Protein AF-A0A1M4XAR8-F1 (afdb_monomer_lite)

Organism: NCBI:txid1123404

Sequence (420 aa):
MAKCKRCNKYGLFLRTNKDGICKRCEEELESDISKLVKGMINIGTSYIGTSTGDDVRNDYYVYQWRIKDTGEIFYIGKGRGNRAYEKHENAYEAEKIKEKYETEVSIVKDKISEEEALQLESDEMLRILNETTHRLTNRIIPFTADRDNGYSKGPSTPKYKFEKASVFYASEIEEHYFKVKFREFDSIEVEFLSNPHFIDKSLWGEELSIVYGENYNKYLQEVKAWLDIMNSKILRSKFAKSVTCWIYSTDDYVTNYSMDQEKAMERIGRNIPCYHLIEVWKFLKELYGDVEIPKPKDAELNPIYTRISLNKIKNKDDWDKGFEEGFNIYEKADRLRKDGNLIEALELFDKARAVGYNAPALYNSYAMLFRKLKCYDDEIAILIEGKERSKDYTVGLENIYSSWDTRIERAMELRTKIMR

InterPro domains:
  IPR060772 LEM-3-like, GIY-YIG domain, bacteria [cd10440] (60-138)

Secondary structure (DSSP, 8-state):
-EE-TTT--EETT--B-TTS-BHHHHHHHHHHHHHHHHHHS------SSPP---TT---EEEEEEEETTT--EEEEEEESTTGGGS--GGGHHHHHHHHHS-EEEEEEEEEE-HHHHHHHHHHHHHHHHHH-------SS--TT-SS--S-SBPTTSPPP-TT----BBPBHHIIIII-PPPBPPPPP-GGGGGSEEEE-----SHHHHHHHTT-HHHHHHHHHHHHHHTT----S-TT-TT--EEEESS--BHHHHHHHHHHHHHHHSS---EEEHHHHHHHHHHHH----PPPTTTS----SS-PPPGGG-TTTT-HHHHHHHHHHHHHHHHHHHHTT-HHHHHHHHHHHHHTT---HHHHHHHHHHHHHHT-HHHHHHHHHHHHHHTTTS-SS-HHHHHHHHHHHHHHHHHHHHHH-

Foldseek 3Di:
DQAAPPPRDDDPPFDADPVSHGPVVVVVVVVVVVVVVVVVPPPPQPQFDDDPVCQPFQQKFKKFKAFPVPRFTAEIDIDGDCVQVDDDPVLVLVVVLVVVGPMDMDTPDGRGGPVVNSVVSQVVLQCPQAVHPHAYCDPDHGPPGPDDNQQDFAPQFDDFAALDDGWAGATVSCCVRVVDGTGHADADDPVLLQEEEEDEPPPDDDNCCGHHVVPLVVLVQQLVQLSVVVVHHHDPDPQDLPRRAYEYAHYHHPVVLVVSQVVNCVRNVGGHGYHYSSNSSVVSCVVPNGDDDDDLVNDDFDQPDDADDLVQAACQVPAVQLCVQQVVLLVVLLVCVVVVVLVSSVVSLSVSRRPHHQDLSSLVSQLVSCVVVLRLSSSLVSLVVSVVSCPVVDDDCPVSNVVSVVSNVVSVVSVVVVVD

Radius of gyration: 28.92 Å; chains: 1; bounding box: 76×54×66 Å

pLDDT: mean 87.0, std 14.05, range [30.11, 98.69]

Structure (mmCIF, N/CA/C/O backbone):
data_AF-A0A1M4XAR8-F1
#
_entry.id   AF-A0A1M4XAR8-F1
#
loop_
_atom_site.group_PDB
_atom_site.id
_atom_site.type_symbol
_atom_site.label_atom_id
_atom_site.label_alt_id
_atom_site.label_comp_id
_atom_site.label_asym_id
_atom_site.label_entity_id
_atom_site.label_seq_id
_atom_site.pdbx_PDB_ins_code
_atom_site.Cartn_x
_atom_site.Cartn_y
_atom_site.Cartn_z
_atom_site.occupancy
_atom_site.B_iso_or_equiv
_atom_site.auth_seq_id
_atom_site.auth_comp_id
_atom_site.auth_asym_id
_atom_site.auth_atom_id
_atom_site.pdbx_PDB_model_num
ATOM 1 N N . MET A 1 1 ? 48.249 18.661 27.483 1.00 67.56 1 MET A N 1
ATOM 2 C CA . MET A 1 1 ? 47.187 17.678 27.801 1.00 67.56 1 MET A CA 1
ATOM 3 C C . MET A 1 1 ? 45.853 18.351 27.586 1.00 67.56 1 MET A C 1
ATOM 5 O O . MET A 1 1 ? 45.697 19.477 28.046 1.00 67.56 1 MET A O 1
ATOM 9 N N . ALA A 1 2 ? 44.924 17.709 26.883 1.00 74.69 2 ALA A N 1
ATOM 10 C CA . ALA A 1 2 ? 43.583 18.264 26.749 1.00 74.69 2 ALA A CA 1
ATOM 11 C C . ALA A 1 2 ? 42.901 18.281 28.124 1.00 74.69 2 ALA A C 1
ATOM 13 O O . ALA A 1 2 ? 43.080 17.350 28.917 1.00 74.69 2 ALA A O 1
ATOM 14 N N . LYS A 1 3 ? 42.143 19.343 28.401 1.00 88.25 3 LYS A N 1
ATOM 15 C CA . LYS A 1 3 ? 41.368 19.525 29.630 1.00 88.25 3 LYS A CA 1
ATOM 16 C C . LYS A 1 3 ? 39.926 19.834 29.250 1.00 88.25 3 LYS A C 1
ATOM 18 O O . LYS A 1 3 ? 39.685 20.761 28.483 1.00 88.25 3 LYS A O 1
ATOM 23 N N . CYS A 1 4 ? 38.980 19.069 29.786 1.00 86.75 4 CYS A N 1
ATOM 24 C CA . CYS A 1 4 ? 37.558 19.328 29.588 1.00 86.75 4 CYS A CA 1
ATOM 25 C C . CYS A 1 4 ? 37.148 20.583 30.363 1.00 86.75 4 CYS A C 1
ATOM 27 O O . CYS A 1 4 ? 37.343 20.642 31.579 1.00 86.75 4 CYS A O 1
ATOM 29 N N . LYS A 1 5 ? 36.535 21.556 29.683 1.00 89.50 5 LYS A N 1
ATOM 30 C CA . LYS A 1 5 ? 36.039 22.788 30.317 1.00 89.50 5 LYS A CA 1
ATOM 31 C C . LYS A 1 5 ? 34.868 22.549 31.281 1.00 89.50 5 LYS A C 1
ATOM 33 O O . LYS A 1 5 ? 34.700 23.332 32.205 1.00 89.50 5 LYS A O 1
ATOM 38 N N . ARG A 1 6 ? 34.087 21.471 31.098 1.00 86.38 6 ARG A N 1
ATOM 39 C CA . ARG A 1 6 ? 32.899 21.161 31.923 1.00 86.38 6 ARG A CA 1
ATOM 40 C C . ARG A 1 6 ? 33.246 20.394 33.203 1.00 86.38 6 ARG A C 1
ATOM 42 O O . ARG A 1 6 ? 32.871 20.818 34.285 1.00 86.38 6 ARG A O 1
ATOM 49 N N . CYS A 1 7 ? 33.982 19.284 33.103 1.00 89.31 7 CYS A N 1
ATOM 50 C CA . CYS A 1 7 ? 34.306 18.442 34.267 1.00 89.31 7 CYS A CA 1
ATOM 51 C C . CYS A 1 7 ? 35.725 18.631 34.818 1.00 89.31 7 CYS A C 1
ATOM 53 O O . CYS A 1 7 ? 36.133 17.895 35.714 1.00 89.31 7 CYS A O 1
ATOM 55 N N . ASN A 1 8 ? 36.505 19.567 34.266 1.00 88.31 8 ASN A N 1
ATOM 56 C CA . ASN A 1 8 ? 37.890 19.864 34.652 1.00 88.31 8 ASN A CA 1
ATOM 57 C C . ASN A 1 8 ? 38.895 18.695 34.571 1.00 88.31 8 ASN A C 1
ATOM 59 O O . ASN A 1 8 ? 40.067 18.887 34.905 1.00 88.31 8 ASN A O 1
ATOM 63 N N . LYS A 1 9 ? 38.498 17.512 34.080 1.00 85.00 9 LYS A N 1
ATOM 64 C CA . LYS A 1 9 ? 39.408 16.380 33.856 1.00 85.00 9 LYS A CA 1
ATOM 65 C C . LYS A 1 9 ? 40.421 16.707 32.764 1.00 85.00 9 LYS A C 1
ATOM 67 O O . LYS A 1 9 ? 40.061 17.289 31.742 1.00 85.00 9 LYS A O 1
ATOM 72 N N . TYR A 1 10 ? 41.666 16.285 32.960 1.00 85.75 10 TYR A N 1
ATOM 73 C CA . TYR A 1 10 ? 42.743 16.406 31.982 1.00 85.75 10 TYR A CA 1
ATOM 74 C C . TYR A 1 10 ? 43.492 15.080 31.846 1.00 85.75 10 TYR A C 1
ATOM 76 O O . TYR A 1 10 ? 43.567 14.300 32.792 1.00 85.75 10 TYR A O 1
ATOM 84 N N . GLY A 1 11 ? 44.027 14.806 30.659 1.00 80.06 11 GLY A N 1
ATOM 85 C CA . GLY A 1 11 ? 44.777 13.579 30.403 1.00 80.06 11 GLY A CA 1
ATOM 86 C C . GLY A 1 11 ? 45.450 13.586 29.038 1.00 80.06 11 GLY A C 1
ATOM 87 O O . GLY A 1 11 ? 45.062 14.341 28.147 1.00 80.06 11 GLY A O 1
ATOM 88 N N . LEU A 1 12 ? 46.475 12.748 28.874 1.00 73.12 12 LEU A N 1
ATOM 89 C CA . LEU A 1 12 ? 47.225 12.644 27.617 1.00 73.12 12 LEU A CA 1
ATOM 90 C C . LEU A 1 12 ? 46.349 12.117 26.462 1.00 73.12 12 LEU A C 1
ATOM 92 O O . LEU A 1 12 ? 46.511 12.548 25.328 1.00 73.12 12 LEU A O 1
ATOM 96 N N . PHE A 1 13 ? 45.386 11.244 26.777 1.00 76.12 13 PHE A N 1
ATOM 97 C CA . PHE A 1 13 ? 44.473 10.607 25.817 1.00 76.12 13 PHE A CA 1
ATOM 98 C C . PHE A 1 13 ? 43.051 11.184 25.834 1.00 76.12 13 PHE A C 1
ATOM 100 O O . PHE A 1 13 ? 42.159 10.659 25.169 1.00 76.12 13 PHE A O 1
ATOM 107 N N . LEU A 1 14 ? 42.813 12.252 26.602 1.00 72.88 14 LEU A N 1
ATOM 108 C CA . LEU A 1 14 ? 41.503 12.891 26.635 1.00 72.88 14 LEU A CA 1
ATOM 109 C C . LEU A 1 14 ? 41.280 13.621 25.305 1.00 72.88 14 LEU A C 1
ATOM 111 O O . LEU A 1 14 ? 42.054 14.503 24.948 1.00 72.88 14 LEU A O 1
ATOM 115 N N . ARG A 1 15 ? 40.226 13.261 24.571 1.00 76.38 15 ARG A N 1
ATOM 116 C CA . ARG A 1 15 ? 39.793 13.992 23.375 1.00 76.38 15 ARG A CA 1
ATOM 117 C C . ARG A 1 15 ? 38.645 14.923 23.748 1.00 76.38 15 ARG A C 1
ATOM 119 O O . ARG A 1 15 ? 37.736 14.523 24.479 1.00 76.38 15 ARG A O 1
ATOM 126 N N . THR A 1 16 ? 38.710 16.154 23.262 1.00 83.31 16 THR A N 1
ATOM 127 C CA . THR A 1 16 ? 37.650 17.153 23.411 1.00 83.31 16 THR A CA 1
ATOM 128 C C . THR A 1 16 ? 37.145 17.573 22.040 1.00 83.31 16 THR A C 1
ATOM 130 O O . THR A 1 16 ? 37.922 17.592 21.085 1.00 83.31 16 THR A O 1
ATOM 133 N N . ASN A 1 17 ? 35.865 17.919 21.950 1.00 80.06 17 ASN A N 1
ATOM 134 C CA . ASN A 1 17 ? 35.280 18.522 20.759 1.00 80.06 17 ASN A CA 1
ATOM 135 C C . ASN A 1 17 ? 35.809 19.959 20.536 1.00 80.06 17 ASN A C 1
ATOM 137 O O . ASN A 1 17 ? 36.663 20.445 21.289 1.00 80.06 17 ASN A O 1
ATOM 141 N N . LYS A 1 18 ? 35.307 20.643 19.497 1.00 82.25 18 LYS A N 1
ATOM 142 C CA . LYS A 1 18 ? 35.729 22.010 19.128 1.00 82.25 18 LYS A CA 1
ATOM 143 C C . LYS A 1 18 ? 35.522 23.029 20.260 1.00 82.25 18 LYS A C 1
ATOM 145 O O . LYS A 1 18 ? 36.298 23.975 20.366 1.00 82.25 18 LYS A O 1
ATOM 150 N N . ASP A 1 19 ? 34.567 22.785 21.155 1.00 80.94 19 ASP A N 1
ATOM 151 C CA . ASP A 1 19 ? 34.256 23.667 22.286 1.00 80.94 19 ASP A CA 1
ATOM 152 C C . ASP A 1 19 ? 35.118 23.391 23.530 1.00 80.94 19 ASP A C 1
ATOM 154 O O . ASP A 1 19 ? 35.142 24.180 24.484 1.00 80.94 19 ASP A O 1
ATOM 158 N N . GLY A 1 20 ? 35.900 22.307 23.517 1.00 85.62 20 GLY A N 1
ATOM 159 C CA . GLY A 1 20 ? 36.735 21.880 24.640 1.00 85.62 20 GLY A CA 1
ATOM 160 C C . GLY A 1 20 ? 35.993 21.008 25.659 1.00 85.62 20 GLY A C 1
ATOM 161 O O . GLY A 1 20 ? 36.390 20.961 26.827 1.00 85.62 20 GLY A O 1
ATOM 162 N N . ILE A 1 21 ? 34.920 20.326 25.247 1.00 83.25 21 ILE A N 1
ATOM 163 C CA . ILE A 1 21 ? 34.118 19.410 26.072 1.00 83.25 21 ILE A CA 1
ATOM 164 C C . ILE A 1 21 ? 34.512 17.966 25.738 1.00 83.25 21 ILE A C 1
ATOM 166 O O . ILE A 1 21 ? 34.737 17.631 24.579 1.00 83.25 21 ILE A O 1
ATOM 170 N N . CYS A 1 22 ? 34.672 17.101 26.746 1.00 88.19 22 CYS A N 1
ATOM 171 C CA . CYS A 1 22 ? 34.968 15.685 26.507 1.00 88.19 22 CYS A CA 1
ATOM 172 C C . CYS A 1 22 ? 33.700 14.891 26.177 1.00 88.19 22 CYS A C 1
ATOM 174 O O . CYS A 1 22 ? 32.624 15.234 26.657 1.00 88.19 22 CYS A O 1
ATOM 176 N N . LYS A 1 23 ? 33.862 13.776 25.456 1.00 83.38 23 LYS A N 1
ATOM 177 C CA . LYS A 1 23 ? 32.762 12.924 24.975 1.00 83.38 23 LYS A CA 1
ATOM 178 C C . LYS A 1 23 ? 31.706 12.592 26.041 1.00 83.38 23 LYS A C 1
ATOM 180 O O . LYS A 1 23 ? 30.525 12.765 25.806 1.00 83.38 23 LYS A O 1
ATOM 185 N N . ARG A 1 24 ? 32.120 12.223 27.257 1.00 84.94 24 ARG A N 1
ATOM 186 C CA . ARG A 1 24 ? 31.175 11.955 28.358 1.00 84.94 24 ARG A CA 1
ATOM 187 C C . ARG A 1 24 ? 30.331 13.181 28.734 1.00 84.94 24 ARG A C 1
ATOM 189 O O . ARG A 1 24 ? 29.150 13.062 29.017 1.00 84.94 24 ARG A O 1
ATOM 196 N N . CYS A 1 25 ? 30.951 14.356 28.790 1.00 82.44 25 CYS A N 1
ATOM 197 C CA . CYS A 1 25 ? 30.255 15.597 29.124 1.00 82.44 25 CYS A CA 1
ATOM 198 C C . CYS A 1 25 ? 29.380 16.111 27.978 1.00 82.44 25 CYS A C 1
ATOM 200 O O . CYS A 1 25 ? 28.481 16.903 28.242 1.00 82.44 25 CYS A O 1
ATOM 202 N N . GLU A 1 26 ? 29.682 15.705 26.746 1.00 79.19 26 GLU A N 1
ATOM 203 C CA . GLU A 1 26 ? 28.887 15.934 25.539 1.00 79.19 26 GLU A CA 1
ATOM 204 C C . GLU A 1 26 ? 27.656 15.015 25.533 1.00 79.19 26 GLU A C 1
ATOM 206 O O . GLU A 1 26 ? 26.548 15.520 25.429 1.00 79.19 26 GLU A O 1
ATOM 211 N N . GLU A 1 27 ? 27.819 13.722 25.830 1.00 75.00 27 GLU A N 1
ATOM 212 C CA . GLU A 1 27 ? 26.719 12.757 26.026 1.00 75.00 27 GLU A CA 1
ATOM 213 C C . GLU A 1 27 ? 25.794 13.157 27.194 1.00 75.00 27 GLU A C 1
ATOM 215 O O . GLU A 1 27 ? 24.572 13.072 27.095 1.00 75.00 27 GLU A O 1
ATOM 220 N N . GLU A 1 28 ? 26.355 13.647 28.308 1.00 76.50 28 GLU A N 1
ATOM 221 C CA . GLU A 1 28 ? 25.567 14.212 29.414 1.00 76.50 28 GLU A CA 1
ATOM 222 C C . GLU A 1 28 ? 24.813 15.481 28.968 1.00 76.50 28 GLU A C 1
ATOM 224 O O . GLU A 1 28 ? 23.678 15.683 29.382 1.00 76.50 28 GLU A O 1
ATOM 229 N N . LEU A 1 29 ? 25.398 16.313 28.093 1.00 69.94 29 LEU A N 1
ATOM 230 C CA . LEU A 1 29 ? 24.739 17.494 27.511 1.00 69.94 29 LEU A CA 1
ATOM 231 C C . LEU A 1 29 ? 23.614 17.097 26.552 1.00 69.94 29 LEU A C 1
ATOM 233 O O . LEU A 1 29 ? 22.553 17.698 26.612 1.00 69.94 29 LEU A O 1
ATOM 237 N N . GLU A 1 30 ? 23.806 16.078 25.717 1.00 59.28 30 GLU A N 1
ATOM 238 C CA . GLU A 1 30 ? 22.760 15.523 24.851 1.00 59.28 30 GLU A CA 1
ATOM 239 C C . GLU A 1 30 ? 21.629 14.889 25.666 1.00 59.28 30 GLU A C 1
ATOM 241 O O . GLU A 1 30 ? 20.461 15.071 25.336 1.00 59.28 30 GLU A O 1
ATOM 246 N N . SER A 1 31 ? 21.943 14.210 26.774 1.00 62.59 31 SER A N 1
ATOM 247 C CA . SER A 1 31 ? 20.949 13.712 27.734 1.00 62.59 31 SER A CA 1
ATOM 248 C C . SER A 1 31 ? 20.206 14.858 28.427 1.00 62.59 31 SER A C 1
ATOM 250 O O . SER A 1 31 ? 18.988 14.790 28.582 1.00 62.59 31 SER A O 1
ATOM 252 N N . ASP A 1 32 ? 20.909 15.909 28.850 1.00 60.47 32 ASP A N 1
ATOM 253 C CA . ASP A 1 32 ? 20.310 17.082 29.493 1.00 60.47 32 ASP A CA 1
ATOM 254 C C . ASP A 1 32 ? 19.453 17.878 28.499 1.00 60.47 32 ASP A C 1
ATOM 256 O O . ASP A 1 32 ? 18.353 18.285 28.853 1.00 60.47 32 ASP A O 1
ATOM 260 N N . ILE A 1 33 ? 19.895 18.027 27.245 1.00 51.41 33 ILE A N 1
ATOM 261 C CA . ILE A 1 33 ? 19.118 18.591 26.133 1.00 51.41 33 ILE A CA 1
ATOM 262 C C . ILE A 1 33 ? 17.927 17.688 25.828 1.00 51.41 33 ILE A C 1
ATOM 264 O O . ILE A 1 33 ? 16.832 18.198 25.674 1.00 51.41 33 ILE A O 1
ATOM 268 N N . SER A 1 34 ? 18.073 16.363 25.814 1.00 50.41 34 SER A N 1
ATOM 269 C CA . SER A 1 34 ? 16.956 15.428 25.630 1.00 50.41 34 SER A CA 1
ATOM 270 C C . SER A 1 34 ? 15.940 15.524 26.774 1.00 50.41 34 SER A C 1
ATOM 272 O O . SER A 1 34 ? 14.737 15.481 26.528 1.00 50.41 34 SER A O 1
ATOM 274 N N . LYS A 1 35 ? 16.391 15.721 28.019 1.00 50.09 35 LYS A N 1
ATOM 275 C CA . LYS A 1 35 ? 15.529 15.966 29.189 1.00 50.09 35 LYS A CA 1
ATOM 276 C C . LYS A 1 35 ? 14.886 17.352 29.163 1.00 50.09 35 LYS A C 1
ATOM 278 O O . LYS A 1 35 ? 13.720 17.463 29.517 1.00 50.09 35 LYS A O 1
ATOM 283 N N . LEU A 1 36 ? 15.605 18.382 28.722 1.00 40.62 36 LEU A N 1
ATOM 284 C CA . LEU A 1 36 ? 15.085 19.736 28.515 1.00 40.62 36 LEU A CA 1
ATOM 285 C C . LEU A 1 36 ? 14.095 19.771 27.353 1.00 40.62 36 LEU A C 1
ATOM 287 O O . LEU A 1 36 ? 13.061 20.393 27.489 1.00 40.62 36 LEU A O 1
ATOM 291 N N . VAL A 1 37 ? 14.335 19.043 26.264 1.00 40.72 37 VAL A N 1
ATOM 292 C CA . VAL A 1 37 ? 13.392 18.848 25.156 1.00 40.72 37 VAL A CA 1
ATOM 293 C C . VAL A 1 37 ? 12.176 18.060 25.647 1.00 40.72 37 VAL A C 1
ATOM 295 O O . VAL A 1 37 ? 11.057 18.477 25.393 1.00 40.72 37 VAL A O 1
ATOM 298 N N . LYS A 1 38 ? 12.349 17.006 26.457 1.00 42.12 38 LYS A N 1
ATOM 299 C CA . LYS A 1 38 ? 11.230 16.308 27.121 1.00 42.12 38 LYS A CA 1
ATOM 300 C C . LYS A 1 38 ? 10.472 17.173 28.138 1.00 42.12 38 LYS A C 1
ATOM 302 O O . LYS A 1 38 ? 9.311 16.889 28.391 1.00 42.12 38 LYS A O 1
ATOM 307 N N . GLY A 1 39 ? 11.111 18.185 28.728 1.00 36.41 39 GLY A N 1
ATOM 308 C CA . GLY A 1 39 ? 10.496 19.116 29.683 1.00 36.41 39 GLY A CA 1
ATOM 309 C C . GLY A 1 39 ? 9.935 20.400 29.056 1.00 36.41 39 GLY A C 1
ATOM 310 O O . GLY A 1 39 ? 9.066 21.029 29.647 1.00 36.41 39 GLY A O 1
ATOM 311 N N . MET A 1 40 ? 10.421 20.798 27.875 1.00 32.28 40 MET A N 1
ATOM 312 C CA . MET A 1 40 ? 9.969 21.965 27.100 1.00 32.28 40 MET A CA 1
ATOM 313 C C . MET A 1 40 ? 8.926 21.588 26.049 1.00 32.28 40 MET A C 1
ATOM 315 O O . MET A 1 40 ? 8.129 22.438 25.656 1.00 32.28 40 MET A O 1
ATOM 319 N N . ILE A 1 41 ? 8.875 20.322 25.629 1.00 32.91 41 ILE A N 1
ATOM 320 C CA . ILE A 1 41 ? 7.667 19.765 25.039 1.00 32.91 41 ILE A CA 1
ATOM 321 C C . ILE A 1 41 ? 6.726 19.489 26.213 1.00 32.91 41 ILE A C 1
ATOM 323 O O . ILE A 1 41 ? 6.717 18.404 26.790 1.00 32.91 41 ILE A O 1
ATOM 327 N N . ASN A 1 42 ? 5.899 20.476 26.553 1.00 32.00 42 ASN A N 1
ATOM 328 C CA . ASN A 1 42 ? 4.581 20.153 27.074 1.00 32.00 42 ASN A CA 1
ATOM 329 C C . ASN A 1 42 ? 3.894 19.345 25.965 1.00 32.00 42 ASN A C 1
ATOM 331 O O . ASN A 1 42 ? 3.259 19.916 25.079 1.00 32.00 42 ASN A O 1
ATOM 335 N N . ILE A 1 43 ? 4.038 18.016 25.987 1.00 37.53 43 ILE A N 1
ATOM 336 C CA . ILE A 1 43 ? 3.033 17.143 25.388 1.00 37.53 43 ILE A CA 1
ATOM 337 C C . ILE A 1 43 ? 1.845 17.290 26.335 1.00 37.53 43 ILE A C 1
ATOM 339 O O . ILE A 1 43 ? 1.607 16.454 27.201 1.00 37.53 43 ILE A O 1
ATOM 343 N N . GLY A 1 44 ? 1.147 18.425 26.225 1.00 30.11 44 GLY A N 1
ATOM 344 C CA . GLY A 1 44 ? -0.253 18.448 26.596 1.00 30.11 44 GLY A CA 1
ATOM 345 C C . GLY A 1 44 ? -0.892 17.293 25.843 1.00 30.11 44 GLY A C 1
ATOM 346 O O . GLY A 1 44 ? -0.529 17.049 24.690 1.00 30.11 44 GLY A O 1
ATOM 347 N N . THR A 1 45 ? -1.739 16.542 26.535 1.00 35.03 45 THR A N 1
ATOM 348 C CA . THR A 1 45 ? -2.585 15.487 25.983 1.00 35.03 45 THR A CA 1
ATOM 349 C C . THR A 1 45 ? -3.095 15.937 24.617 1.00 35.03 45 THR A C 1
ATOM 351 O O . THR A 1 45 ? -3.989 16.769 24.511 1.00 35.03 45 THR A O 1
ATOM 354 N N . SER A 1 46 ? -2.449 15.481 23.542 1.00 40.22 46 SER A N 1
ATOM 355 C CA . SER A 1 46 ? -2.860 15.851 22.196 1.00 40.22 46 SER A CA 1
ATOM 356 C C . SER A 1 46 ? -4.146 15.086 21.934 1.00 40.22 46 SER A C 1
ATOM 358 O O . SER A 1 46 ? -4.107 13.899 21.604 1.00 40.22 46 SER A O 1
ATOM 360 N N . TYR A 1 47 ? -5.273 15.742 22.193 1.00 52.66 47 TYR A N 1
ATOM 361 C CA . TYR A 1 47 ? -6.598 15.183 21.983 1.00 52.66 47 TYR A CA 1
ATOM 362 C C . TYR A 1 47 ? -6.757 14.724 20.538 1.00 52.66 47 TYR A C 1
ATOM 364 O O . TYR A 1 47 ? -6.239 15.343 19.609 1.00 52.66 47 TYR A O 1
ATOM 372 N N . ILE A 1 48 ? -7.477 13.624 20.351 1.00 51.25 48 ILE A N 1
ATOM 373 C CA . ILE A 1 48 ? -7.571 12.943 19.051 1.00 51.25 48 ILE A CA 1
ATOM 374 C C . ILE A 1 48 ? -8.797 13.314 18.235 1.00 51.25 48 ILE A C 1
ATOM 376 O O . ILE A 1 48 ? -8.872 13.002 17.045 1.00 51.25 48 ILE A O 1
ATOM 380 N N . GLY A 1 49 ? -9.726 14.060 18.821 1.00 52.78 49 GLY A N 1
ATOM 381 C CA . GLY A 1 49 ? -10.811 14.649 18.058 1.00 52.78 49 GLY A CA 1
ATOM 382 C C . GLY A 1 49 ? -10.400 15.960 17.386 1.00 52.78 49 GLY A C 1
ATOM 383 O O . GLY A 1 49 ? -9.569 16.729 17.867 1.00 52.78 49 GLY A O 1
ATOM 384 N N . THR A 1 50 ? -11.034 16.245 16.254 1.00 55.25 50 THR A N 1
ATOM 385 C CA . THR A 1 50 ? -10.973 17.565 15.628 1.00 55.25 50 THR A CA 1
ATOM 386 C C . THR A 1 50 ? -11.755 18.560 16.482 1.00 55.25 50 THR A C 1
ATOM 388 O O . THR A 1 50 ? -12.963 18.379 16.676 1.00 55.25 50 THR A O 1
ATOM 391 N N . SER A 1 51 ? -11.080 19.601 16.974 1.00 60.75 51 SER A N 1
ATOM 392 C CA . SER A 1 51 ? -11.749 20.774 17.537 1.00 60.75 51 SER A CA 1
ATOM 393 C C . SER A 1 51 ? -12.437 21.551 16.417 1.00 60.75 51 SER A C 1
ATOM 395 O O . SER A 1 51 ? -11.850 21.782 15.357 1.00 60.75 51 SER A O 1
ATOM 397 N N . THR A 1 52 ? -13.685 21.942 16.643 1.00 65.62 52 THR A N 1
ATOM 398 C CA . THR A 1 52 ? -14.405 22.879 15.774 1.00 65.62 52 THR A CA 1
ATOM 399 C C . THR A 1 52 ? -14.143 24.341 16.148 1.00 65.62 52 THR A C 1
ATOM 401 O O . THR A 1 52 ? -14.548 25.231 15.401 1.00 65.62 52 THR A O 1
ATOM 404 N N . GLY A 1 53 ? -13.437 24.587 17.260 1.00 60.38 53 GLY A N 1
ATOM 405 C CA . GLY A 1 53 ? -13.142 25.920 17.793 1.00 60.38 53 GLY A CA 1
ATOM 406 C C . GLY A 1 53 ? -14.339 26.589 18.476 1.00 60.38 53 GLY A C 1
ATOM 407 O O . GLY A 1 53 ? -14.403 27.816 18.519 1.00 60.38 53 GLY A O 1
ATOM 408 N N . ASP A 1 54 ? -15.319 25.808 18.944 1.00 61.56 54 ASP A N 1
ATOM 409 C CA . ASP A 1 54 ? -16.560 26.305 19.549 1.00 61.56 54 ASP A CA 1
ATOM 410 C C . ASP A 1 54 ? -16.497 26.206 21.083 1.00 61.56 54 ASP A C 1
ATOM 412 O O . ASP A 1 54 ? -17.096 25.320 21.691 1.00 61.56 54 ASP A O 1
ATOM 416 N N . ASP A 1 55 ? -15.780 27.140 21.713 1.00 62.25 55 ASP A N 1
ATOM 417 C CA . ASP A 1 55 ? -15.522 27.139 23.168 1.00 62.25 55 ASP A CA 1
ATOM 418 C C . ASP A 1 55 ? -16.703 27.666 24.010 1.00 62.25 55 ASP A C 1
ATOM 420 O O . ASP A 1 55 ? -16.631 27.747 25.235 1.00 62.25 55 ASP A O 1
ATOM 424 N N . VAL A 1 56 ? -17.800 28.075 23.365 1.00 65.50 56 VAL A N 1
ATOM 425 C CA . VAL A 1 56 ? -18.917 28.777 24.025 1.00 65.50 56 VAL A CA 1
ATOM 426 C C . VAL A 1 56 ? -20.049 27.825 24.416 1.00 65.50 56 VAL A C 1
ATOM 428 O O . VAL A 1 56 ? -20.847 28.138 25.304 1.00 65.50 56 VAL A O 1
ATOM 431 N N . ARG A 1 57 ? -20.169 26.671 23.750 1.00 76.00 57 ARG A N 1
ATOM 432 C CA . ARG A 1 57 ? -21.332 25.787 23.891 1.00 76.00 57 ARG A CA 1
ATOM 433 C C . ARG A 1 57 ? -21.009 24.549 24.718 1.00 76.00 57 ARG A C 1
ATOM 435 O O . ARG A 1 57 ? -20.056 23.832 24.440 1.00 76.00 57 ARG A O 1
ATOM 442 N N . ASN A 1 58 ? -21.898 24.255 25.664 1.00 86.12 58 ASN A N 1
ATOM 443 C CA . ASN A 1 58 ? -21.851 23.058 26.504 1.00 86.12 58 ASN A CA 1
ATOM 444 C C . ASN A 1 58 ? -22.892 22.021 26.054 1.00 86.12 58 ASN A C 1
ATOM 446 O O . ASN A 1 58 ? -23.658 21.517 26.871 1.00 86.12 58 ASN A O 1
ATOM 450 N N . ASP A 1 59 ? -23.004 21.774 24.748 1.00 91.06 59 ASP A N 1
ATOM 451 C CA . ASP A 1 59 ? -23.933 20.793 24.166 1.00 91.06 59 ASP A CA 1
ATOM 452 C C . ASP A 1 59 ? -23.211 19.611 23.501 1.00 91.06 59 ASP A C 1
ATOM 454 O O . ASP A 1 59 ? -23.808 18.880 22.705 1.00 91.06 59 ASP A O 1
ATOM 458 N N . TYR A 1 60 ? -21.925 19.431 23.818 1.00 94.50 60 TYR A N 1
ATOM 459 C CA . TYR A 1 60 ? -21.184 18.236 23.444 1.00 94.50 60 TYR A CA 1
ATOM 460 C C . TYR A 1 60 ? -21.465 17.093 24.418 1.00 94.50 60 TYR A C 1
ATOM 462 O O . TYR A 1 60 ? -21.766 17.293 25.598 1.00 94.50 60 TYR A O 1
ATOM 470 N N . TYR A 1 61 ? -21.312 15.880 23.902 1.00 96.06 61 TYR A N 1
ATOM 471 C CA . TYR A 1 61 ? -21.329 14.646 24.667 1.00 96.06 61 TYR A CA 1
ATOM 472 C C . TYR A 1 61 ? -20.309 13.649 24.115 1.00 96.06 61 TYR A C 1
ATOM 474 O O . TYR A 1 61 ? -19.922 13.703 22.942 1.00 96.06 61 TYR A O 1
ATOM 482 N N . VAL A 1 62 ? -19.913 12.704 24.964 1.00 97.19 62 VAL A N 1
ATOM 483 C CA . VAL A 1 62 ? -19.141 11.516 24.579 1.00 97.19 62 VAL A CA 1
ATOM 484 C C . VAL A 1 62 ? -20.047 10.302 24.688 1.00 97.19 62 VAL A C 1
ATOM 486 O O . VAL A 1 62 ? -20.810 10.165 25.647 1.00 97.19 62 VAL A O 1
ATOM 489 N N . TYR A 1 63 ? -19.983 9.426 23.697 1.00 97.00 63 TYR A N 1
ATOM 490 C CA . TYR A 1 63 ? -20.783 8.216 23.616 1.00 97.00 63 TYR A CA 1
ATOM 491 C C . TYR A 1 63 ? -19.917 7.017 23.255 1.00 97.00 63 TYR A C 1
ATOM 493 O O . TYR A 1 63 ? -18.882 7.140 22.602 1.00 97.00 63 TYR A O 1
ATOM 501 N N . GLN A 1 64 ? -20.380 5.844 23.664 1.00 97.19 64 GLN A N 1
ATOM 502 C CA . GLN A 1 64 ? -19.783 4.567 23.307 1.00 97.19 64 GLN A CA 1
ATOM 503 C C . GLN A 1 64 ? -20.838 3.666 22.676 1.00 97.19 64 GLN A C 1
ATOM 505 O O . GLN A 1 64 ? -21.980 3.613 23.141 1.00 97.19 64 GLN A O 1
ATOM 510 N N . TRP A 1 65 ? -20.446 2.940 21.638 1.00 97.69 65 TRP A N 1
ATOM 511 C CA . TRP A 1 65 ? -21.239 1.858 21.074 1.00 97.69 65 TRP A CA 1
ATOM 512 C C . TRP A 1 65 ? -20.749 0.520 21.614 1.00 97.69 65 TRP A C 1
ATOM 514 O O . TRP A 1 65 ? -19.542 0.258 21.641 1.00 97.69 65 TRP A O 1
ATOM 524 N N . ARG A 1 66 ? -21.696 -0.331 22.019 1.00 97.44 66 ARG A N 1
ATOM 525 C CA . ARG A 1 66 ? -21.418 -1.683 22.506 1.00 97.44 66 ARG A CA 1
ATOM 526 C C . ARG A 1 66 ? -22.323 -2.732 21.878 1.00 97.44 66 ARG A C 1
ATOM 528 O O . ARG A 1 66 ? -23.454 -2.435 21.494 1.00 97.44 66 ARG A O 1
ATOM 535 N N . ILE A 1 67 ? -21.828 -3.960 21.802 1.00 98.00 67 ILE A N 1
ATOM 536 C CA . ILE A 1 67 ? -22.621 -5.142 21.449 1.00 98.00 67 ILE A CA 1
ATOM 537 C C . ILE A 1 67 ? -23.408 -5.563 22.694 1.00 98.00 67 ILE A C 1
ATOM 539 O O . ILE A 1 67 ? -22.809 -5.739 23.754 1.00 98.00 67 ILE A O 1
ATOM 543 N N . LYS A 1 68 ? -24.734 -5.713 22.590 1.00 97.19 68 LYS A N 1
ATOM 544 C CA . LYS A 1 68 ? -25.597 -5.980 23.756 1.00 97.19 68 LYS A CA 1
ATOM 545 C C . LYS A 1 68 ? -25.259 -7.298 24.445 1.00 97.19 68 LYS A C 1
ATOM 547 O O . LYS A 1 68 ? -25.110 -7.327 25.661 1.00 97.19 68 LYS A O 1
ATOM 552 N N . ASP A 1 69 ? -25.090 -8.355 23.658 1.00 96.06 69 ASP A N 1
ATOM 553 C CA . ASP A 1 69 ? -24.885 -9.710 24.175 1.00 96.06 69 ASP A CA 1
ATOM 554 C C . ASP A 1 69 ? -23.578 -9.860 24.959 1.00 96.06 69 ASP A C 1
ATOM 556 O O . ASP A 1 69 ? -23.524 -10.576 25.956 1.00 96.06 69 ASP A O 1
ATOM 560 N N . THR A 1 70 ? -22.509 -9.198 24.508 1.00 96.06 70 THR A N 1
ATOM 561 C CA . THR A 1 70 ? -21.169 -9.336 25.099 1.00 96.06 70 THR A CA 1
ATOM 562 C C . THR A 1 70 ? -20.786 -8.169 26.002 1.00 96.06 70 THR A C 1
ATOM 564 O O . THR A 1 70 ? -19.843 -8.285 26.780 1.00 96.06 70 THR A O 1
ATOM 567 N N . GLY A 1 71 ? -21.473 -7.031 25.884 1.00 96.38 71 GLY A N 1
ATOM 568 C CA . GLY A 1 71 ? -21.076 -5.765 26.499 1.00 96.38 71 GLY A CA 1
ATOM 569 C C . GLY A 1 71 ? -19.826 -5.134 25.872 1.00 96.38 71 GLY A C 1
ATOM 570 O O . GLY A 1 71 ? -19.354 -4.109 26.366 1.00 96.38 71 GLY A O 1
ATOM 571 N N . GLU A 1 72 ? -19.285 -5.718 24.798 1.00 97.56 72 GLU A N 1
ATOM 572 C CA . GLU A 1 72 ? -18.032 -5.273 24.198 1.00 97.56 72 GLU A CA 1
ATOM 573 C C . GLU A 1 72 ? -18.193 -3.903 23.537 1.00 97.56 72 GLU A C 1
ATOM 575 O O . GLU A 1 72 ? -19.042 -3.719 22.664 1.00 97.56 72 GLU A O 1
ATOM 580 N N . ILE A 1 73 ? -17.343 -2.956 23.935 1.00 97.75 73 ILE A N 1
ATOM 581 C CA . ILE A 1 73 ? -17.303 -1.598 23.386 1.00 97.75 73 ILE A CA 1
ATOM 582 C C . ILE A 1 73 ? -16.390 -1.584 22.165 1.00 97.75 73 ILE A C 1
ATOM 584 O O . ILE A 1 73 ? -15.197 -1.845 22.285 1.00 97.75 73 ILE A O 1
ATOM 588 N N . PHE A 1 74 ? -16.938 -1.238 21.004 1.00 97.00 74 PHE A N 1
ATOM 589 C CA . PHE A 1 74 ? -16.209 -1.289 19.730 1.00 97.00 74 PHE A CA 1
ATOM 590 C C . PHE A 1 74 ? -15.990 0.087 19.091 1.00 97.00 74 PHE A C 1
ATOM 592 O O . PHE A 1 74 ? -15.278 0.203 18.091 1.00 97.00 74 PHE A O 1
ATOM 599 N N . TYR A 1 75 ? -16.600 1.143 19.633 1.00 96.94 75 TYR A N 1
ATOM 600 C CA . TYR A 1 75 ? -16.420 2.506 19.140 1.00 96.94 75 TYR A CA 1
ATOM 601 C C . TYR A 1 75 ? -16.693 3.528 20.240 1.00 96.94 75 TYR A C 1
ATOM 603 O O . TYR A 1 75 ? -17.670 3.401 20.983 1.00 96.94 75 TYR A O 1
ATOM 611 N N . ILE A 1 76 ? -15.858 4.560 20.300 1.00 96.44 76 ILE A N 1
ATOM 612 C CA . ILE A 1 76 ? -16.047 5.737 21.152 1.00 96.44 76 ILE A CA 1
ATOM 613 C C . ILE A 1 76 ? -16.108 6.957 20.243 1.00 96.44 76 ILE A C 1
ATOM 615 O O . ILE A 1 76 ? -15.342 7.057 19.289 1.00 96.44 76 ILE A O 1
ATOM 619 N N . GLY A 1 77 ? -17.022 7.879 20.516 1.00 94.19 77 GLY A N 1
ATOM 620 C CA . GLY A 1 77 ? -17.128 9.098 19.735 1.00 94.19 77 GLY A CA 1
ATOM 621 C C . GLY A 1 77 ? -17.521 10.300 20.571 1.00 94.19 77 GLY A C 1
ATOM 622 O O . GLY A 1 77 ? -18.261 10.199 21.550 1.00 94.19 77 GLY A O 1
ATOM 623 N N . LYS A 1 78 ? -17.083 11.467 20.117 1.00 92.75 78 LYS A N 1
ATOM 624 C CA . LYS A 1 78 ? -17.630 12.766 20.507 1.00 92.75 78 LYS A CA 1
ATOM 625 C C . LYS A 1 78 ? -18.731 13.214 19.548 1.00 92.75 78 LYS A C 1
ATOM 627 O O . LYS A 1 78 ? -18.660 12.997 18.329 1.00 92.75 78 LYS A O 1
ATOM 632 N N . GLY A 1 79 ? -19.752 13.882 20.078 1.00 92.00 79 GLY A N 1
ATOM 633 C CA . GLY A 1 79 ? -20.835 14.414 19.266 1.00 92.00 79 GLY A CA 1
ATOM 634 C C . GLY A 1 79 ? -21.677 15.510 19.884 1.00 92.00 79 GLY A C 1
ATOM 635 O O . GLY A 1 79 ? -21.455 15.934 21.009 1.00 92.00 79 GLY A O 1
ATOM 636 N N . ARG A 1 80 ? -22.627 15.974 19.070 1.00 92.50 80 ARG A N 1
ATOM 637 C CA . ARG A 1 80 ? -23.687 16.933 19.393 1.00 92.50 80 ARG A CA 1
ATOM 638 C C . ARG A 1 80 ? -24.976 16.468 18.728 1.00 92.50 80 ARG A C 1
ATOM 640 O O . ARG A 1 80 ? -24.923 15.730 17.739 1.00 92.50 80 ARG A O 1
ATOM 647 N N . GLY A 1 81 ? -26.120 16.917 19.241 1.00 90.75 81 GLY A N 1
ATOM 648 C CA . GLY A 1 81 ? -27.430 16.566 18.687 1.00 90.75 81 GLY A CA 1
ATOM 649 C C . GLY A 1 81 ? -27.590 15.054 18.505 1.00 90.75 81 GLY A C 1
ATOM 650 O O . GLY A 1 81 ? -27.285 14.280 19.410 1.00 90.75 81 GLY A O 1
ATOM 651 N N . ASN A 1 82 ? -27.991 14.619 17.310 1.00 91.88 82 ASN A N 1
ATOM 652 C CA . ASN A 1 82 ? -28.259 13.208 17.022 1.00 91.88 82 ASN A CA 1
ATOM 653 C C . ASN A 1 82 ? -27.050 12.419 16.499 1.00 91.88 82 ASN A C 1
ATOM 655 O O . ASN A 1 82 ? -27.226 11.273 16.096 1.00 91.88 82 ASN A O 1
ATOM 659 N N . ARG A 1 83 ? -25.827 12.976 16.535 1.00 91.56 83 ARG A N 1
ATOM 660 C CA . ARG A 1 83 ? -24.635 12.342 15.940 1.00 91.56 83 ARG A CA 1
ATOM 661 C C . ARG A 1 83 ? -24.442 10.885 16.368 1.00 91.56 83 ARG A C 1
ATOM 663 O O . ARG A 1 83 ? -24.124 10.063 15.518 1.00 91.56 83 ARG A O 1
ATOM 670 N N . ALA A 1 84 ? -24.652 10.553 17.642 1.00 91.75 84 ALA A N 1
ATOM 671 C CA . ALA A 1 84 ? -24.553 9.180 18.143 1.00 91.75 84 ALA A CA 1
ATOM 672 C C . ALA A 1 84 ? -25.462 8.178 17.413 1.00 91.75 84 ALA A C 1
ATOM 674 O O . ALA A 1 84 ? -25.116 7.005 17.343 1.00 91.75 84 ALA A O 1
ATOM 675 N N . TYR A 1 85 ? -26.600 8.629 16.885 1.00 90.56 85 TYR A N 1
ATOM 676 C CA . TYR A 1 85 ? -27.650 7.803 16.284 1.00 90.56 85 TYR A CA 1
ATOM 677 C C . TYR A 1 85 ? -27.635 7.833 14.749 1.00 90.56 85 TYR A C 1
ATOM 679 O O . TYR A 1 85 ? -28.389 7.103 14.107 1.00 90.56 85 TYR A O 1
ATOM 687 N N . GLU A 1 86 ? -26.788 8.671 14.155 1.00 90.56 86 GLU A N 1
ATOM 688 C CA . GLU A 1 86 ? -26.641 8.807 12.708 1.00 90.56 86 GLU A CA 1
ATOM 689 C C . GLU A 1 86 ? -25.616 7.813 12.148 1.00 90.56 86 GLU A C 1
ATOM 691 O O . GLU A 1 86 ? -24.714 7.354 12.852 1.00 90.56 86 GLU A O 1
ATOM 696 N N . LYS A 1 87 ? -25.758 7.480 10.860 1.00 88.44 87 LYS A N 1
ATOM 697 C CA . LYS A 1 87 ? -24.789 6.657 10.129 1.00 88.44 87 LYS A CA 1
ATOM 698 C C . LYS A 1 87 ? -23.602 7.519 9.709 1.00 88.44 87 LYS A C 1
ATOM 700 O O . LYS A 1 87 ? -23.798 8.552 9.070 1.00 88.44 87 LYS A O 1
ATOM 705 N N . HIS A 1 88 ? -22.381 7.071 10.002 1.00 85.19 88 HIS A N 1
ATOM 706 C CA . HIS A 1 88 ? -21.157 7.792 9.625 1.00 85.19 88 HIS A CA 1
ATOM 707 C C . HIS A 1 88 ? -20.335 7.003 8.610 1.00 85.19 88 HIS A C 1
ATOM 709 O O . HIS A 1 88 ? -19.740 5.984 8.947 1.00 85.19 88 HIS A O 1
ATOM 715 N N . GLU A 1 89 ? -20.217 7.513 7.381 1.00 80.06 89 GLU A N 1
ATOM 716 C CA . GLU A 1 89 ? -19.440 6.858 6.310 1.00 80.06 89 GLU A CA 1
ATOM 717 C C . GLU A 1 89 ? -17.965 6.643 6.690 1.00 80.06 89 GLU A C 1
ATOM 719 O O . GLU A 1 89 ? -17.364 5.624 6.359 1.00 80.06 89 GLU A O 1
ATOM 724 N N . ASN A 1 90 ? -17.388 7.573 7.458 1.00 79.25 90 ASN A N 1
ATOM 725 C CA . ASN A 1 90 ? -15.997 7.490 7.907 1.00 79.25 90 ASN A CA 1
ATOM 726 C C . ASN A 1 90 ? -15.772 6.468 9.039 1.00 79.25 90 ASN A C 1
ATOM 728 O O . ASN A 1 90 ? -14.624 6.113 9.308 1.00 79.25 90 ASN A O 1
ATOM 732 N N . ALA A 1 91 ? -16.841 5.982 9.682 1.00 84.50 91 ALA A N 1
ATOM 733 C CA . ALA A 1 91 ? -16.812 4.952 10.723 1.00 84.50 91 ALA A CA 1
ATOM 734 C C . ALA A 1 91 ? -17.284 3.592 10.172 1.00 84.50 91 ALA A C 1
ATOM 736 O O . ALA A 1 91 ? -18.036 2.866 10.818 1.00 84.50 91 ALA A O 1
ATOM 737 N N . TYR A 1 92 ? -16.852 3.255 8.955 1.00 87.12 92 TYR A N 1
ATOM 738 C CA . TYR A 1 92 ? -17.360 2.115 8.192 1.00 87.12 92 TYR A CA 1
ATOM 739 C C . TYR A 1 92 ? -17.299 0.766 8.934 1.00 87.12 92 TYR A C 1
ATOM 741 O O . TYR A 1 92 ? -18.253 -0.001 8.849 1.00 87.12 92 TYR A O 1
ATOM 749 N N . GLU A 1 93 ? -16.236 0.477 9.695 1.00 93.12 93 GLU A N 1
ATOM 750 C CA . GLU A 1 93 ? -16.151 -0.759 10.494 1.00 93.12 93 GLU A CA 1
ATOM 751 C C . GLU A 1 93 ? -17.166 -0.782 11.645 1.00 93.12 93 GLU A C 1
ATOM 753 O O . GLU A 1 93 ? -17.827 -1.796 11.862 1.00 93.12 93 GLU A O 1
ATOM 758 N N . ALA A 1 94 ? -17.376 0.345 12.332 1.00 93.62 94 ALA A N 1
ATOM 759 C CA . ALA A 1 94 ? -18.397 0.452 13.373 1.00 93.62 94 ALA A CA 1
ATOM 760 C C . ALA A 1 94 ? -19.810 0.238 12.802 1.00 93.62 94 ALA A C 1
ATOM 762 O O . ALA A 1 94 ? -20.627 -0.455 13.408 1.00 93.62 94 ALA A O 1
ATOM 763 N N . GLU A 1 95 ? -20.094 0.780 11.615 1.00 94.81 95 GLU A N 1
ATOM 764 C CA . GLU A 1 95 ? -21.379 0.571 10.938 1.00 94.81 95 GLU A CA 1
ATOM 765 C C . GLU A 1 95 ? -21.585 -0.890 10.517 1.00 94.81 95 GLU A C 1
ATOM 767 O O . GLU A 1 95 ? -22.664 -1.436 10.741 1.00 94.81 95 GLU A O 1
ATOM 772 N N . LYS A 1 96 ? -20.549 -1.574 10.010 1.00 94.25 96 LYS A N 1
ATOM 773 C CA . LYS A 1 96 ? -20.624 -3.020 9.728 1.00 94.25 96 LYS A CA 1
ATOM 774 C C . LYS A 1 96 ? -20.926 -3.838 10.988 1.00 94.25 96 LYS A C 1
ATOM 776 O O . LYS A 1 96 ? -21.674 -4.813 10.922 1.00 94.25 96 LYS A O 1
ATOM 781 N N . ILE A 1 97 ? -20.357 -3.464 12.138 1.00 95.94 97 ILE A N 1
ATOM 782 C CA . ILE A 1 97 ? -20.645 -4.129 13.419 1.00 95.94 97 ILE A CA 1
ATOM 783 C C . ILE A 1 97 ? -22.109 -3.897 13.814 1.00 95.94 97 ILE A C 1
ATOM 785 O O . ILE A 1 97 ? -22.787 -4.860 14.166 1.00 95.94 97 ILE A O 1
ATOM 789 N N . LYS A 1 98 ? -22.624 -2.666 13.696 1.00 95.06 98 LYS A N 1
ATOM 790 C CA . LYS A 1 98 ? -24.037 -2.340 13.973 1.00 95.06 98 LYS A CA 1
ATOM 791 C C . LYS A 1 98 ? -25.019 -3.095 13.071 1.00 95.06 98 LYS A C 1
ATOM 793 O O . LYS A 1 98 ? -26.110 -3.424 13.518 1.00 95.06 98 LYS A O 1
ATOM 798 N N . GLU A 1 99 ? -24.648 -3.360 11.820 1.00 94.75 99 GLU A N 1
ATOM 799 C CA . GLU A 1 99 ? -25.464 -4.144 10.881 1.00 94.75 99 GLU A CA 1
ATOM 800 C C . GLU A 1 99 ? -25.451 -5.649 11.210 1.00 94.75 99 GLU A C 1
ATOM 802 O O . GLU A 1 99 ? -26.439 -6.343 10.973 1.00 94.75 99 GLU A O 1
ATOM 807 N N . LYS A 1 100 ? -24.344 -6.161 11.764 1.00 95.88 100 LYS A N 1
ATOM 808 C CA . LYS A 1 100 ? -24.157 -7.591 12.057 1.00 95.88 100 LYS A CA 1
ATOM 809 C C . LYS A 1 100 ? -24.624 -8.012 13.453 1.00 95.88 100 LYS A C 1
ATOM 811 O O . LYS A 1 100 ? -25.030 -9.159 13.633 1.00 95.88 100 LYS A O 1
ATOM 816 N N . TYR A 1 101 ? -24.516 -7.127 14.435 1.00 96.62 101 TYR A N 1
ATOM 817 C CA . TYR A 1 101 ? -24.759 -7.420 15.844 1.00 96.62 101 TYR A CA 1
ATOM 818 C C . TYR A 1 101 ? -25.885 -6.560 16.401 1.00 96.62 101 TYR A C 1
ATOM 820 O O . TYR A 1 101 ? -26.058 -5.408 16.002 1.00 96.62 101 TYR A O 1
ATOM 828 N N . GLU A 1 102 ? -26.606 -7.079 17.396 1.00 97.50 102 GLU A N 1
ATOM 829 C CA . GLU A 1 102 ? -27.478 -6.224 18.189 1.00 97.50 102 GLU A CA 1
ATOM 830 C C . GLU A 1 102 ? -26.613 -5.304 19.058 1.00 97.50 102 GLU A C 1
ATOM 832 O O . GLU A 1 102 ? -25.842 -5.749 19.913 1.00 97.50 102 GLU A O 1
ATOM 837 N N . THR A 1 103 ? -26.713 -4.004 18.803 1.00 97.38 103 THR A N 1
ATOM 838 C CA . THR A 1 103 ? -25.867 -2.987 19.427 1.00 97.38 103 THR A CA 1
ATOM 839 C C . THR A 1 103 ? -26.704 -1.929 20.122 1.00 97.38 103 THR A C 1
ATOM 841 O O . THR A 1 103 ? -27.893 -1.747 19.850 1.00 97.38 103 THR A O 1
ATOM 844 N N . GLU A 1 104 ? -26.077 -1.219 21.049 1.00 97.12 104 GLU A N 1
ATOM 845 C CA . GLU A 1 104 ? -26.667 -0.055 21.689 1.00 97.12 104 GLU A CA 1
ATOM 846 C C . GLU A 1 104 ? -25.620 1.018 21.946 1.00 97.12 104 GLU A C 1
ATOM 848 O O . GLU A 1 104 ? -24.426 0.739 22.093 1.00 97.12 104 GLU A O 1
ATOM 853 N N . VAL A 1 105 ? -26.097 2.257 22.003 1.00 96.50 105 VAL A N 1
ATOM 854 C CA . VAL A 1 105 ? -25.283 3.419 22.325 1.00 96.50 105 VAL A CA 1
ATOM 855 C C . VAL A 1 105 ? -25.555 3.857 23.755 1.00 96.50 105 VAL A C 1
ATOM 857 O O . VAL A 1 105 ? -26.699 3.902 24.204 1.00 96.50 105 VAL A O 1
ATOM 860 N N . SER A 1 106 ? -24.489 4.190 24.474 1.00 94.94 106 SER A N 1
ATOM 861 C CA . SER A 1 106 ? -24.550 4.747 25.821 1.00 94.94 106 SER A CA 1
ATOM 862 C C . SER A 1 106 ? -23.839 6.087 25.832 1.00 94.94 106 SER A C 1
ATOM 864 O O . SER A 1 106 ? -22.687 6.183 25.408 1.00 94.94 106 SER A O 1
ATOM 866 N N . ILE A 1 107 ? -24.504 7.112 26.358 1.00 97.12 107 ILE A N 1
ATOM 867 C CA . ILE A 1 107 ? -23.870 8.404 26.608 1.00 97.12 107 ILE A CA 1
ATOM 868 C C . ILE A 1 107 ? -23.015 8.277 27.870 1.00 97.12 107 ILE A C 1
ATOM 870 O O . ILE A 1 107 ? -23.522 7.888 28.921 1.00 97.12 107 ILE A O 1
ATOM 874 N N . VAL A 1 108 ? -21.719 8.555 27.748 1.00 96.44 108 VAL A N 1
ATOM 875 C CA . VAL A 1 108 ? -20.751 8.518 28.856 1.00 96.44 108 VAL A CA 1
ATOM 876 C C . VAL A 1 108 ? -20.893 9.781 29.701 1.00 96.44 108 VAL A C 1
ATOM 878 O O . VAL A 1 108 ? -20.994 9.714 30.924 1.00 96.44 108 VAL A O 1
ATOM 881 N N . LYS A 1 109 ? -20.946 10.940 29.038 1.00 96.31 109 LYS A N 1
ATOM 882 C CA . LYS A 1 109 ? -21.186 12.246 29.659 1.00 96.31 109 LYS A CA 1
ATOM 883 C C . LYS A 1 109 ? -21.811 13.185 28.633 1.00 96.31 109 LYS A C 1
ATOM 885 O O . LYS A 1 109 ? -21.444 13.137 27.462 1.00 96.31 109 LYS A O 1
ATOM 890 N N . ASP A 1 110 ? -22.738 14.019 29.086 1.00 95.81 110 ASP A N 1
ATOM 891 C CA . ASP A 1 110 ? -23.481 14.990 28.277 1.00 95.81 110 ASP A CA 1
ATOM 892 C C . ASP A 1 110 ? -23.381 16.388 28.898 1.00 95.81 110 ASP A C 1
ATOM 894 O O . ASP A 1 110 ? -23.035 16.526 30.076 1.00 95.81 110 ASP A O 1
ATOM 898 N N . LYS A 1 111 ? -23.735 17.403 28.109 1.00 94.81 111 LYS A N 1
ATOM 899 C CA . LYS A 1 111 ? -23.764 18.823 28.472 1.00 94.81 111 LYS A CA 1
ATOM 900 C C . LYS A 1 111 ? -22.403 19.357 28.912 1.00 94.81 111 LYS A C 1
ATOM 902 O O . LYS A 1 111 ? -22.296 20.062 29.916 1.00 94.81 111 LYS A O 1
ATOM 907 N N . ILE A 1 112 ? -21.372 18.984 28.163 1.00 94.31 112 ILE A N 1
ATOM 908 C CA . ILE A 1 112 ? -19.978 19.371 28.398 1.00 94.31 112 ILE A CA 1
ATOM 909 C C . ILE A 1 112 ? -19.459 20.256 27.269 1.00 94.31 112 ILE A C 1
ATOM 911 O O . ILE A 1 112 ? -20.070 20.326 26.196 1.00 94.31 112 ILE A O 1
ATOM 915 N N . SER A 1 113 ? -18.350 20.950 27.522 1.00 91.94 113 SER A N 1
ATOM 916 C CA . SER A 1 113 ? -17.671 21.737 26.492 1.00 91.94 113 SER A CA 1
ATOM 917 C C . SER A 1 113 ? -17.019 20.835 25.437 1.00 91.94 113 SER A C 1
ATOM 919 O O . SER A 1 113 ? -16.850 19.626 25.630 1.00 91.94 113 SER A O 1
ATOM 921 N N . GLU A 1 114 ? -16.628 21.420 24.303 1.00 89.75 114 GLU A N 1
ATOM 922 C CA . GLU A 1 114 ? -15.882 20.688 23.278 1.00 89.75 114 GLU A CA 1
ATOM 923 C C . GLU A 1 114 ? -14.556 20.130 23.815 1.00 89.75 114 GLU A C 1
ATOM 925 O O . GLU A 1 114 ? -14.231 18.972 23.549 1.00 89.75 114 GLU A O 1
ATOM 930 N N . GLU A 1 115 ? -13.812 20.936 24.573 1.00 88.81 115 GLU A N 1
ATOM 931 C CA . GLU A 1 115 ? -12.525 20.556 25.163 1.00 88.81 115 GLU A CA 1
ATOM 932 C C . GLU A 1 115 ? -12.685 19.412 26.170 1.00 88.81 115 GLU A C 1
ATOM 934 O O . GLU A 1 115 ? -11.967 18.414 26.102 1.00 88.81 115 GLU A O 1
ATOM 939 N N . GLU A 1 116 ? -13.685 19.502 27.050 1.00 91.50 116 GLU A N 1
ATOM 940 C CA . GLU A 1 116 ? -13.995 18.431 27.998 1.00 91.50 116 GLU A CA 1
ATOM 941 C C . GLU A 1 116 ? -14.367 17.132 27.276 1.00 91.50 116 GLU A C 1
ATOM 943 O O . GLU A 1 116 ? -13.956 16.048 27.692 1.00 91.50 116 GLU A O 1
ATOM 948 N N . ALA A 1 117 ? -15.134 17.222 26.188 1.00 93.00 117 ALA A N 1
ATOM 949 C CA . ALA A 1 117 ? -15.522 16.058 25.405 1.00 93.00 117 ALA A CA 1
ATOM 950 C C . ALA A 1 117 ? -14.339 15.446 24.642 1.00 93.00 117 ALA A C 1
ATOM 952 O O . ALA A 1 117 ? -14.267 14.227 24.516 1.00 93.00 117 ALA A O 1
ATOM 953 N N . LEU A 1 118 ? -13.404 16.267 24.158 1.00 90.25 118 LEU A N 1
ATOM 954 C CA . LEU A 1 118 ? -12.167 15.826 23.507 1.00 90.25 118 LEU A CA 1
ATOM 955 C C . LEU A 1 118 ? -11.242 15.065 24.469 1.00 90.25 118 LEU A C 1
ATOM 957 O O . LEU A 1 118 ? -10.715 14.003 24.116 1.00 90.25 118 LEU A O 1
ATOM 961 N N . GLN A 1 119 ? -11.068 15.593 25.683 1.00 91.88 119 GLN A N 1
ATOM 962 C CA . GLN A 1 119 ? -10.318 14.931 26.751 1.00 91.88 119 GLN A CA 1
ATOM 963 C C . GLN A 1 119 ? -10.995 13.614 27.134 1.00 91.88 119 GLN A C 1
ATOM 965 O O . GLN A 1 119 ? -10.354 12.568 27.097 1.00 91.88 119 GLN A O 1
ATOM 970 N N . LEU A 1 120 ? -12.305 13.638 27.394 1.00 95.12 120 LEU A N 1
ATOM 971 C CA . LEU A 1 120 ? -13.041 12.448 27.814 1.00 95.12 120 LEU A CA 1
ATOM 972 C C . LEU A 1 120 ? -13.089 11.355 26.733 1.00 95.12 120 LEU A C 1
ATOM 974 O O . LEU A 1 120 ? -12.966 10.180 27.056 1.00 95.12 120 LEU A O 1
ATOM 978 N N . GLU A 1 121 ? -13.236 11.712 25.453 1.00 95.38 121 GLU A N 1
ATOM 979 C CA . GLU A 1 121 ? -13.142 10.761 24.334 1.00 95.38 121 GLU A CA 1
ATOM 980 C C . GLU A 1 121 ? -11.774 10.059 24.328 1.00 95.38 121 GLU A C 1
ATOM 982 O O . GLU A 1 121 ? -11.699 8.838 24.177 1.00 95.38 121 GLU A O 1
ATOM 987 N N . SER A 1 122 ? -10.697 10.818 24.547 1.00 93.62 122 SER A N 1
ATOM 988 C CA . SER A 1 122 ? -9.331 10.286 24.602 1.00 93.62 122 SER A CA 1
ATOM 989 C C . SER A 1 122 ? -9.108 9.398 25.833 1.00 93.62 122 SER A C 1
ATOM 991 O O . SER A 1 122 ? -8.519 8.323 25.705 1.00 93.62 122 SER A O 1
ATOM 993 N N . ASP A 1 123 ? -9.617 9.803 26.997 1.00 95.38 123 ASP A N 1
ATOM 994 C CA . ASP A 1 123 ? -9.503 9.051 28.252 1.00 95.38 123 ASP A CA 1
ATOM 995 C C . ASP A 1 123 ? -10.268 7.730 28.194 1.00 95.38 123 ASP A C 1
ATOM 997 O O . ASP A 1 123 ? -9.741 6.691 28.588 1.00 95.38 123 ASP A O 1
ATOM 1001 N N . GLU A 1 124 ? -11.483 7.734 27.641 1.00 96.88 124 GLU A N 1
ATOM 1002 C CA . GLU A 1 124 ? -12.251 6.504 27.460 1.00 96.88 124 GLU A CA 1
ATOM 1003 C C . GLU A 1 124 ? -11.577 5.563 26.457 1.00 96.88 124 GLU A C 1
ATOM 1005 O O . GLU A 1 124 ? -11.540 4.353 26.685 1.00 96.88 124 GLU A O 1
ATOM 1010 N N . MET A 1 125 ? -10.985 6.089 25.375 1.00 95.50 125 MET A N 1
ATOM 1011 C CA . MET A 1 125 ? -10.198 5.261 24.456 1.00 95.50 125 MET A CA 1
ATOM 1012 C C . MET A 1 125 ? -8.992 4.633 25.160 1.00 95.50 125 MET A C 1
ATOM 1014 O O . MET A 1 125 ? -8.776 3.432 25.004 1.00 95.50 125 MET A O 1
ATOM 1018 N N . LEU A 1 126 ? -8.242 5.400 25.960 1.00 95.69 126 LEU A N 1
ATOM 1019 C CA . LEU A 1 126 ? -7.123 4.876 26.753 1.00 95.69 126 LEU A CA 1
ATOM 1020 C C . LEU A 1 126 ? -7.579 3.798 27.730 1.00 95.69 126 LEU A C 1
ATOM 1022 O O . LEU A 1 126 ? -6.995 2.718 27.759 1.00 95.69 126 LEU A O 1
ATOM 1026 N N . ARG A 1 127 ? -8.648 4.058 28.486 1.00 95.81 127 ARG A N 1
ATOM 1027 C CA . ARG A 1 127 ? -9.213 3.101 29.439 1.00 95.81 127 ARG A CA 1
ATOM 1028 C C . ARG A 1 127 ? -9.564 1.786 28.747 1.00 95.81 127 ARG A C 1
ATOM 1030 O O . ARG A 1 127 ? -9.176 0.718 29.208 1.00 95.81 127 ARG A O 1
ATOM 1037 N N . ILE A 1 128 ? -10.255 1.840 27.609 1.00 95.94 128 ILE A N 1
ATOM 1038 C CA . ILE A 1 128 ? -10.613 0.632 26.858 1.00 95.94 128 ILE A CA 1
ATOM 1039 C C . ILE A 1 128 ? -9.377 -0.087 26.309 1.00 95.94 128 ILE A C 1
ATOM 1041 O O . ILE A 1 128 ? -9.273 -1.311 26.444 1.00 95.94 128 ILE A O 1
ATOM 1045 N N . LEU A 1 129 ? -8.441 0.638 25.698 1.00 94.25 129 LEU A N 1
ATOM 1046 C CA . LEU A 1 129 ? -7.260 0.041 25.077 1.00 94.25 129 LEU A CA 1
ATOM 1047 C C . LEU A 1 129 ? -6.270 -0.525 26.103 1.00 94.25 129 LEU A C 1
ATOM 1049 O O . LEU A 1 129 ? -5.650 -1.542 25.804 1.00 94.25 129 LEU A O 1
ATOM 1053 N N . ASN A 1 130 ? -6.185 0.041 27.306 1.00 94.31 130 ASN A N 1
ATOM 1054 C CA . ASN A 1 130 ? -5.206 -0.367 28.316 1.00 94.31 130 ASN A CA 1
ATOM 1055 C C . ASN A 1 130 ? -5.789 -1.339 29.355 1.00 94.31 130 ASN A C 1
ATOM 1057 O O . ASN A 1 130 ? -5.094 -2.239 29.818 1.00 94.31 130 ASN A O 1
ATOM 1061 N N . GLU A 1 131 ? -7.065 -1.191 29.724 1.00 95.12 131 GLU A N 1
ATOM 1062 C CA . GLU A 1 131 ? -7.652 -1.923 30.860 1.00 95.12 131 GLU A CA 1
ATOM 1063 C C . GLU A 1 131 ? -8.592 -3.063 30.448 1.00 95.12 131 GLU A C 1
ATOM 1065 O O . GLU A 1 131 ? -8.996 -3.868 31.288 1.00 95.12 131 GLU A O 1
ATOM 1070 N N . THR A 1 132 ? -8.969 -3.152 29.169 1.00 95.12 132 THR A N 1
ATOM 1071 C CA . THR A 1 132 ? -9.918 -4.168 28.682 1.00 95.12 132 THR A CA 1
ATOM 1072 C C . THR A 1 132 ? -9.347 -4.985 27.528 1.00 95.12 132 THR A C 1
ATOM 1074 O O . THR A 1 132 ? -8.277 -4.696 27.000 1.00 95.12 132 THR A O 1
ATOM 1077 N N . THR A 1 133 ? -10.090 -6.006 27.100 1.00 93.12 133 THR A N 1
ATOM 1078 C CA . THR A 1 133 ? -9.798 -6.779 25.885 1.00 93.12 133 THR A CA 1
ATOM 1079 C C . THR A 1 133 ? -10.610 -6.324 24.673 1.00 93.12 133 THR A C 1
ATOM 1081 O O . THR A 1 133 ? -10.402 -6.853 23.583 1.00 93.12 133 THR A O 1
ATOM 1084 N N . HIS A 1 134 ? -11.497 -5.333 24.822 1.00 95.88 134 HIS A N 1
ATOM 1085 C CA . HIS A 1 134 ? -12.378 -4.889 23.741 1.00 95.88 134 HIS A CA 1
ATOM 1086 C C . HIS A 1 134 ? -11.576 -4.335 22.557 1.00 95.88 134 HIS A C 1
ATOM 1088 O O . HIS A 1 134 ? -10.486 -3.780 22.753 1.00 95.88 134 HIS A O 1
ATOM 1094 N N . ARG A 1 135 ? -12.102 -4.475 21.336 1.00 95.19 135 ARG A N 1
ATOM 1095 C CA . ARG A 1 135 ? -11.432 -4.021 20.110 1.00 95.19 135 ARG A CA 1
ATOM 1096 C C . ARG A 1 135 ? -12.091 -2.770 19.527 1.00 95.19 135 ARG A C 1
ATOM 1098 O O . ARG A 1 135 ? -13.108 -2.836 18.852 1.00 95.19 135 ARG A O 1
ATOM 1105 N N . LEU A 1 136 ? -11.471 -1.609 19.721 1.00 96.19 136 LEU A N 1
ATOM 1106 C CA . LEU A 1 136 ? -11.974 -0.383 19.100 1.00 96.19 136 LEU A CA 1
ATOM 1107 C C . LEU A 1 136 ? -11.785 -0.394 17.577 1.00 96.19 136 LEU A C 1
ATOM 1109 O O . LEU A 1 136 ? -10.810 -0.928 17.058 1.00 96.19 136 LEU A O 1
ATOM 1113 N N . THR A 1 137 ? -12.720 0.250 16.881 1.00 95.69 137 THR A N 1
ATOM 1114 C CA . THR A 1 137 ? -12.695 0.491 15.427 1.00 95.69 137 THR A CA 1
ATOM 1115 C C . THR A 1 137 ? -12.325 1.935 15.070 1.00 95.69 137 THR A C 1
ATOM 1117 O O . THR A 1 137 ? -12.248 2.301 13.892 1.00 95.69 137 THR A O 1
ATOM 1120 N N . ASN A 1 138 ? -12.075 2.772 16.084 1.00 93.81 138 ASN A N 1
ATOM 1121 C CA . ASN A 1 138 ? -11.579 4.138 15.948 1.00 93.81 138 ASN A CA 1
ATOM 1122 C C . ASN A 1 138 ? -10.272 4.162 15.146 1.00 93.81 138 ASN A C 1
ATOM 1124 O O . ASN A 1 138 ? -9.291 3.541 15.534 1.00 93.81 138 ASN A O 1
ATOM 1128 N N . ARG A 1 139 ? -10.230 4.905 14.034 1.00 90.12 139 ARG A N 1
ATOM 1129 C CA . ARG A 1 139 ? -9.034 4.966 13.169 1.00 90.12 139 ARG A CA 1
ATOM 1130 C C . ARG A 1 139 ? -7.857 5.690 13.814 1.00 90.12 139 ARG A C 1
ATOM 1132 O O . ARG A 1 139 ? -6.709 5.374 13.513 1.00 90.12 139 ARG A O 1
ATOM 1139 N N . ILE A 1 140 ? -8.150 6.673 14.655 1.00 88.44 140 ILE A N 1
ATOM 1140 C CA . ILE A 1 140 ? -7.157 7.455 15.383 1.00 88.44 140 ILE A CA 1
ATOM 1141 C C . ILE A 1 140 ? -7.371 7.165 16.862 1.00 88.44 140 ILE A C 1
ATOM 1143 O O . ILE A 1 140 ? -8.510 7.177 17.329 1.00 88.44 140 ILE A O 1
ATOM 1147 N N . ILE A 1 141 ? -6.279 6.877 17.565 1.00 90.12 141 ILE A N 1
ATOM 1148 C CA . ILE A 1 141 ? -6.272 6.508 18.980 1.00 90.12 141 ILE A CA 1
ATOM 1149 C C . ILE A 1 141 ? -5.156 7.251 19.727 1.00 90.12 141 ILE A C 1
ATOM 1151 O O . ILE A 1 141 ? -4.224 7.744 19.081 1.00 90.12 141 ILE A O 1
ATOM 1155 N N . PRO A 1 142 ? -5.236 7.331 21.070 1.00 90.12 142 PRO A N 1
ATOM 1156 C CA . PRO A 1 142 ? -4.204 7.905 21.935 1.00 90.12 142 PRO A CA 1
ATOM 1157 C C . PRO A 1 142 ? -2.829 7.327 21.645 1.00 90.12 142 PRO A C 1
ATOM 1159 O O . PRO A 1 142 ? -2.649 6.116 21.657 1.00 90.12 142 PRO A O 1
ATOM 1162 N N . PHE A 1 143 ? -1.842 8.198 21.407 1.00 84.12 143 PHE A N 1
ATOM 1163 C CA . PHE A 1 143 ? -0.460 7.771 21.157 1.00 84.12 143 PHE A CA 1
ATOM 1164 C C . PHE A 1 143 ? 0.122 6.965 22.329 1.00 84.12 143 PHE A C 1
ATOM 1166 O O . PHE A 1 143 ? 1.002 6.134 22.141 1.00 84.12 143 PHE A O 1
ATOM 1173 N N . THR A 1 144 ? -0.381 7.206 23.541 1.00 89.75 144 THR A N 1
ATOM 1174 C CA . THR A 1 144 ? 0.009 6.516 24.775 1.00 89.75 144 THR A CA 1
ATOM 1175 C C . THR A 1 144 ? -0.816 5.257 25.061 1.00 89.75 144 THR A C 1
ATOM 1177 O O . THR A 1 144 ? -0.759 4.755 26.181 1.00 89.75 144 THR A O 1
ATOM 1180 N N . ALA A 1 145 ? -1.628 4.779 24.113 1.00 89.44 145 ALA A N 1
ATOM 1181 C CA . ALA A 1 145 ? -2.357 3.524 24.271 1.00 89.44 145 ALA A CA 1
ATOM 1182 C C . ALA A 1 145 ? -1.410 2.317 24.168 1.00 89.44 145 ALA A C 1
ATOM 1184 O O . ALA A 1 145 ? -0.513 2.291 23.325 1.00 89.44 145 ALA A O 1
ATOM 1185 N N . ASP A 1 146 ? -1.646 1.300 24.997 1.00 90.00 146 ASP A N 1
ATOM 1186 C CA . ASP A 1 146 ? -0.852 0.064 25.033 1.00 90.00 146 ASP A CA 1
ATOM 1187 C C . ASP A 1 146 ? -1.150 -0.854 23.837 1.00 90.00 146 ASP A C 1
ATOM 1189 O O . ASP A 1 146 ? -0.317 -1.673 23.441 1.00 90.00 146 ASP A O 1
ATOM 1193 N N . ARG A 1 147 ? -2.356 -0.735 23.267 1.00 90.88 147 ARG A N 1
ATOM 1194 C CA . ARG A 1 147 ? -2.825 -1.491 22.099 1.00 90.88 147 ARG A CA 1
ATOM 1195 C C . ARG A 1 147 ? -3.098 -0.561 20.925 1.00 90.88 147 ARG A C 1
ATOM 1197 O O . ARG A 1 147 ? -3.479 0.593 21.104 1.00 90.88 147 ARG A O 1
ATOM 1204 N N . ASP A 1 148 ? -2.923 -1.096 19.722 1.00 90.12 148 ASP A N 1
ATOM 1205 C CA . ASP A 1 148 ? -3.159 -0.366 18.484 1.00 90.12 148 ASP A CA 1
ATOM 1206 C C . ASP A 1 148 ? -4.656 -0.177 18.166 1.00 90.12 148 ASP A C 1
ATOM 1208 O O . ASP A 1 148 ? -5.555 -0.615 18.888 1.00 90.12 148 ASP A O 1
ATOM 1212 N N . ASN A 1 149 ? -4.931 0.483 17.040 1.00 88.56 149 ASN A N 1
ATOM 1213 C CA . ASN A 1 149 ? -6.287 0.770 16.576 1.00 88.56 149 ASN A CA 1
ATOM 1214 C C . ASN A 1 149 ? -6.984 -0.429 15.901 1.00 88.56 149 ASN A C 1
ATOM 1216 O O . ASN A 1 149 ? -8.068 -0.262 15.351 1.00 88.56 149 ASN A O 1
ATOM 1220 N N . GLY A 1 150 ? -6.366 -1.615 15.892 1.00 91.44 150 GLY A N 1
ATOM 1221 C CA . GLY A 1 150 ? -6.928 -2.836 15.322 1.00 91.44 150 GLY A CA 1
ATOM 1222 C C . GLY A 1 150 ? -6.885 -2.956 13.798 1.00 91.44 150 GLY A C 1
ATOM 1223 O O . GLY A 1 150 ? -7.348 -3.967 13.272 1.00 91.44 150 GLY A O 1
ATOM 1224 N N . TYR A 1 151 ? -6.340 -1.968 13.079 1.00 92.12 151 TYR A N 1
ATOM 1225 C CA . TYR A 1 151 ? -6.186 -2.035 11.619 1.00 92.12 151 TYR A CA 1
ATOM 1226 C C . TYR A 1 151 ? -4.915 -2.787 11.191 1.00 92.12 151 TYR A C 1
ATOM 1228 O O . TYR A 1 151 ? -4.744 -3.071 10.009 1.00 92.12 151 TYR A O 1
ATOM 1236 N N . SER A 1 152 ? -4.035 -3.145 12.129 1.00 91.19 152 SER A N 1
ATOM 1237 C CA . SER A 1 152 ? -2.880 -4.007 11.859 1.00 91.19 152 SER A CA 1
ATOM 1238 C C . SER A 1 152 ? -3.292 -5.451 11.569 1.00 91.19 152 SER A C 1
ATOM 1240 O O . SER A 1 152 ? -4.455 -5.832 11.694 1.00 91.19 152 SER A O 1
ATOM 1242 N N . LYS A 1 153 ? -2.313 -6.267 11.166 1.00 92.75 153 LYS A N 1
ATOM 1243 C CA . LYS A 1 153 ? -2.482 -7.691 10.860 1.00 92.75 153 LYS A CA 1
ATOM 1244 C C . LYS A 1 153 ? -3.093 -8.458 12.034 1.00 92.75 153 LYS A C 1
ATOM 1246 O O . LYS A 1 153 ? -2.571 -8.406 13.141 1.00 92.75 153 LYS A O 1
ATOM 1251 N N . GLY A 1 154 ? -4.136 -9.232 11.744 1.00 93.31 154 GLY A N 1
ATOM 1252 C CA . GLY A 1 154 ? -4.800 -10.135 12.676 1.00 93.31 154 GLY A CA 1
ATOM 1253 C C . GLY A 1 154 ? -3.829 -11.135 13.317 1.00 93.31 154 GLY A C 1
ATOM 1254 O O . GLY A 1 154 ? -2.896 -11.574 12.631 1.00 93.31 154 GLY A O 1
ATOM 1255 N N . PRO A 1 155 ? -4.040 -11.553 14.581 1.00 92.31 155 PRO A N 1
ATOM 1256 C CA . PRO A 1 155 ? -3.153 -12.484 15.282 1.00 92.31 155 PRO A CA 1
ATOM 1257 C C . PRO A 1 155 ? -2.951 -13.831 14.577 1.00 92.31 155 PRO A C 1
ATOM 1259 O O . PRO A 1 155 ? -1.918 -14.475 14.775 1.00 92.31 155 PRO A O 1
ATOM 1262 N N . SER A 1 156 ? -3.915 -14.271 13.759 1.00 94.06 156 SER A N 1
ATOM 1263 C CA . SER A 1 156 ? -3.787 -15.501 12.966 1.00 94.06 156 SER A CA 1
ATOM 1264 C C . SER A 1 156 ? -2.870 -15.365 11.748 1.00 94.06 156 SER A C 1
ATOM 1266 O O . SER A 1 156 ? -2.499 -16.381 11.155 1.00 94.06 156 SER A O 1
ATOM 1268 N N . THR A 1 157 ? -2.498 -14.141 11.364 1.00 95.38 157 THR A N 1
ATOM 1269 C CA . THR A 1 157 ? -1.684 -13.878 10.174 1.00 95.38 157 THR A CA 1
ATOM 1270 C C . THR A 1 157 ? -0.276 -14.455 10.360 1.00 95.38 157 THR A C 1
ATOM 1272 O O . THR A 1 157 ? 0.409 -14.122 11.333 1.00 95.38 157 THR A O 1
ATOM 1275 N N . PRO A 1 158 ? 0.210 -15.308 9.439 1.00 95.62 158 PRO A N 1
ATOM 1276 C CA . PRO A 1 158 ? 1.563 -15.837 9.501 1.00 95.62 158 PRO A CA 1
ATOM 1277 C C . PRO A 1 158 ? 2.612 -14.723 9.517 1.00 95.62 158 PRO A C 1
ATOM 1279 O O . PRO A 1 158 ? 2.564 -13.788 8.720 1.00 95.62 158 PRO A O 1
ATOM 1282 N N . LYS A 1 159 ? 3.612 -14.859 10.393 1.00 95.31 159 LYS A N 1
ATOM 1283 C CA . LYS A 1 159 ? 4.771 -13.959 10.403 1.00 95.31 159 LYS A CA 1
ATOM 1284 C C . LYS A 1 159 ? 5.574 -14.095 9.113 1.00 95.31 159 LYS A C 1
ATOM 1286 O O . LYS A 1 159 ? 5.748 -15.210 8.606 1.00 95.31 159 LYS A O 1
ATOM 1291 N N . TYR A 1 160 ? 6.139 -12.980 8.661 1.00 95.31 160 TYR A N 1
ATOM 1292 C CA . TYR A 1 160 ? 7.059 -12.954 7.533 1.00 95.31 160 TYR A CA 1
ATOM 1293 C C . TYR A 1 160 ? 8.260 -13.865 7.746 1.00 95.31 160 TYR A C 1
ATOM 1295 O O . TYR A 1 160 ? 8.760 -14.037 8.862 1.00 95.31 160 TYR A O 1
ATOM 1303 N N . LYS A 1 161 ? 8.730 -14.444 6.643 1.00 97.00 161 LYS A N 1
ATOM 1304 C CA . LYS A 1 161 ? 9.943 -15.257 6.591 1.00 97.00 161 LYS A CA 1
ATOM 1305 C C . LYS A 1 161 ? 10.671 -14.966 5.288 1.00 97.00 161 LYS A C 1
ATOM 1307 O O . LYS A 1 161 ? 10.030 -14.741 4.265 1.00 97.00 161 LYS A O 1
ATOM 1312 N N . PHE A 1 162 ? 11.997 -15.014 5.345 1.00 96.88 162 PHE A N 1
ATOM 1313 C CA . PHE A 1 162 ? 12.845 -14.842 4.173 1.00 96.88 162 PHE A CA 1
ATOM 1314 C C . PHE A 1 162 ? 12.471 -15.822 3.060 1.00 96.88 162 PHE A C 1
ATOM 1316 O O . PHE A 1 162 ? 12.261 -17.010 3.320 1.00 96.88 162 PHE A O 1
ATOM 1323 N N . GLU A 1 163 ? 12.338 -15.286 1.845 1.00 96.31 163 GLU A N 1
ATOM 1324 C CA . GLU A 1 163 ? 11.903 -15.984 0.637 1.00 96.31 163 GLU A CA 1
ATOM 1325 C C . GLU A 1 163 ? 10.648 -16.845 0.845 1.00 96.31 163 GLU A C 1
ATOM 1327 O O . GLU A 1 163 ? 10.499 -17.919 0.258 1.00 96.31 163 GLU A O 1
ATOM 1332 N N . LYS A 1 164 ? 9.704 -16.396 1.670 1.00 96.75 164 LYS A N 1
ATOM 1333 C CA . LYS A 1 164 ? 8.379 -17.005 1.762 1.00 96.75 164 LYS A CA 1
ATOM 1334 C C . LYS A 1 164 ? 7.336 -15.964 1.399 1.00 96.75 164 LYS A C 1
ATOM 1336 O O . LYS A 1 164 ? 7.375 -14.864 1.938 1.00 96.75 164 LYS A O 1
ATOM 1341 N N . ALA A 1 165 ? 6.414 -16.329 0.508 1.00 96.06 165 ALA A N 1
ATOM 1342 C CA . ALA A 1 165 ? 5.267 -15.484 0.224 1.00 96.06 165 ALA A CA 1
ATOM 1343 C C . ALA A 1 165 ? 4.529 -15.141 1.519 1.00 96.06 165 ALA A C 1
ATOM 1345 O O . ALA A 1 165 ? 4.333 -15.998 2.393 1.00 96.06 165 ALA A O 1
ATOM 1346 N N . SER A 1 166 ? 4.163 -13.870 1.633 1.00 95.12 166 SER A N 1
ATOM 1347 C CA . SER A 1 166 ? 3.187 -13.417 2.608 1.00 95.12 166 SER A CA 1
ATOM 1348 C C . SER A 1 166 ? 1.788 -13.892 2.196 1.00 95.12 166 SER A C 1
ATOM 1350 O O . SER A 1 166 ? 1.626 -14.768 1.346 1.00 95.12 166 SER A O 1
ATOM 1352 N N . VAL A 1 167 ? 0.756 -13.357 2.836 1.00 96.56 167 VAL A N 1
ATOM 1353 C CA . VAL A 1 167 ? -0.637 -13.729 2.583 1.00 96.56 167 VAL A CA 1
ATOM 1354 C C . VAL A 1 167 ? -1.479 -12.471 2.484 1.00 96.56 167 VAL A C 1
ATOM 1356 O O . VAL A 1 167 ? -1.115 -11.441 3.047 1.00 96.56 167 VAL A O 1
ATOM 1359 N N . PHE A 1 168 ? -2.651 -12.563 1.865 1.00 96.62 168 PHE A N 1
ATOM 1360 C CA . PHE A 1 168 ? -3.674 -11.558 2.108 1.00 96.62 168 PHE A CA 1
ATOM 1361 C C . PHE A 1 168 ? -4.108 -11.659 3.566 1.00 96.62 168 PHE A C 1
ATOM 1363 O O . PHE A 1 168 ? -4.586 -12.712 3.993 1.00 96.62 168 PHE A O 1
ATOM 1370 N N . TYR A 1 169 ? -3.937 -10.597 4.342 1.00 95.69 169 TYR A N 1
ATOM 1371 C CA . TYR A 1 169 ? -4.217 -10.626 5.774 1.00 95.69 169 TYR A CA 1
ATOM 1372 C C . TYR A 1 169 ? -5.585 -10.022 6.091 1.00 95.69 169 TYR A C 1
ATOM 1374 O O . TYR A 1 169 ? -6.097 -9.163 5.373 1.00 95.69 169 TYR A O 1
ATOM 1382 N N . ALA A 1 170 ? -6.193 -10.489 7.175 1.00 96.00 170 ALA A N 1
ATOM 1383 C CA . ALA A 1 170 ? -7.315 -9.802 7.802 1.00 96.00 170 ALA A CA 1
ATOM 1384 C C . ALA A 1 170 ? -6.755 -8.847 8.860 1.00 96.00 170 ALA A C 1
ATOM 1386 O O . ALA A 1 170 ? -5.756 -9.172 9.504 1.00 96.00 170 ALA A O 1
ATOM 1387 N N . SER A 1 171 ? -7.370 -7.684 9.047 1.00 95.19 171 SER A N 1
ATOM 1388 C CA . SER A 1 171 ? -7.083 -6.838 10.208 1.00 95.19 171 SER A CA 1
ATOM 1389 C C . SER A 1 171 ? -7.496 -7.521 11.514 1.00 95.19 171 SER A C 1
ATOM 1391 O O . SER A 1 171 ? -8.322 -8.438 11.510 1.00 95.19 171 SER A O 1
ATOM 1393 N N . GLU A 1 172 ? -6.982 -7.053 12.653 1.00 95.00 172 GLU A N 1
ATOM 1394 C CA . GLU A 1 172 ? -7.448 -7.535 13.959 1.00 95.00 172 GLU A CA 1
ATOM 1395 C C . GLU A 1 172 ? -8.959 -7.313 14.146 1.00 95.00 172 GLU A C 1
ATOM 1397 O O . GLU A 1 172 ? -9.641 -8.176 14.697 1.00 95.00 172 GLU A O 1
ATOM 1402 N N . ILE A 1 173 ? -9.502 -6.199 13.638 1.00 95.75 173 ILE A N 1
ATOM 1403 C CA . ILE A 1 173 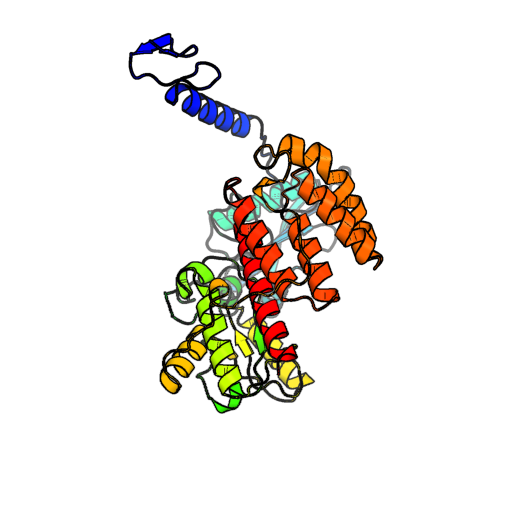? -10.950 -5.916 13.614 1.00 95.75 173 ILE A CA 1
ATOM 1404 C C . ILE A 1 173 ? -11.701 -6.983 12.802 1.00 95.75 173 ILE A C 1
ATOM 1406 O O . ILE A 1 173 ? -12.691 -7.550 13.276 1.00 95.75 173 ILE A O 1
ATOM 1410 N N . GLU A 1 174 ? -11.225 -7.278 11.590 1.00 95.56 174 GLU A N 1
ATOM 1411 C CA . GLU A 1 174 ? -11.834 -8.262 10.689 1.00 95.56 174 GLU A CA 1
ATOM 1412 C C . GLU A 1 174 ? -11.800 -9.683 11.254 1.00 95.56 174 GLU A C 1
ATOM 1414 O O . GLU A 1 174 ? -12.802 -10.405 11.195 1.00 95.56 174 GLU A O 1
ATOM 1419 N N . GLU A 1 175 ? -10.684 -10.081 11.856 1.00 95.62 175 GLU A N 1
ATOM 1420 C CA . GLU A 1 175 ? -10.559 -11.381 12.508 1.00 95.62 175 GLU A CA 1
ATOM 1421 C C . GLU A 1 175 ? -11.461 -11.471 13.749 1.00 95.62 175 GLU A C 1
ATOM 1423 O O . GLU A 1 175 ? -12.164 -12.468 13.946 1.00 95.62 175 GLU A O 1
ATOM 1428 N N . HIS A 1 176 ? -11.502 -10.417 14.566 1.00 95.69 176 HIS A N 1
ATOM 1429 C CA . HIS A 1 176 ? -12.238 -10.413 15.827 1.00 95.69 176 HIS A CA 1
ATOM 1430 C C . HIS A 1 176 ? -13.758 -10.393 15.629 1.00 95.69 176 HIS A C 1
ATOM 1432 O O . HIS A 1 176 ? -14.447 -11.298 16.113 1.00 95.69 176 HIS A O 1
ATOM 1438 N N . TYR A 1 177 ? -14.289 -9.424 14.879 1.00 96.06 177 TYR A N 1
ATOM 1439 C CA . TYR A 1 177 ? -15.736 -9.249 14.693 1.00 96.06 177 TYR A CA 1
ATOM 1440 C C . TYR A 1 177 ? -16.282 -10.015 13.492 1.00 96.06 177 TYR A C 1
ATOM 1442 O O . TYR A 1 177 ? -17.404 -10.525 13.503 1.00 96.06 177 TYR A O 1
ATOM 1450 N N . PHE A 1 178 ? -15.510 -10.140 12.420 1.00 94.56 178 PHE A N 1
ATOM 1451 C CA . PHE A 1 178 ? -16.021 -10.726 11.183 1.00 94.56 178 PHE A CA 1
ATOM 1452 C C . PHE A 1 178 ? -15.572 -12.168 10.970 1.00 94.56 178 PHE A C 1
ATOM 1454 O O . PHE A 1 178 ? -16.137 -12.844 10.112 1.00 94.56 178 PHE A O 1
ATOM 1461 N N . LYS A 1 179 ? -14.667 -12.675 11.822 1.00 94.69 179 LYS A N 1
ATOM 1462 C CA . LYS A 1 179 ? -14.067 -14.016 11.721 1.00 94.69 179 LYS A CA 1
ATOM 1463 C C . LYS A 1 179 ? -13.412 -14.247 10.357 1.00 94.69 179 LYS A C 1
ATOM 1465 O O . LYS A 1 179 ? -13.291 -15.388 9.909 1.00 94.69 179 LYS A O 1
ATOM 1470 N N . VAL A 1 180 ? -13.000 -13.159 9.704 1.00 94.88 180 VAL A N 1
ATOM 1471 C CA . VAL A 1 180 ? -12.261 -13.206 8.446 1.00 94.88 180 VAL A CA 1
ATOM 1472 C C . VAL A 1 180 ? -10.872 -13.728 8.769 1.00 94.88 180 VAL A C 1
ATOM 1474 O O . VAL A 1 180 ? -10.218 -13.256 9.696 1.00 94.88 180 VAL A O 1
ATOM 1477 N N . LYS A 1 181 ? -10.436 -14.734 8.021 1.00 95.12 181 LYS A N 1
ATOM 1478 C CA . LYS A 1 181 ? -9.089 -15.287 8.130 1.00 95.12 181 LYS A CA 1
ATOM 1479 C C . LYS A 1 181 ? -8.229 -14.743 7.007 1.00 95.12 181 LYS A C 1
ATOM 1481 O O . LYS A 1 181 ? -8.751 -14.312 5.979 1.00 95.12 181 LYS A O 1
ATOM 1486 N N . PHE A 1 182 ? -6.917 -14.821 7.192 1.00 96.75 182 PHE A N 1
ATOM 1487 C CA . PHE A 1 182 ? -5.989 -14.613 6.092 1.00 96.75 182 PHE A CA 1
ATOM 1488 C C . PHE A 1 182 ? -6.262 -15.602 4.943 1.00 96.75 182 PHE A C 1
ATOM 1490 O O . PHE A 1 182 ? -6.838 -16.678 5.140 1.00 96.75 182 PHE A O 1
ATOM 1497 N N . ARG A 1 183 ? -5.821 -15.237 3.741 1.00 96.56 183 ARG A N 1
ATOM 1498 C CA . ARG A 1 183 ? -5.927 -16.033 2.516 1.00 96.56 183 ARG A CA 1
ATOM 1499 C C . ARG A 1 183 ? -4.555 -16.117 1.851 1.00 96.56 183 ARG A C 1
ATOM 1501 O O . ARG A 1 183 ? -3.908 -15.097 1.638 1.00 96.56 183 ARG A O 1
ATOM 1508 N N . GLU A 1 184 ? -4.136 -17.321 1.486 1.00 97.62 184 GLU A N 1
ATOM 1509 C CA . GLU A 1 184 ? -2.902 -17.535 0.721 1.00 97.62 184 GLU A CA 1
ATOM 1510 C C . GLU A 1 184 ? -3.036 -17.028 -0.728 1.00 97.62 184 GLU A C 1
ATOM 1512 O O . GLU A 1 184 ? -4.143 -16.825 -1.240 1.00 97.62 184 GLU A O 1
ATOM 1517 N N . PHE A 1 185 ? -1.907 -16.776 -1.388 1.00 98.00 185 PHE A N 1
ATOM 1518 C CA . PHE A 1 185 ? -1.897 -16.476 -2.820 1.00 98.00 185 PHE A CA 1
ATOM 1519 C C . PHE A 1 185 ? -2.239 -17.726 -3.640 1.00 98.00 185 PHE A C 1
ATOM 1521 O O . PHE A 1 185 ? -2.174 -18.855 -3.152 1.00 98.00 185 PHE A O 1
ATOM 1528 N N . ASP A 1 186 ? -2.666 -17.515 -4.882 1.00 98.25 186 ASP A N 1
ATOM 1529 C CA . ASP A 1 186 ? -3.000 -18.607 -5.788 1.00 98.25 186 ASP A CA 1
ATOM 1530 C C . ASP A 1 186 ? -1.724 -19.317 -6.260 1.00 98.25 186 ASP A C 1
ATOM 1532 O O . ASP A 1 186 ? -0.669 -18.700 -6.417 1.00 98.25 186 ASP A O 1
ATOM 1536 N N . SER A 1 187 ? -1.821 -20.622 -6.519 1.00 97.00 187 SER A N 1
ATOM 1537 C CA . SER A 1 187 ? -0.707 -21.387 -7.088 1.00 97.00 187 SER A CA 1
ATOM 1538 C C . SER A 1 187 ? -0.388 -20.920 -8.509 1.00 97.00 187 SER A C 1
ATOM 1540 O O . SER A 1 187 ? -1.289 -20.607 -9.286 1.00 97.00 187 SER A O 1
ATOM 1542 N N . ILE A 1 188 ? 0.900 -20.885 -8.854 1.00 97.88 188 ILE A N 1
ATOM 1543 C CA . ILE A 1 188 ? 1.352 -20.356 -10.142 1.00 97.88 188 ILE A CA 1
ATOM 1544 C C . ILE A 1 188 ? 0.997 -21.314 -11.279 1.00 97.88 188 ILE A C 1
ATOM 1546 O O . ILE A 1 188 ? 1.468 -22.449 -11.320 1.00 97.88 188 ILE A O 1
ATOM 1550 N N . GLU A 1 189 ? 0.267 -20.802 -12.266 1.00 96.00 189 GLU A N 1
ATOM 1551 C CA . GLU A 1 189 ? 0.114 -21.439 -13.573 1.00 96.00 189 GLU A CA 1
ATOM 1552 C C . GLU A 1 189 ? 0.737 -20.550 -14.656 1.00 96.00 189 GLU A C 1
ATOM 1554 O O . GLU A 1 189 ? 0.399 -19.369 -14.808 1.00 96.00 189 GLU A O 1
ATOM 1559 N N . VAL A 1 190 ? 1.679 -21.126 -15.411 1.00 94.19 190 VAL A N 1
ATOM 1560 C CA . VAL A 1 190 ? 2.553 -20.400 -16.349 1.00 94.19 190 VAL A CA 1
ATOM 1561 C C . VAL A 1 190 ? 1.786 -19.660 -17.449 1.00 94.19 190 VAL A C 1
ATOM 1563 O O . VAL A 1 190 ? 2.191 -18.576 -17.865 1.00 94.19 190 VAL A O 1
ATOM 1566 N N . GLU A 1 191 ? 0.648 -20.194 -17.893 1.00 94.06 191 GLU A N 1
ATOM 1567 C CA . GLU A 1 191 ? -0.188 -19.591 -18.937 1.00 94.06 191 GLU A CA 1
ATOM 1568 C C . GLU A 1 191 ? -0.748 -18.214 -18.538 1.00 94.06 191 GLU A C 1
ATOM 1570 O O . GLU A 1 191 ? -0.858 -17.303 -19.374 1.00 94.06 191 GLU A O 1
ATOM 1575 N N . PHE A 1 192 ? -1.001 -18.004 -17.242 1.00 97.12 192 PHE A N 1
ATOM 1576 C CA . PHE A 1 192 ? -1.463 -16.718 -16.728 1.00 97.12 192 PHE A CA 1
ATOM 1577 C C . PHE A 1 192 ? -0.348 -15.676 -16.606 1.00 97.12 192 PHE A C 1
ATOM 1579 O O . PHE A 1 192 ? -0.653 -14.499 -16.414 1.00 97.12 192 PHE A O 1
ATOM 1586 N N . LEU A 1 193 ? 0.926 -16.036 -16.791 1.00 98.00 193 LEU A N 1
ATOM 1587 C CA . LEU A 1 193 ? 2.042 -15.082 -16.791 1.00 98.00 193 LEU A CA 1
ATOM 1588 C C . LEU A 1 193 ? 2.216 -14.342 -18.128 1.00 98.00 193 LEU A C 1
ATOM 1590 O O . LEU A 1 193 ? 3.150 -13.557 -18.266 1.00 98.00 193 LEU A O 1
ATOM 1594 N N . SER A 1 194 ? 1.335 -14.548 -19.112 1.00 97.31 194 SER A N 1
ATOM 1595 C CA . SER A 1 194 ? 1.429 -13.916 -20.439 1.00 97.31 194 SER A CA 1
ATOM 1596 C C . SER A 1 194 ? 1.161 -12.403 -20.442 1.00 97.31 194 SER A C 1
ATOM 1598 O O . SER A 1 194 ? 1.807 -11.662 -21.181 1.00 97.31 194 SER A O 1
ATOM 1600 N N . ASN A 1 195 ? 0.231 -11.908 -19.621 1.00 98.06 195 ASN A N 1
ATOM 1601 C CA . ASN A 1 195 ? -0.115 -10.485 -19.514 1.00 98.06 195 ASN A CA 1
ATOM 1602 C C . ASN A 1 195 ? -0.278 -10.045 -18.043 1.00 98.06 195 ASN A C 1
ATOM 1604 O O . ASN A 1 195 ? -1.382 -9.667 -17.623 1.00 98.06 195 ASN A O 1
ATOM 1608 N N . PRO A 1 196 ? 0.795 -10.104 -17.237 1.00 98.31 196 PRO A N 1
ATOM 1609 C CA . PRO A 1 196 ? 0.720 -9.828 -15.813 1.00 98.31 196 PRO A CA 1
ATOM 1610 C C . PRO A 1 196 ? 0.599 -8.327 -15.545 1.00 98.31 196 PRO A C 1
ATOM 1612 O O . PRO A 1 196 ? 1.059 -7.485 -16.325 1.00 98.31 196 PRO A O 1
ATOM 1615 N N . HIS A 1 197 ? 0.035 -7.981 -14.394 1.00 97.94 197 HIS A N 1
ATOM 1616 C CA . HIS A 1 197 ? 0.144 -6.645 -13.819 1.00 97.94 197 HIS A CA 1
ATOM 1617 C C . HIS A 1 197 ? 0.716 -6.728 -12.405 1.00 97.94 197 HIS A C 1
ATOM 1619 O O . HIS A 1 197 ? 0.239 -7.519 -11.597 1.00 97.94 197 HIS A O 1
ATOM 1625 N N . PHE A 1 198 ? 1.713 -5.899 -12.106 1.00 96.69 198 PHE A N 1
ATOM 1626 C CA . PHE A 1 198 ? 2.317 -5.837 -10.778 1.00 96.69 198 PHE A CA 1
ATOM 1627 C C . PHE A 1 198 ? 1.511 -4.917 -9.857 1.00 96.69 198 PHE A C 1
ATOM 1629 O O . PHE A 1 198 ? 1.139 -3.809 -10.249 1.00 96.69 198 PHE A O 1
ATOM 1636 N N . ILE A 1 199 ? 1.247 -5.382 -8.639 1.00 94.38 199 ILE A N 1
ATOM 1637 C CA . ILE A 1 199 ? 0.616 -4.628 -7.560 1.00 94.38 199 ILE A CA 1
ATOM 1638 C C . ILE A 1 199 ? 1.710 -4.234 -6.567 1.00 94.38 199 ILE A C 1
ATOM 1640 O O . ILE A 1 199 ? 2.027 -4.965 -5.632 1.00 94.38 199 ILE A O 1
ATOM 1644 N N . ASP A 1 200 ? 2.265 -3.043 -6.785 1.00 81.31 200 ASP A N 1
ATOM 1645 C CA . ASP A 1 200 ? 3.343 -2.461 -5.978 1.00 81.31 200 ASP A CA 1
ATOM 1646 C C . ASP A 1 200 ? 2.775 -1.385 -5.037 1.00 81.31 200 ASP A C 1
ATOM 1648 O O . ASP A 1 200 ? 3.096 -0.196 -5.142 1.00 81.31 200 ASP A O 1
ATOM 1652 N N . LYS A 1 201 ? 1.838 -1.764 -4.159 1.00 69.56 201 LYS A N 1
ATOM 1653 C CA . LYS A 1 201 ? 1.292 -0.825 -3.168 1.00 69.56 201 LYS A CA 1
ATOM 1654 C C . LYS A 1 201 ? 2.291 -0.672 -2.027 1.00 69.56 201 LYS A C 1
ATOM 1656 O O . LYS A 1 201 ? 2.681 -1.661 -1.435 1.00 69.56 201 LYS A O 1
ATOM 1661 N N . SER A 1 202 ? 2.651 0.572 -1.704 1.00 58.28 202 SER A N 1
ATOM 1662 C CA . SER A 1 202 ? 3.415 0.929 -0.502 1.00 58.28 202 SER A CA 1
ATOM 1663 C C . SER A 1 202 ? 4.605 0.002 -0.225 1.00 58.28 202 SER A C 1
ATOM 1665 O O . SER A 1 202 ? 4.599 -0.725 0.760 1.00 58.28 202 SER A O 1
ATOM 1667 N N . LEU A 1 203 ? 5.634 0.073 -1.076 1.00 67.81 203 LEU A N 1
ATOM 1668 C CA . LEU A 1 203 ? 6.919 -0.619 -0.909 1.00 67.81 203 LEU A CA 1
ATOM 1669 C C . LEU A 1 203 ? 7.701 -0.088 0.315 1.00 67.81 203 LEU A C 1
ATOM 1671 O O . LEU A 1 203 ? 8.750 0.536 0.175 1.00 67.81 203 LEU A O 1
ATOM 1675 N N . TRP A 1 204 ? 7.170 -0.307 1.515 1.00 61.66 204 TRP A N 1
ATOM 1676 C CA . TRP A 1 204 ? 7.689 0.172 2.792 1.00 61.66 204 TRP A CA 1
ATOM 1677 C C . TRP A 1 204 ? 7.315 -0.820 3.897 1.00 61.66 204 TRP A C 1
ATOM 1679 O O . TRP A 1 204 ? 6.230 -1.394 3.869 1.00 61.66 204 TRP A O 1
ATOM 1689 N N . GLY A 1 205 ? 8.173 -0.972 4.905 1.00 72.56 205 GLY A N 1
ATOM 1690 C CA . GLY A 1 205 ? 7.893 -1.790 6.089 1.00 72.56 205 GLY A CA 1
ATOM 1691 C C . GLY A 1 205 ? 8.693 -3.090 6.161 1.00 72.56 205 GLY A C 1
ATOM 1692 O O . GLY A 1 205 ? 9.530 -3.386 5.309 1.00 72.56 205 GLY A O 1
ATOM 1693 N N . GLU A 1 206 ? 8.440 -3.852 7.225 1.00 83.38 206 GLU A N 1
ATOM 1694 C CA . GLU A 1 206 ? 9.216 -5.043 7.599 1.00 83.38 206 GLU A CA 1
ATOM 1695 C C . GLU A 1 206 ? 9.125 -6.185 6.582 1.00 83.38 206 GLU A C 1
ATOM 1697 O O . GLU A 1 206 ? 10.018 -7.026 6.517 1.00 83.38 206 GLU A O 1
ATOM 1702 N N . GLU A 1 207 ? 8.075 -6.227 5.760 1.00 87.19 207 GLU A N 1
ATOM 1703 C CA . GLU A 1 207 ? 7.949 -7.254 4.727 1.00 87.19 207 GLU A CA 1
ATOM 1704 C C . GLU A 1 207 ? 9.110 -7.196 3.737 1.00 87.19 207 GLU A C 1
ATOM 1706 O O . GLU A 1 207 ? 9.712 -8.222 3.432 1.00 87.19 207 GLU A O 1
ATOM 1711 N N . LEU A 1 208 ? 9.468 -5.995 3.270 1.00 84.69 208 LEU A N 1
ATOM 1712 C CA . LEU A 1 208 ? 10.529 -5.845 2.281 1.00 84.69 208 LEU A CA 1
ATOM 1713 C C . LEU A 1 208 ? 11.883 -6.305 2.818 1.00 84.69 208 LEU A C 1
ATOM 1715 O O . LEU A 1 208 ? 12.630 -6.986 2.113 1.00 84.69 208 LEU A O 1
ATOM 1719 N N . SER A 1 209 ? 12.192 -5.963 4.068 1.00 86.25 209 SER A N 1
ATOM 1720 C CA . SER A 1 209 ? 13.446 -6.376 4.694 1.00 86.25 209 SER A CA 1
ATOM 1721 C C . SER A 1 209 ? 13.456 -7.876 4.983 1.00 86.25 209 SER A C 1
ATOM 1723 O O . SER A 1 209 ? 14.432 -8.545 4.649 1.00 86.25 209 SER A O 1
ATOM 1725 N N . ILE A 1 210 ? 12.373 -8.433 5.532 1.00 92.81 210 ILE A N 1
ATOM 1726 C CA . ILE A 1 210 ? 12.329 -9.837 5.959 1.00 92.81 210 ILE A CA 1
ATOM 1727 C C . ILE A 1 210 ? 12.158 -10.782 4.771 1.00 92.81 210 ILE A C 1
ATOM 1729 O O . ILE A 1 210 ? 12.933 -11.727 4.649 1.00 92.81 210 ILE A O 1
ATOM 1733 N N . VAL A 1 211 ? 11.159 -10.566 3.910 1.00 93.94 211 VAL A N 1
ATOM 1734 C CA . VAL A 1 211 ? 10.820 -11.485 2.808 1.00 93.94 211 VAL A CA 1
ATOM 1735 C C . VAL A 1 211 ? 11.896 -11.467 1.728 1.00 93.94 211 VAL A C 1
ATOM 1737 O O . VAL A 1 211 ? 12.261 -12.527 1.224 1.00 93.94 211 VAL A O 1
ATOM 1740 N N . TYR A 1 212 ? 12.451 -10.295 1.411 1.00 90.50 212 TYR A N 1
ATOM 1741 C CA . TYR A 1 212 ? 13.421 -10.145 0.323 1.00 90.50 212 TYR A CA 1
ATOM 1742 C C . TYR A 1 212 ? 14.874 -10.003 0.793 1.00 90.50 212 TYR A C 1
ATOM 1744 O O . TYR A 1 212 ? 15.768 -9.900 -0.047 1.00 90.50 212 TYR A O 1
ATOM 1752 N N . GLY A 1 213 ? 15.143 -9.983 2.104 1.00 87.12 213 GLY A N 1
ATOM 1753 C CA . GLY A 1 213 ? 16.500 -9.801 2.637 1.00 87.12 213 GLY A CA 1
ATOM 1754 C C . GLY A 1 213 ? 17.133 -8.490 2.168 1.00 87.12 213 GLY A C 1
ATOM 1755 O O . GLY A 1 213 ? 18.273 -8.493 1.713 1.00 87.12 213 GLY A O 1
ATOM 1756 N N . GLU A 1 214 ? 16.347 -7.409 2.174 1.00 77.81 214 GLU A N 1
ATOM 1757 C CA . GLU A 1 214 ? 16.711 -6.073 1.664 1.00 77.81 214 GLU A CA 1
ATOM 1758 C C . GLU A 1 214 ? 17.022 -6.006 0.156 1.00 77.81 214 GLU A C 1
ATOM 1760 O O . GLU A 1 214 ? 17.460 -4.974 -0.348 1.00 77.81 214 GLU A O 1
ATOM 1765 N N . ASN A 1 215 ? 16.755 -7.075 -0.604 1.00 85.19 215 ASN A N 1
ATOM 1766 C CA . ASN A 1 215 ? 17.112 -7.164 -2.020 1.00 85.19 215 ASN A CA 1
ATOM 1767 C C . ASN A 1 215 ? 15.902 -7.305 -2.954 1.00 85.19 215 ASN A C 1
ATOM 1769 O O . ASN A 1 215 ? 15.960 -8.007 -3.961 1.00 85.19 215 ASN A O 1
ATOM 1773 N N . TYR A 1 216 ? 14.797 -6.630 -2.631 1.00 86.19 216 TYR A N 1
ATOM 1774 C CA . TYR A 1 216 ? 13.553 -6.650 -3.413 1.00 86.19 216 TYR A CA 1
ATOM 1775 C C . TYR A 1 216 ? 13.775 -6.426 -4.920 1.00 86.19 216 TYR A C 1
ATOM 1777 O O . TYR A 1 216 ? 13.258 -7.179 -5.748 1.00 86.19 216 TYR A O 1
ATOM 1785 N N . ASN A 1 217 ? 14.605 -5.439 -5.276 1.00 82.88 217 ASN A N 1
ATOM 1786 C CA . ASN A 1 217 ? 14.858 -5.076 -6.672 1.00 82.88 217 ASN A CA 1
ATOM 1787 C C . ASN A 1 217 ? 15.449 -6.235 -7.482 1.00 82.88 217 ASN A C 1
ATOM 1789 O O . ASN A 1 217 ? 15.056 -6.416 -8.631 1.00 82.88 217 ASN A O 1
ATOM 1793 N N . LYS A 1 218 ? 16.325 -7.058 -6.888 1.00 87.25 218 LYS A N 1
ATOM 1794 C CA . LYS A 1 218 ? 16.859 -8.251 -7.556 1.00 87.25 218 LYS A CA 1
ATOM 1795 C C . LYS A 1 218 ? 15.731 -9.201 -7.960 1.00 87.25 218 LYS A C 1
ATOM 1797 O O . LYS A 1 218 ? 15.641 -9.558 -9.127 1.00 87.25 218 LYS A O 1
ATOM 1802 N N . TYR A 1 219 ? 14.846 -9.571 -7.032 1.00 92.88 219 TYR A N 1
ATOM 1803 C CA . TYR A 1 219 ? 13.742 -10.497 -7.326 1.00 92.88 219 TYR A CA 1
ATOM 1804 C C . TYR A 1 219 ? 12.819 -9.953 -8.413 1.00 92.88 219 TYR A C 1
ATOM 1806 O O . TYR A 1 219 ? 12.464 -10.673 -9.346 1.00 92.88 219 TYR A O 1
ATOM 1814 N N . LEU A 1 220 ? 12.467 -8.668 -8.321 1.00 91.44 220 LEU A N 1
ATOM 1815 C CA . LEU A 1 220 ? 11.629 -8.010 -9.317 1.00 91.44 220 LEU A CA 1
ATOM 1816 C C . LEU A 1 220 ? 12.280 -8.025 -10.707 1.00 91.44 220 LEU A C 1
ATOM 1818 O O . LEU A 1 220 ? 11.599 -8.276 -11.702 1.00 91.44 220 LEU A O 1
ATOM 1822 N N . GLN A 1 221 ? 13.582 -7.748 -10.786 1.00 87.06 221 GLN A N 1
ATOM 1823 C CA . GLN A 1 221 ? 14.326 -7.732 -12.045 1.00 87.06 221 GLN A CA 1
ATOM 1824 C C . GLN A 1 221 ? 14.454 -9.125 -12.654 1.00 87.06 221 GLN A C 1
ATOM 1826 O O . GLN A 1 221 ? 14.226 -9.268 -13.852 1.00 87.06 221 GLN A O 1
ATOM 1831 N N . GLU A 1 222 ? 14.766 -10.143 -11.851 1.00 93.25 222 GLU A N 1
ATOM 1832 C CA . GLU A 1 222 ? 14.879 -11.520 -12.339 1.00 93.25 222 GLU A CA 1
ATOM 1833 C C . GLU A 1 222 ? 13.527 -11.988 -12.902 1.00 93.25 222 GLU A C 1
ATOM 1835 O O . GLU A 1 222 ? 13.456 -12.455 -14.039 1.00 93.25 222 GLU A O 1
ATOM 1840 N N . VAL A 1 223 ? 12.425 -11.728 -12.182 1.00 96.12 223 VAL A N 1
ATOM 1841 C CA . VAL A 1 223 ? 11.063 -12.010 -12.670 1.00 96.12 223 VAL A CA 1
ATOM 1842 C C . VAL A 1 223 ? 10.766 -11.282 -13.976 1.00 96.12 223 VAL A C 1
ATOM 1844 O O . VAL A 1 223 ? 10.288 -11.904 -14.922 1.00 96.12 223 VAL A O 1
ATOM 1847 N N . LYS A 1 224 ? 11.060 -9.982 -14.075 1.00 93.88 224 LYS A N 1
ATOM 1848 C CA . LYS A 1 224 ? 10.847 -9.224 -15.318 1.00 93.88 224 LYS A CA 1
ATOM 1849 C C . LYS A 1 224 ? 11.679 -9.763 -16.481 1.00 93.88 224 LYS A C 1
ATOM 1851 O O . LYS A 1 224 ? 11.162 -9.837 -17.590 1.00 93.88 224 LYS A O 1
ATOM 1856 N N . ALA A 1 225 ? 12.923 -10.166 -16.236 1.00 89.69 225 ALA A N 1
ATOM 1857 C CA . ALA A 1 225 ? 13.791 -10.728 -17.263 1.00 89.69 225 ALA A CA 1
ATOM 1858 C C . ALA A 1 225 ? 13.242 -12.059 -17.803 1.00 89.69 225 ALA A C 1
ATOM 1860 O O . ALA A 1 225 ? 13.178 -12.246 -19.018 1.00 89.69 225 ALA A O 1
ATOM 1861 N N . TRP A 1 226 ? 12.760 -12.953 -16.933 1.00 95.50 226 TRP A N 1
ATOM 1862 C CA . TRP A 1 226 ? 12.090 -14.182 -17.377 1.00 95.50 226 TRP A CA 1
ATOM 1863 C C . TRP A 1 226 ? 10.770 -13.906 -18.100 1.00 95.50 226 TRP A C 1
ATOM 1865 O O . TRP A 1 226 ? 10.498 -14.530 -19.123 1.00 95.50 226 TRP A O 1
ATOM 1875 N N . LEU A 1 227 ? 9.969 -12.942 -17.636 1.00 95.19 227 LEU A N 1
ATOM 1876 C CA . LEU A 1 227 ? 8.755 -12.525 -18.345 1.00 95.19 227 LEU A CA 1
ATOM 1877 C C . LEU A 1 227 ? 9.074 -11.996 -19.755 1.00 95.19 227 LEU A C 1
ATOM 1879 O O . LEU A 1 227 ? 8.352 -12.308 -20.700 1.00 95.19 227 LEU A O 1
ATOM 1883 N N . ASP A 1 228 ? 10.170 -11.256 -19.928 1.00 90.06 228 ASP A N 1
ATOM 1884 C CA . ASP A 1 228 ? 10.628 -10.808 -21.247 1.00 90.06 228 ASP A CA 1
ATOM 1885 C C . ASP A 1 228 ? 11.060 -11.992 -22.136 1.00 90.06 228 ASP A C 1
ATOM 1887 O O . ASP A 1 228 ? 10.709 -12.023 -23.317 1.00 90.06 228 ASP A O 1
ATOM 1891 N N . ILE A 1 229 ? 11.754 -12.999 -21.585 1.00 90.06 229 ILE A N 1
ATOM 1892 C CA . ILE A 1 229 ? 12.108 -14.246 -22.300 1.00 90.06 229 ILE A CA 1
ATOM 1893 C C . ILE A 1 229 ? 10.848 -14.988 -22.770 1.00 90.06 229 ILE A C 1
ATOM 1895 O O . ILE A 1 229 ? 10.810 -15.522 -23.879 1.00 90.06 229 ILE A O 1
ATOM 1899 N N . MET A 1 230 ? 9.792 -14.971 -21.957 1.00 92.69 230 MET A N 1
ATOM 1900 C CA . MET A 1 230 ? 8.487 -15.558 -22.275 1.00 92.69 230 MET A CA 1
ATOM 1901 C C . MET A 1 230 ? 7.673 -14.745 -23.293 1.00 92.69 230 MET A C 1
ATOM 1903 O O . MET A 1 230 ? 6.569 -15.154 -23.653 1.00 92.69 230 MET A O 1
ATOM 1907 N N . ASN A 1 231 ? 8.186 -13.599 -23.759 1.00 93.44 231 ASN A N 1
ATOM 1908 C CA . ASN A 1 231 ? 7.434 -12.609 -24.532 1.00 93.44 231 ASN A CA 1
ATOM 1909 C C . ASN A 1 231 ? 6.142 -12.149 -23.828 1.00 93.44 231 ASN A C 1
ATOM 1911 O O . ASN A 1 231 ? 5.155 -11.790 -24.480 1.00 93.44 231 ASN A O 1
ATOM 1915 N N . SER A 1 232 ? 6.139 -12.140 -22.495 1.00 95.88 232 SER A N 1
ATOM 1916 C CA . SER A 1 232 ? 5.019 -11.642 -21.709 1.00 95.88 232 SER A CA 1
ATOM 1917 C C . SER A 1 232 ? 4.899 -10.125 -21.823 1.00 95.88 232 SER A C 1
ATOM 1919 O O . SER A 1 232 ? 5.878 -9.381 -21.885 1.00 95.88 232 SER A O 1
ATOM 1921 N N . LYS A 1 233 ? 3.664 -9.626 -21.801 1.00 96.00 233 LYS A N 1
ATOM 1922 C CA . LYS A 1 233 ? 3.368 -8.195 -21.871 1.00 96.00 233 LYS A CA 1
ATOM 1923 C C . LYS A 1 233 ? 2.911 -7.673 -20.516 1.00 96.00 233 LYS A C 1
ATOM 1925 O O . LYS A 1 233 ? 1.733 -7.750 -20.174 1.00 96.00 233 LYS A O 1
ATOM 1930 N N . ILE A 1 234 ? 3.826 -7.050 -19.777 1.00 95.69 234 ILE A N 1
ATOM 1931 C CA . ILE A 1 234 ? 3.498 -6.400 -18.502 1.00 95.69 234 ILE A CA 1
ATOM 1932 C C . ILE A 1 234 ? 2.529 -5.230 -18.743 1.00 95.69 234 ILE A C 1
ATOM 1934 O O . ILE A 1 234 ? 2.823 -4.283 -19.484 1.00 95.69 234 ILE A O 1
ATOM 1938 N N . LEU A 1 235 ? 1.354 -5.286 -18.117 1.00 96.25 235 LEU A N 1
ATOM 1939 C CA . LEU A 1 235 ? 0.286 -4.308 -18.300 1.00 96.25 235 LEU A CA 1
ATOM 1940 C C . LEU A 1 235 ? 0.394 -3.147 -17.309 1.00 96.25 235 LEU A C 1
ATOM 1942 O O . LEU A 1 235 ? 0.836 -3.299 -16.175 1.00 96.25 235 LEU A O 1
ATOM 1946 N N . ARG A 1 236 ? -0.077 -1.964 -17.721 1.00 91.19 236 ARG A N 1
ATOM 1947 C CA . ARG A 1 236 ? -0.080 -0.750 -16.877 1.00 91.19 236 ARG A CA 1
ATOM 1948 C C . ARG A 1 236 ? -1.266 -0.649 -15.925 1.00 91.19 236 ARG A C 1
ATOM 1950 O O . ARG A 1 236 ? -1.230 0.154 -15.003 1.00 91.19 236 ARG A O 1
ATOM 1957 N N . SER A 1 237 ? -2.335 -1.394 -16.181 1.00 94.19 237 SER A N 1
ATOM 1958 C CA . SER A 1 237 ? -3.559 -1.340 -15.389 1.00 94.19 237 SER A CA 1
ATOM 1959 C C . SER A 1 237 ? -3.962 -2.741 -14.977 1.00 94.19 237 SER A C 1
ATOM 1961 O O . SER A 1 237 ? -4.110 -3.607 -15.840 1.00 94.19 237 SER A O 1
ATOM 1963 N N . LYS A 1 238 ? -4.231 -2.920 -13.681 1.00 95.75 238 LYS A N 1
ATOM 1964 C CA . LYS A 1 238 ? -4.788 -4.160 -13.136 1.00 95.75 238 LYS A CA 1
ATOM 1965 C C . LYS A 1 238 ? -6.140 -4.545 -13.734 1.00 95.75 238 LYS A C 1
ATOM 1967 O O . LYS A 1 238 ? -6.490 -5.712 -13.710 1.00 95.75 238 LYS A O 1
ATOM 1972 N N . PHE A 1 239 ? -6.878 -3.593 -14.313 1.00 97.06 239 PHE A N 1
ATOM 1973 C CA . PHE A 1 239 ? -8.189 -3.836 -14.927 1.00 97.06 239 PHE A CA 1
ATOM 1974 C C . PHE A 1 239 ? -8.178 -3.751 -16.460 1.00 97.06 239 PHE A C 1
ATOM 1976 O O . PHE A 1 239 ? -9.205 -3.481 -17.086 1.00 97.06 239 PHE A O 1
ATOM 1983 N N . ALA A 1 240 ? -7.016 -3.923 -17.092 1.00 97.38 240 ALA A N 1
ATOM 1984 C CA . ALA A 1 240 ? -6.955 -4.070 -18.540 1.00 97.38 240 ALA A CA 1
ATOM 1985 C C . ALA A 1 240 ? -7.684 -5.356 -18.970 1.00 97.38 240 ALA A C 1
ATOM 1987 O O . ALA A 1 240 ? -7.482 -6.402 -18.366 1.00 97.38 240 ALA A O 1
ATOM 1988 N N . LYS A 1 241 ? -8.484 -5.309 -20.047 1.00 96.38 241 LYS A N 1
ATOM 1989 C CA . LYS A 1 241 ? -9.274 -6.471 -20.516 1.00 96.38 241 LYS A CA 1
ATOM 1990 C C . LYS A 1 241 ? -8.435 -7.732 -20.776 1.00 96.38 241 LYS A C 1
ATOM 1992 O O . LYS A 1 241 ? -8.949 -8.836 -20.671 1.00 96.38 241 LYS A O 1
ATOM 1997 N N . SER A 1 242 ? -7.160 -7.560 -21.128 1.00 97.06 242 SER A N 1
ATOM 1998 C CA . SER A 1 242 ? -6.226 -8.648 -21.422 1.00 97.06 242 SER A CA 1
ATOM 1999 C C . SER A 1 242 ? -5.385 -9.098 -20.223 1.00 97.06 242 SER A C 1
ATOM 2001 O O . SER A 1 242 ? -4.492 -9.909 -20.421 1.00 97.06 242 SER A O 1
ATOM 2003 N N . VAL A 1 243 ? -5.587 -8.556 -19.015 1.00 98.38 243 VAL A N 1
ATOM 2004 C CA . VAL A 1 243 ? -4.790 -8.928 -17.829 1.00 98.38 243 VAL A CA 1
ATOM 2005 C C . VAL A 1 243 ? -5.012 -10.386 -17.477 1.00 98.38 243 VAL A C 1
ATOM 2007 O O . VAL A 1 243 ? -6.155 -10.813 -17.384 1.00 98.38 243 VAL A O 1
ATOM 2010 N N . THR A 1 244 ? -3.957 -11.169 -17.296 1.00 98.31 244 THR A N 1
ATOM 2011 C CA . THR A 1 244 ? -4.089 -12.612 -17.032 1.00 98.31 244 THR A CA 1
ATOM 2012 C C . THR A 1 244 ? -3.836 -12.981 -15.581 1.00 98.31 244 THR A C 1
ATOM 2014 O O . THR A 1 244 ? -4.499 -13.890 -15.103 1.00 98.31 244 THR A O 1
ATOM 2017 N N . CYS A 1 245 ? -2.990 -12.238 -14.870 1.00 98.69 245 CYS A N 1
ATOM 2018 C CA . CYS A 1 245 ? -2.797 -12.359 -13.426 1.00 98.69 245 CYS A CA 1
ATOM 2019 C C . CYS A 1 245 ? -2.394 -11.019 -12.798 1.00 98.69 245 CYS A C 1
ATOM 2021 O O . CYS A 1 245 ? -1.979 -10.077 -13.492 1.00 98.69 245 CYS A O 1
ATOM 2023 N N . TRP A 1 246 ? -2.483 -10.955 -11.473 1.00 98.62 246 TRP A N 1
ATOM 2024 C CA . TRP A 1 246 ? -1.888 -9.904 -10.655 1.00 98.62 246 TRP A CA 1
ATOM 2025 C C . TRP A 1 246 ? -0.730 -10.473 -9.846 1.00 98.62 246 TRP A C 1
ATOM 2027 O O . TRP A 1 246 ? -0.888 -11.485 -9.172 1.00 98.62 246 TRP A O 1
ATOM 2037 N N . ILE A 1 247 ? 0.425 -9.816 -9.906 1.00 98.38 247 ILE A N 1
ATOM 2038 C CA . ILE A 1 247 ? 1.620 -10.194 -9.148 1.00 98.38 247 ILE A CA 1
ATOM 2039 C C . ILE A 1 247 ? 1.808 -9.167 -8.039 1.00 98.38 247 ILE A C 1
ATOM 2041 O O . ILE A 1 247 ? 2.084 -8.003 -8.316 1.00 98.38 247 ILE A O 1
ATOM 2045 N N . TYR A 1 248 ? 1.633 -9.584 -6.796 1.00 96.94 248 TYR A N 1
ATOM 2046 C CA . TYR A 1 248 ? 1.784 -8.747 -5.618 1.00 96.94 248 TYR A CA 1
ATOM 2047 C C . TYR A 1 248 ? 3.225 -8.782 -5.124 1.00 96.94 248 TYR A C 1
ATOM 2049 O O . TYR A 1 248 ? 3.813 -9.851 -4.951 1.00 96.94 248 TYR A O 1
ATOM 2057 N N . SER A 1 249 ? 3.780 -7.598 -4.892 1.00 92.81 249 SER A N 1
ATOM 2058 C CA . SER A 1 249 ? 5.129 -7.425 -4.345 1.00 92.81 249 SER A CA 1
ATOM 2059 C C . SER A 1 249 ? 5.157 -7.432 -2.816 1.00 92.81 249 SER A C 1
ATOM 2061 O O . SER A 1 249 ? 6.207 -7.647 -2.216 1.00 92.81 249 SER A O 1
ATOM 2063 N N . THR A 1 250 ? 4.012 -7.202 -2.186 1.00 91.88 250 THR A N 1
ATOM 2064 C CA . THR A 1 250 ? 3.809 -7.198 -0.736 1.00 91.88 250 THR A CA 1
ATOM 2065 C C . THR A 1 250 ? 2.419 -7.747 -0.433 1.00 91.88 250 THR A C 1
ATOM 2067 O O . THR A 1 250 ? 1.602 -7.918 -1.346 1.00 91.88 250 THR A O 1
ATOM 2070 N N . ASP A 1 251 ? 2.113 -7.977 0.837 1.00 92.12 251 ASP A N 1
ATOM 2071 C CA . ASP A 1 251 ? 0.757 -8.319 1.240 1.00 92.12 251 ASP A CA 1
ATOM 2072 C C . ASP A 1 251 ? -0.252 -7.175 1.061 1.00 92.12 251 ASP A C 1
ATOM 2074 O O . ASP A 1 251 ? 0.074 -6.021 0.771 1.00 92.12 251 ASP A O 1
ATOM 2078 N N . ASP A 1 252 ? -1.528 -7.540 1.182 1.00 93.81 252 ASP A N 1
ATOM 2079 C CA . ASP A 1 252 ? -2.670 -6.633 1.143 1.00 93.81 252 ASP A CA 1
ATOM 2080 C C . ASP A 1 252 ? -3.808 -7.214 2.005 1.00 93.81 252 ASP A C 1
ATOM 2082 O O . ASP A 1 252 ? -3.774 -8.375 2.420 1.00 93.81 252 ASP A O 1
ATOM 2086 N N . TYR A 1 253 ? -4.848 -6.425 2.256 1.00 94.44 253 TYR A N 1
ATOM 2087 C CA . TYR A 1 253 ? -6.029 -6.888 2.980 1.00 94.44 253 TYR A CA 1
ATOM 2088 C C . TYR A 1 253 ? -6.833 -7.899 2.154 1.00 94.44 253 TYR A C 1
ATOM 2090 O O . TYR A 1 253 ? -7.046 -7.709 0.952 1.00 94.44 253 TYR A O 1
ATOM 2098 N N . VAL A 1 254 ? -7.411 -8.904 2.816 1.00 96.56 254 VAL A N 1
ATOM 2099 C CA . VAL A 1 254 ? -8.403 -9.821 2.215 1.00 96.56 254 VAL A CA 1
ATOM 2100 C C . VAL A 1 254 ? -9.598 -9.053 1.640 1.00 96.56 254 VAL A C 1
ATOM 2102 O O . VAL A 1 254 ? -10.114 -9.398 0.573 1.00 96.56 254 VAL A O 1
ATOM 2105 N N . THR A 1 255 ? -10.016 -7.971 2.298 1.00 92.94 255 THR A N 1
ATOM 2106 C CA . THR A 1 255 ? -11.086 -7.099 1.796 1.00 92.94 255 THR A CA 1
ATOM 2107 C C . THR A 1 255 ? -10.682 -6.385 0.508 1.00 92.94 255 THR A C 1
ATOM 2109 O O . THR A 1 255 ? -11.472 -6.340 -0.432 1.00 92.94 255 THR A O 1
ATOM 2112 N N . ASN A 1 256 ? -9.438 -5.907 0.400 1.00 94.69 256 ASN A N 1
ATOM 2113 C CA . ASN A 1 256 ? -8.945 -5.297 -0.837 1.00 94.69 256 ASN A CA 1
ATOM 2114 C C . ASN A 1 256 ? -8.875 -6.313 -1.979 1.00 94.69 256 ASN A C 1
ATOM 2116 O O . ASN A 1 256 ? -9.299 -5.993 -3.089 1.00 94.69 256 ASN A O 1
ATOM 2120 N N . TYR A 1 257 ? -8.406 -7.533 -1.698 1.00 96.06 257 TYR A N 1
ATOM 2121 C CA . TYR A 1 257 ? -8.469 -8.649 -2.644 1.00 96.06 257 TYR A CA 1
ATOM 2122 C C . TYR A 1 257 ? -9.909 -8.869 -3.132 1.00 96.06 257 TYR A C 1
ATOM 2124 O O . TYR A 1 257 ? -10.152 -8.875 -4.336 1.00 96.06 257 TYR A O 1
ATOM 2132 N N . SER A 1 258 ? -10.871 -8.980 -2.212 1.00 96.62 258 SER A N 1
ATOM 2133 C CA . SER A 1 258 ? -12.275 -9.269 -2.540 1.00 96.62 258 SER A CA 1
ATOM 2134 C C . SER A 1 258 ? -12.898 -8.163 -3.397 1.00 96.62 258 SER A C 1
ATOM 2136 O O . SER A 1 258 ? -13.463 -8.440 -4.452 1.00 96.62 258 SER A O 1
ATOM 2138 N N . MET A 1 259 ? -12.696 -6.898 -3.015 1.00 95.94 259 MET A N 1
ATOM 2139 C CA . MET A 1 259 ? -13.157 -5.737 -3.785 1.00 95.94 259 MET A CA 1
ATOM 2140 C C . MET A 1 259 ? -12.518 -5.658 -5.175 1.00 95.94 259 MET A C 1
ATOM 2142 O O . MET A 1 259 ? -13.157 -5.228 -6.137 1.00 95.94 259 MET A O 1
ATOM 2146 N N . ASP A 1 260 ? -11.238 -6.011 -5.294 1.00 97.19 260 ASP A N 1
ATOM 2147 C CA . ASP A 1 260 ? -10.558 -6.023 -6.583 1.00 97.19 260 ASP A CA 1
ATOM 2148 C C . ASP A 1 260 ? -11.090 -7.158 -7.476 1.00 97.19 260 ASP A C 1
ATOM 2150 O O . ASP A 1 260 ? -11.324 -6.909 -8.661 1.00 97.19 260 ASP A O 1
ATOM 2154 N N . GLN A 1 261 ? -11.371 -8.347 -6.929 1.00 98.12 261 GLN A N 1
ATOM 2155 C CA . GLN A 1 261 ? -12.017 -9.443 -7.668 1.00 98.12 261 GLN A CA 1
ATOM 2156 C C . GLN A 1 261 ? -13.428 -9.073 -8.139 1.00 98.12 261 GLN A C 1
ATOM 2158 O O . GLN A 1 261 ? -13.750 -9.285 -9.306 1.00 98.12 261 GLN A O 1
ATOM 2163 N N . GLU A 1 262 ? -14.252 -8.452 -7.292 1.00 98.12 262 GLU A N 1
ATOM 2164 C CA . GLU A 1 262 ? -15.584 -7.962 -7.683 1.00 98.12 262 GLU A CA 1
ATOM 2165 C C . GLU A 1 262 ? -15.498 -6.971 -8.851 1.00 98.12 262 GLU A C 1
ATOM 2167 O O . GLU A 1 262 ? -16.201 -7.106 -9.855 1.00 98.12 262 GLU A O 1
ATOM 2172 N N . LYS A 1 263 ? -14.560 -6.019 -8.781 1.00 97.81 263 LYS A N 1
ATOM 2173 C CA . LYS A 1 263 ? -14.305 -5.070 -9.876 1.00 97.81 263 LYS A CA 1
ATOM 2174 C C . LYS A 1 263 ? -13.786 -5.756 -11.136 1.00 97.81 263 LYS A C 1
ATOM 2176 O O . LYS A 1 263 ? -14.073 -5.292 -12.240 1.00 97.81 263 LYS A O 1
ATOM 2181 N N . ALA A 1 264 ? -13.000 -6.823 -11.010 1.00 98.00 264 ALA A N 1
ATOM 2182 C CA . ALA A 1 264 ? -12.559 -7.607 -12.158 1.00 98.00 264 ALA A CA 1
ATOM 2183 C C . ALA A 1 264 ? -13.727 -8.369 -12.796 1.00 98.00 264 ALA A C 1
ATOM 2185 O O . ALA A 1 264 ? -13.884 -8.317 -14.017 1.00 98.00 264 ALA A O 1
ATOM 2186 N N . MET A 1 265 ? -14.600 -8.980 -11.996 1.00 98.06 265 MET A N 1
ATOM 2187 C CA . MET A 1 265 ? -15.837 -9.591 -12.480 1.00 98.06 265 MET A CA 1
ATOM 2188 C C . MET A 1 265 ? -16.710 -8.578 -13.226 1.00 98.06 265 MET A C 1
ATOM 2190 O O . MET A 1 265 ? -17.142 -8.863 -14.338 1.00 98.06 265 MET A O 1
ATOM 2194 N N . GLU A 1 266 ? -16.897 -7.374 -12.684 1.00 97.69 266 GLU A N 1
ATOM 2195 C CA . GLU A 1 266 ? -17.695 -6.318 -13.320 1.00 97.69 266 GLU A CA 1
ATOM 2196 C C . GLU A 1 266 ? -17.070 -5.809 -14.632 1.00 97.69 266 GLU A C 1
ATOM 2198 O O . GLU A 1 266 ? -17.749 -5.655 -15.647 1.00 97.69 266 GLU A O 1
ATOM 2203 N N . ARG A 1 267 ? -15.761 -5.529 -14.633 1.00 97.19 267 ARG A N 1
ATOM 2204 C CA . ARG A 1 267 ? -15.095 -4.820 -15.743 1.00 97.19 267 ARG A CA 1
ATOM 2205 C C . ARG A 1 267 ? -14.509 -5.735 -16.815 1.00 97.19 267 ARG A C 1
ATOM 2207 O O . ARG A 1 267 ? -14.300 -5.291 -17.946 1.00 97.19 267 ARG A O 1
ATOM 2214 N N . ILE A 1 268 ? -14.168 -6.962 -16.441 1.00 97.19 268 ILE A N 1
ATOM 2215 C CA . ILE A 1 268 ? -13.440 -7.939 -17.263 1.00 97.19 268 ILE A CA 1
ATOM 2216 C C . ILE A 1 268 ? -14.300 -9.187 -17.497 1.00 97.19 268 ILE A C 1
ATOM 2218 O O . ILE A 1 268 ? -14.168 -9.814 -18.546 1.00 97.19 268 ILE A O 1
ATOM 2222 N N . GLY A 1 269 ? -15.198 -9.528 -16.566 1.00 97.69 269 GLY A N 1
ATOM 2223 C CA . GLY A 1 269 ? -16.079 -10.695 -16.668 1.00 97.69 269 GLY A CA 1
ATOM 2224 C C . GLY A 1 269 ? -15.495 -11.979 -16.082 1.00 97.69 269 GLY A C 1
ATOM 2225 O O . GLY A 1 269 ? -16.019 -13.055 -16.358 1.00 97.69 269 GLY A O 1
ATOM 2226 N N . ARG A 1 270 ? -14.397 -11.895 -15.319 1.00 97.56 270 ARG A N 1
ATOM 2227 C CA . ARG A 1 270 ? -13.773 -13.045 -14.650 1.00 97.56 270 ARG A CA 1
ATOM 2228 C C . ARG A 1 270 ? -12.921 -12.634 -13.452 1.00 97.56 270 ARG A C 1
ATOM 2230 O O . ARG A 1 270 ? -12.426 -11.508 -13.401 1.00 97.56 270 ARG A O 1
ATOM 2237 N N . ASN A 1 271 ? -12.685 -13.596 -12.566 1.00 97.88 271 ASN A N 1
ATOM 2238 C CA . ASN A 1 271 ? -11.677 -13.490 -11.519 1.00 97.88 271 ASN A CA 1
ATOM 2239 C C . ASN A 1 271 ? -10.268 -13.514 -12.126 1.00 97.88 271 ASN A C 1
ATOM 2241 O O . ASN A 1 271 ? -10.031 -14.119 -13.182 1.00 97.88 271 ASN A O 1
ATOM 2245 N N . ILE A 1 272 ? -9.337 -12.845 -11.453 1.00 98.44 272 ILE A N 1
ATOM 2246 C CA . ILE A 1 272 ? -7.933 -12.761 -11.857 1.00 98.44 272 ILE A CA 1
ATOM 2247 C C . ILE A 1 272 ? -7.081 -13.496 -10.818 1.00 98.44 272 ILE A C 1
ATOM 2249 O O . ILE A 1 272 ? -7.140 -13.112 -9.652 1.00 98.44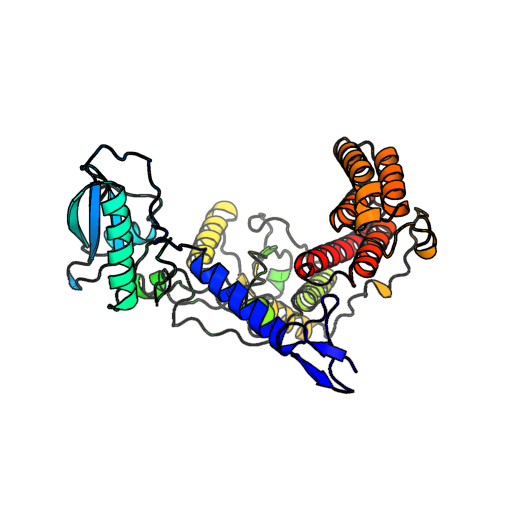 272 ILE A O 1
ATOM 2253 N N . PRO A 1 273 ? -6.286 -14.509 -11.205 1.00 98.44 273 PRO A N 1
ATOM 2254 C CA . PRO A 1 273 ? -5.327 -15.141 -10.306 1.00 98.44 273 PRO A CA 1
ATOM 2255 C C . PRO A 1 273 ? -4.367 -14.122 -9.685 1.00 98.44 273 PRO A C 1
ATOM 2257 O O . PRO A 1 273 ? -3.826 -13.256 -10.386 1.00 98.44 273 PRO A O 1
ATOM 2260 N N . CYS A 1 274 ? -4.156 -14.239 -8.379 1.00 98.44 274 CYS A N 1
ATOM 2261 C CA . CYS A 1 274 ? -3.282 -13.388 -7.588 1.00 98.44 274 CYS A CA 1
ATOM 2262 C C . CYS A 1 274 ? -2.075 -14.184 -7.107 1.00 98.44 274 CYS A C 1
ATOM 2264 O O . CYS A 1 274 ? -2.213 -15.099 -6.300 1.00 98.44 274 CYS A O 1
ATOM 2266 N N . TYR A 1 275 ? -0.888 -13.779 -7.534 1.00 98.56 275 TYR A N 1
ATOM 2267 C CA . TYR A 1 275 ? 0.374 -14.434 -7.213 1.00 98.56 275 TYR A CA 1
ATOM 2268 C C . TYR A 1 275 ? 1.248 -13.536 -6.350 1.00 98.56 275 TYR A C 1
ATOM 2270 O O . TYR A 1 275 ? 1.218 -12.316 -6.507 1.00 98.56 275 TYR A O 1
ATOM 2278 N N . HIS A 1 276 ? 2.082 -14.127 -5.499 1.00 97.69 276 HIS A N 1
ATOM 2279 C CA . HIS A 1 276 ? 3.131 -13.388 -4.804 1.00 97.69 276 HIS A CA 1
ATOM 2280 C C . HIS A 1 276 ? 4.429 -13.378 -5.627 1.00 97.69 276 HIS A C 1
ATOM 2282 O O . HIS A 1 276 ? 4.817 -14.397 -6.205 1.00 97.69 276 HIS A O 1
ATOM 2288 N N . LEU A 1 277 ? 5.155 -12.255 -5.642 1.00 97.44 277 LEU A N 1
ATOM 2289 C CA . LEU A 1 277 ? 6.388 -12.081 -6.422 1.00 97.44 277 LEU A CA 1
ATOM 2290 C C . LEU A 1 277 ? 7.432 -13.172 -6.142 1.00 97.44 277 LEU A C 1
ATOM 2292 O O . LEU A 1 277 ? 8.003 -13.721 -7.078 1.00 97.44 277 LEU A O 1
ATOM 2296 N N . ILE A 1 278 ? 7.660 -13.515 -4.869 1.00 97.31 278 ILE A N 1
ATOM 2297 C CA . ILE A 1 278 ? 8.576 -14.605 -4.480 1.00 97.31 278 ILE A CA 1
ATOM 2298 C C . ILE A 1 278 ? 8.175 -15.957 -5.082 1.00 97.31 278 ILE A C 1
ATOM 2300 O O . ILE A 1 278 ? 9.049 -16.722 -5.478 1.00 97.31 278 ILE A O 1
ATOM 2304 N N . GLU A 1 279 ? 6.885 -16.280 -5.156 1.00 98.12 279 GLU A N 1
ATOM 2305 C CA . GLU A 1 279 ? 6.442 -17.564 -5.718 1.00 98.12 279 GLU A CA 1
ATOM 2306 C C . GLU A 1 279 ? 6.615 -17.594 -7.231 1.00 98.12 279 GLU A C 1
ATOM 2308 O O . GLU A 1 279 ? 7.127 -18.576 -7.763 1.00 98.12 279 GLU A O 1
ATOM 2313 N N . VAL A 1 280 ? 6.300 -16.486 -7.908 1.00 98.31 280 VAL A N 1
ATOM 2314 C CA . VAL A 1 280 ? 6.599 -16.318 -9.337 1.00 98.31 280 VAL A CA 1
ATOM 2315 C C . VAL A 1 280 ? 8.103 -16.440 -9.587 1.00 98.31 280 VAL A C 1
ATOM 2317 O O . VAL A 1 280 ? 8.518 -17.138 -10.507 1.00 98.31 280 VAL A O 1
ATOM 2320 N N . TRP A 1 281 ? 8.927 -15.801 -8.754 1.00 98.00 281 TRP A N 1
ATOM 2321 C CA . TRP A 1 281 ? 10.383 -15.869 -8.838 1.00 98.00 281 TRP A CA 1
ATOM 2322 C C . TRP A 1 281 ? 10.898 -17.303 -8.706 1.00 98.00 281 TRP A C 1
ATOM 2324 O O . TRP A 1 281 ? 11.638 -17.757 -9.576 1.00 98.00 281 TRP A O 1
ATOM 2334 N N . LYS A 1 282 ? 10.473 -18.042 -7.673 1.00 97.81 282 LYS A N 1
ATOM 2335 C CA . LYS A 1 282 ? 10.869 -19.448 -7.487 1.00 97.81 282 LYS A CA 1
ATOM 2336 C C . LYS A 1 282 ? 10.450 -20.311 -8.669 1.00 97.81 282 LYS A C 1
ATOM 2338 O O . LYS A 1 282 ? 11.269 -21.067 -9.178 1.00 97.81 282 LYS A O 1
ATOM 2343 N N . PHE A 1 283 ? 9.206 -20.156 -9.116 1.00 97.88 283 PHE A N 1
ATOM 2344 C CA . PHE A 1 283 ? 8.655 -20.911 -10.234 1.00 97.88 283 PHE A CA 1
ATOM 2345 C C . PHE A 1 283 ? 9.444 -20.674 -11.530 1.00 97.88 283 PHE A C 1
ATOM 2347 O O . PHE A 1 283 ? 9.835 -21.620 -12.210 1.00 97.88 283 PHE A O 1
ATOM 2354 N N . LEU A 1 284 ? 9.724 -19.413 -11.868 1.00 97.00 284 LEU A N 1
ATOM 2355 C CA . LEU A 1 284 ? 10.468 -19.067 -13.081 1.00 97.00 284 LEU A CA 1
ATOM 2356 C C . LEU A 1 284 ? 11.941 -19.468 -12.990 1.00 97.00 284 LEU A C 1
ATOM 2358 O O . LEU A 1 284 ? 12.495 -19.949 -13.976 1.00 97.00 284 LEU A O 1
ATOM 2362 N N . LYS A 1 285 ? 12.556 -19.338 -11.811 1.00 96.38 285 LYS A N 1
ATOM 2363 C CA . LYS A 1 285 ? 13.919 -19.809 -11.564 1.00 96.38 285 LYS A CA 1
ATOM 2364 C C . LYS A 1 285 ? 14.043 -21.322 -11.729 1.00 96.38 285 LYS A C 1
ATOM 2366 O O . LYS A 1 285 ? 15.019 -21.794 -12.302 1.00 96.38 285 LYS A O 1
ATOM 2371 N N . GLU A 1 286 ? 13.069 -22.085 -11.244 1.00 96.75 286 GLU A N 1
ATOM 2372 C CA . GLU A 1 286 ? 13.025 -23.536 -11.446 1.00 96.75 286 GLU A CA 1
ATOM 2373 C C . GLU A 1 286 ? 12.864 -23.891 -12.931 1.00 96.75 286 GLU A C 1
ATOM 2375 O O . GLU A 1 286 ? 13.523 -24.804 -13.424 1.00 96.75 286 GLU A O 1
ATOM 2380 N N . LEU A 1 287 ? 12.040 -23.132 -13.659 1.00 94.38 287 LEU A N 1
ATOM 2381 C CA . LEU A 1 287 ? 11.745 -23.386 -15.067 1.00 94.38 287 LEU A CA 1
ATOM 2382 C C . LEU A 1 287 ? 12.893 -23.007 -16.020 1.00 94.38 287 LEU A C 1
ATOM 2384 O O . LEU A 1 287 ? 13.126 -23.708 -17.004 1.00 94.38 287 LEU A O 1
ATOM 2388 N N . TYR A 1 288 ? 13.595 -21.904 -15.754 1.00 92.69 288 TYR A N 1
ATOM 2389 C CA . TYR A 1 288 ? 14.574 -21.314 -16.678 1.00 92.69 288 TYR A CA 1
ATOM 2390 C C . TYR A 1 288 ? 16.012 -21.285 -16.148 1.00 92.69 288 TYR A C 1
ATOM 2392 O O . TYR A 1 288 ? 16.922 -20.929 -16.896 1.00 92.69 288 TYR A O 1
ATOM 2400 N N . GLY A 1 289 ? 16.242 -21.664 -14.891 1.00 93.31 289 GLY A N 1
ATOM 2401 C CA . GLY A 1 289 ? 17.536 -21.511 -14.231 1.00 93.31 289 GLY A CA 1
ATOM 2402 C C . GLY A 1 289 ? 17.835 -20.056 -13.865 1.00 93.31 289 GLY A C 1
ATOM 2403 O O . GLY A 1 289 ? 16.939 -19.217 -13.796 1.00 93.31 289 GLY A O 1
ATOM 2404 N N . ASP A 1 290 ? 19.106 -19.754 -13.600 1.00 90.69 290 ASP A N 1
ATOM 2405 C CA . ASP A 1 290 ? 19.539 -18.393 -13.283 1.00 90.69 290 ASP A CA 1
ATOM 2406 C C . ASP A 1 290 ? 19.446 -17.474 -14.513 1.00 90.69 290 ASP A C 1
ATOM 2408 O O . ASP A 1 290 ? 19.749 -17.875 -15.638 1.00 90.69 290 ASP A O 1
ATOM 2412 N N . VAL A 1 291 ? 19.053 -16.217 -14.292 1.00 86.19 291 VAL A N 1
ATOM 2413 C CA . VAL A 1 291 ? 19.023 -15.181 -15.330 1.00 86.19 291 VAL A CA 1
ATOM 2414 C C . VAL A 1 291 ? 20.098 -14.140 -15.064 1.00 86.19 291 VAL A C 1
ATOM 2416 O O . VAL A 1 291 ? 20.213 -13.603 -13.962 1.00 86.19 291 VAL A O 1
ATOM 2419 N N . GLU A 1 292 ? 20.898 -13.840 -16.083 1.00 76.44 292 GLU A N 1
ATOM 2420 C CA . GLU A 1 292 ? 21.850 -12.740 -16.005 1.00 76.44 292 GLU A CA 1
ATOM 2421 C C . GLU A 1 292 ? 21.111 -11.414 -16.175 1.00 76.44 292 GLU A C 1
ATOM 2423 O O . GLU A 1 292 ? 20.595 -11.097 -17.248 1.00 76.44 292 GLU A O 1
ATOM 2428 N N . ILE A 1 293 ? 21.078 -10.617 -15.109 1.00 67.25 293 ILE A N 1
ATOM 2429 C CA . ILE A 1 293 ? 20.651 -9.223 -15.191 1.00 67.25 293 ILE A CA 1
ATOM 2430 C C . ILE A 1 293 ? 21.880 -8.385 -15.560 1.00 67.25 293 ILE A C 1
ATOM 2432 O O . ILE A 1 293 ? 22.833 -8.341 -14.771 1.00 67.25 293 ILE A O 1
ATOM 2436 N N . PRO A 1 294 ? 21.885 -7.686 -16.711 1.00 55.53 294 PRO A N 1
ATOM 2437 C CA . PRO A 1 294 ? 22.968 -6.778 -17.056 1.00 55.53 294 PRO A CA 1
ATOM 2438 C C . PRO A 1 294 ? 23.104 -5.716 -15.966 1.00 55.53 294 PRO A C 1
ATOM 2440 O O . PRO A 1 294 ? 22.167 -4.954 -15.710 1.00 55.53 294 PRO A O 1
ATOM 2443 N N . LYS A 1 295 ? 24.261 -5.646 -15.301 1.00 57.75 295 LYS A N 1
ATOM 2444 C CA . LYS A 1 295 ? 24.469 -4.605 -14.295 1.00 57.75 295 LYS A CA 1
ATOM 2445 C C . LYS A 1 295 ? 24.642 -3.258 -14.993 1.00 57.75 295 LYS A C 1
ATOM 2447 O O . LYS A 1 295 ? 25.359 -3.173 -15.991 1.00 57.75 295 LYS A O 1
ATOM 2452 N N . PRO A 1 296 ? 24.123 -2.169 -14.402 1.00 52.25 296 PRO A N 1
ATOM 2453 C CA . PRO A 1 296 ? 24.348 -0.806 -14.866 1.00 52.25 296 PRO A CA 1
ATOM 2454 C C . PRO A 1 296 ? 25.785 -0.435 -15.225 1.00 52.25 296 PRO A C 1
ATOM 2456 O O . PRO A 1 296 ? 26.008 0.352 -16.138 1.00 52.25 296 PRO A O 1
ATOM 2459 N N . LYS A 1 297 ? 26.752 -0.976 -14.477 1.00 51.47 297 LYS A N 1
ATOM 2460 C CA . LYS A 1 297 ? 28.180 -0.680 -14.633 1.00 51.47 297 LYS A CA 1
ATOM 2461 C C . LYS A 1 297 ? 28.847 -1.450 -15.773 1.00 51.47 297 LYS A C 1
ATOM 2463 O O . LYS A 1 297 ? 29.912 -1.033 -16.209 1.00 51.47 297 LYS A O 1
ATOM 2468 N N . ASP A 1 298 ? 28.223 -2.527 -16.239 1.00 52.41 298 ASP A N 1
ATOM 2469 C CA . ASP A 1 298 ? 28.779 -3.402 -17.275 1.00 52.41 298 ASP A CA 1
ATOM 2470 C C . ASP A 1 298 ? 28.290 -2.987 -18.676 1.00 52.41 298 ASP A C 1
ATOM 2472 O O . ASP A 1 298 ? 28.793 -3.461 -19.692 1.00 52.41 298 ASP A O 1
ATOM 2476 N N . ALA A 1 299 ? 27.325 -2.064 -18.746 1.00 61.66 299 ALA A N 1
ATOM 2477 C CA . ALA A 1 299 ? 26.869 -1.467 -19.988 1.00 61.66 299 ALA A CA 1
ATOM 2478 C C . ALA A 1 299 ? 27.821 -0.336 -20.409 1.00 61.66 299 ALA A C 1
ATOM 2480 O O . ALA A 1 299 ? 27.927 0.677 -19.721 1.00 61.66 299 ALA A O 1
ATOM 2481 N N . GLU A 1 300 ? 28.478 -0.472 -21.562 1.00 71.81 300 GLU A N 1
ATOM 2482 C CA . GLU A 1 300 ? 29.266 0.610 -22.162 1.00 71.81 300 GLU A CA 1
ATOM 2483 C C . GLU A 1 300 ? 28.341 1.808 -22.428 1.00 71.81 300 GLU A C 1
ATOM 2485 O O . GLU A 1 300 ? 27.430 1.711 -23.250 1.00 71.81 300 GLU A O 1
ATOM 2490 N N . LEU A 1 301 ? 28.491 2.901 -21.672 1.00 75.69 301 LEU A N 1
ATOM 2491 C CA . LEU A 1 301 ? 27.680 4.114 -21.809 1.00 75.69 301 LEU A CA 1
ATOM 2492 C C . LEU A 1 301 ? 28.350 5.069 -22.795 1.00 75.69 301 LEU A C 1
ATOM 2494 O O . LEU A 1 301 ? 29.528 5.382 -22.644 1.00 75.69 301 LEU A O 1
ATOM 2498 N N . ASN A 1 302 ? 27.572 5.607 -23.733 1.00 78.19 302 ASN A N 1
ATOM 2499 C CA . ASN A 1 302 ? 28.026 6.597 -24.707 1.00 78.19 302 ASN A CA 1
ATOM 2500 C C . ASN A 1 302 ? 27.235 7.907 -24.532 1.00 78.19 302 ASN A C 1
ATOM 2502 O O . ASN A 1 302 ? 26.415 8.245 -25.390 1.00 78.19 302 ASN A O 1
ATOM 2506 N N . PRO A 1 303 ? 27.414 8.634 -23.407 1.00 75.94 303 PRO A N 1
ATOM 2507 C CA . PRO A 1 303 ? 26.737 9.908 -23.191 1.00 75.94 303 PRO A CA 1
ATOM 2508 C C . PRO A 1 303 ? 27.119 10.893 -24.299 1.00 75.94 303 PRO A C 1
ATOM 2510 O O . PRO A 1 303 ? 28.299 11.107 -24.579 1.00 75.94 303 PRO A O 1
ATOM 2513 N N . ILE A 1 304 ? 26.117 11.499 -24.933 1.00 78.19 304 ILE A N 1
ATOM 2514 C CA . ILE A 1 304 ? 26.328 12.450 -26.033 1.00 78.19 304 ILE A CA 1
ATOM 2515 C C . ILE A 1 304 ? 26.687 13.820 -25.451 1.00 78.19 304 ILE A C 1
ATOM 2517 O O . ILE A 1 304 ? 27.448 14.588 -26.045 1.00 78.19 304 ILE A O 1
ATOM 2521 N N . TYR A 1 305 ? 26.152 14.139 -24.270 1.00 77.56 305 TYR A N 1
ATOM 2522 C CA . TYR A 1 305 ? 26.345 15.435 -23.648 1.00 77.56 305 TYR A CA 1
ATOM 2523 C C . TYR A 1 305 ? 27.593 15.458 -22.762 1.00 77.56 305 TYR A C 1
ATOM 2525 O O . TYR A 1 305 ? 27.635 14.895 -21.663 1.00 77.56 305 TYR A O 1
ATOM 2533 N N . THR A 1 306 ? 28.619 16.169 -23.231 1.00 79.75 306 THR A N 1
ATOM 2534 C CA . THR A 1 306 ? 29.866 16.356 -22.481 1.00 79.75 306 THR A CA 1
ATOM 2535 C C . THR A 1 306 ? 29.691 17.429 -21.409 1.00 79.75 306 THR A C 1
ATOM 2537 O O . THR A 1 306 ? 29.546 18.610 -21.712 1.00 79.75 306 THR A O 1
ATOM 2540 N N . ARG A 1 307 ? 29.761 17.012 -20.143 1.00 83.94 307 ARG A N 1
ATOM 2541 C CA . ARG A 1 307 ? 29.734 17.895 -18.966 1.00 83.94 307 ARG A CA 1
ATOM 2542 C C . ARG A 1 307 ? 31.149 18.223 -18.507 1.00 83.94 307 ARG A C 1
ATOM 2544 O O . ARG A 1 307 ? 32.096 17.486 -18.789 1.00 83.94 307 ARG A O 1
ATOM 2551 N N . ILE A 1 308 ? 31.305 19.294 -17.726 1.00 83.75 308 ILE A N 1
ATOM 2552 C CA . ILE A 1 308 ? 32.596 19.549 -17.078 1.00 83.75 308 ILE A CA 1
ATOM 2553 C C . ILE A 1 308 ? 32.946 18.400 -16.124 1.00 83.75 308 ILE A C 1
ATOM 2555 O O . ILE A 1 308 ? 32.090 17.881 -15.400 1.00 83.75 308 ILE A O 1
ATOM 2559 N N . SER A 1 309 ? 34.217 18.010 -16.119 1.00 85.50 309 SER A N 1
ATOM 2560 C CA . SER A 1 309 ? 34.703 16.934 -15.259 1.00 85.50 309 SER A CA 1
ATOM 2561 C C . SER A 1 309 ? 34.579 17.291 -13.771 1.00 85.50 309 SER A C 1
ATOM 2563 O O . SER A 1 309 ? 34.693 18.459 -13.395 1.00 85.50 309 SER A O 1
ATOM 2565 N N . LEU A 1 310 ? 34.376 16.280 -12.921 1.00 86.88 310 LEU A N 1
ATOM 2566 C CA . LEU A 1 310 ? 34.135 16.437 -11.479 1.00 86.88 310 LEU A CA 1
ATOM 2567 C C . LEU A 1 310 ? 35.230 17.227 -10.752 1.00 86.88 310 LEU A C 1
ATOM 2569 O O . LEU A 1 310 ? 34.950 18.048 -9.887 1.00 86.88 310 LEU A O 1
ATOM 2573 N N . ASN A 1 311 ? 36.484 17.027 -11.145 1.00 87.25 311 ASN A N 1
ATOM 2574 C CA . ASN A 1 311 ? 37.646 17.748 -10.620 1.00 87.25 311 ASN A CA 1
ATOM 2575 C C . ASN A 1 311 ? 37.680 19.245 -10.984 1.00 87.25 311 ASN A C 1
ATOM 2577 O O . ASN A 1 311 ? 38.465 19.984 -10.398 1.00 87.25 311 ASN A O 1
ATOM 2581 N N . LYS A 1 312 ? 36.851 19.699 -11.933 1.00 89.69 312 LYS A N 1
ATOM 2582 C CA . LYS A 1 312 ? 36.711 21.115 -12.314 1.00 89.69 312 LYS A CA 1
ATOM 2583 C C . LYS A 1 312 ? 35.498 21.797 -11.672 1.00 89.69 312 LYS A C 1
ATOM 2585 O O . LYS A 1 312 ? 35.304 22.990 -11.894 1.00 89.69 312 LYS A O 1
ATOM 2590 N N . ILE A 1 313 ? 34.681 21.066 -10.911 1.00 92.00 3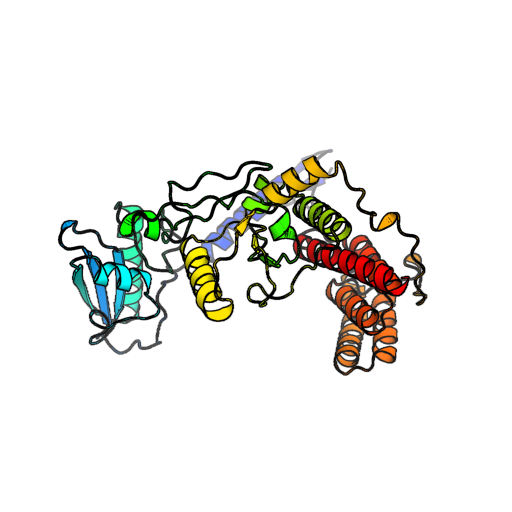13 ILE A N 1
ATOM 2591 C CA . ILE A 1 313 ? 33.547 21.638 -10.180 1.00 92.00 313 ILE A CA 1
ATOM 2592 C C . ILE A 1 313 ? 34.082 22.483 -9.020 1.00 92.00 313 ILE A C 1
ATOM 2594 O O . ILE A 1 313 ? 34.879 22.009 -8.206 1.00 92.00 313 ILE A O 1
ATOM 2598 N N . LYS A 1 314 ? 33.640 23.740 -8.944 1.00 92.12 314 LYS A N 1
ATOM 2599 C CA . LYS A 1 314 ? 33.947 24.635 -7.823 1.00 92.12 314 LYS A CA 1
ATOM 2600 C C . LYS A 1 314 ? 33.173 24.202 -6.585 1.00 92.12 314 LYS A C 1
ATOM 2602 O O . LYS A 1 314 ? 32.122 23.590 -6.709 1.00 92.12 314 LYS A O 1
ATOM 2607 N N . ASN A 1 315 ? 33.695 24.518 -5.401 1.00 89.94 315 ASN A N 1
ATOM 2608 C CA . ASN A 1 315 ? 33.030 24.253 -4.119 1.00 89.94 315 ASN A CA 1
ATOM 2609 C C . ASN A 1 315 ? 32.565 22.791 -3.945 1.00 89.94 315 ASN A C 1
ATOM 2611 O O . ASN A 1 315 ? 31.635 22.518 -3.197 1.00 89.94 315 ASN A O 1
ATOM 2615 N N . LYS A 1 316 ? 33.193 21.826 -4.638 1.00 85.94 316 LYS A N 1
ATOM 2616 C CA . LYS A 1 316 ? 32.700 20.438 -4.687 1.00 85.94 316 LYS A CA 1
ATOM 2617 C C . LYS A 1 316 ? 32.651 19.757 -3.312 1.00 85.94 316 LYS A C 1
ATOM 2619 O O . LYS A 1 316 ? 31.843 18.856 -3.133 1.00 85.94 316 LYS A O 1
ATOM 2624 N N . ASP A 1 317 ? 33.505 20.207 -2.391 1.00 86.19 317 ASP A N 1
ATOM 2625 C CA . ASP A 1 317 ? 33.642 19.707 -1.020 1.00 86.19 317 ASP A CA 1
ATOM 2626 C C . ASP A 1 317 ? 33.048 20.691 0.021 1.00 86.19 317 ASP A C 1
ATOM 2628 O O . ASP A 1 317 ? 33.200 20.486 1.222 1.00 86.19 317 ASP A O 1
ATOM 2632 N N . ASP A 1 318 ? 32.392 21.774 -0.421 1.00 88.19 318 ASP A N 1
ATOM 2633 C CA . ASP A 1 318 ? 31.813 22.831 0.424 1.00 88.19 318 ASP A CA 1
ATOM 2634 C C . ASP A 1 318 ? 30.335 23.027 0.055 1.00 88.19 318 ASP A C 1
ATOM 2636 O O . ASP A 1 318 ? 29.988 23.755 -0.881 1.00 88.19 318 ASP A O 1
ATOM 2640 N N . TRP A 1 319 ? 29.463 22.307 0.768 1.00 87.69 319 TRP A N 1
ATOM 2641 C CA . TRP A 1 319 ? 28.032 22.275 0.461 1.00 87.69 319 TRP A CA 1
ATOM 2642 C C . TRP A 1 319 ? 27.374 23.643 0.620 1.00 87.69 319 TRP A C 1
ATOM 2644 O O . TRP A 1 319 ? 26.596 24.023 -0.252 1.00 87.69 319 TRP A O 1
ATOM 2654 N N . ASP A 1 320 ? 27.709 24.392 1.673 1.00 89.31 320 ASP A N 1
ATOM 2655 C CA . ASP A 1 320 ? 27.097 25.694 1.951 1.00 89.31 320 ASP A CA 1
ATOM 2656 C C . ASP A 1 320 ? 27.369 26.672 0.802 1.00 89.31 320 ASP A C 1
ATOM 2658 O O . ASP A 1 320 ? 26.436 27.267 0.257 1.00 89.31 320 ASP A O 1
ATOM 2662 N N . LYS A 1 321 ? 28.626 26.763 0.342 1.00 91.38 321 LYS A N 1
ATOM 2663 C CA . LYS A 1 321 ? 28.978 27.621 -0.803 1.00 91.38 321 LYS A CA 1
ATOM 2664 C C . LYS A 1 321 ? 28.375 27.135 -2.116 1.00 91.38 321 LYS A C 1
ATOM 2666 O O . LYS A 1 321 ? 27.885 27.935 -2.911 1.00 91.38 321 LYS A O 1
ATOM 2671 N N . GLY A 1 322 ? 28.395 25.822 -2.356 1.00 92.12 322 GLY A N 1
ATOM 2672 C CA . GLY A 1 322 ? 27.771 25.235 -3.543 1.00 92.12 322 GLY A CA 1
ATOM 2673 C C . GLY A 1 322 ? 26.258 25.479 -3.590 1.00 92.12 322 GLY A C 1
ATOM 2674 O O . GLY A 1 322 ? 25.695 25.688 -4.668 1.00 92.12 322 GLY A O 1
ATOM 2675 N N . PHE A 1 323 ? 25.597 25.479 -2.431 1.00 92.06 323 PHE A N 1
ATOM 2676 C CA . PHE A 1 323 ? 24.189 25.825 -2.283 1.00 92.06 323 PHE A CA 1
ATOM 2677 C C . PHE A 1 323 ? 23.949 27.314 -2.544 1.00 92.06 323 PHE A C 1
ATOM 2679 O O . PHE A 1 323 ? 23.122 27.644 -3.394 1.00 92.06 323 PHE A O 1
ATOM 2686 N N . GLU A 1 324 ? 24.694 28.196 -1.878 1.00 94.62 324 GLU A N 1
ATOM 2687 C CA . GLU A 1 324 ? 24.561 29.652 -2.000 1.00 94.62 324 GLU A CA 1
ATOM 2688 C C . GLU A 1 324 ? 24.728 30.131 -3.451 1.00 94.62 324 GLU A C 1
ATOM 2690 O O . GLU A 1 324 ? 23.888 30.869 -3.971 1.00 94.62 324 GLU A O 1
ATOM 2695 N N . GLU A 1 325 ? 25.769 29.660 -4.142 1.00 94.25 325 GLU A N 1
ATOM 2696 C CA . GLU A 1 325 ? 26.044 30.063 -5.525 1.00 94.25 325 GLU A CA 1
ATOM 2697 C C . GLU A 1 325 ? 25.119 29.375 -6.544 1.00 94.25 325 GLU A C 1
ATOM 2699 O O . GLU 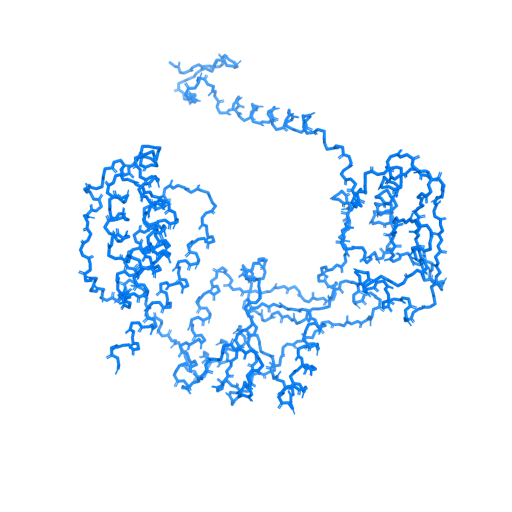A 1 325 ? 24.839 29.920 -7.615 1.00 94.25 325 GLU A O 1
ATOM 2704 N N . GLY A 1 326 ? 24.659 28.159 -6.243 1.00 95.62 326 GLY A N 1
ATOM 2705 C CA . GLY A 1 326 ? 24.014 27.285 -7.220 1.00 95.62 326 GLY A CA 1
ATOM 2706 C C . GLY A 1 326 ? 22.492 27.208 -7.151 1.00 95.62 326 GLY A C 1
ATOM 2707 O O . GLY A 1 326 ? 21.857 26.973 -8.182 1.00 95.62 326 GLY A O 1
ATOM 2708 N N . PHE A 1 327 ? 21.884 27.423 -5.982 1.00 96.12 327 PHE A N 1
ATOM 2709 C CA . PHE A 1 327 ? 20.453 27.184 -5.760 1.00 96.12 327 PHE A CA 1
ATOM 2710 C C . PHE A 1 327 ? 19.563 28.022 -6.687 1.00 96.12 327 PHE A C 1
ATOM 2712 O O . PHE A 1 327 ? 18.724 27.475 -7.402 1.00 96.12 327 PHE A O 1
ATOM 2719 N N . ASN A 1 328 ? 19.806 29.333 -6.767 1.00 95.88 328 ASN A N 1
ATOM 2720 C CA . ASN A 1 328 ? 19.028 30.237 -7.624 1.00 95.88 328 ASN A CA 1
ATOM 2721 C C . ASN A 1 328 ? 19.170 29.897 -9.119 1.00 95.88 328 ASN A C 1
ATOM 2723 O O . ASN A 1 328 ? 18.225 30.048 -9.900 1.00 95.88 328 ASN A O 1
ATOM 2727 N N . ILE A 1 329 ? 20.351 29.420 -9.528 1.00 96.81 329 ILE A N 1
ATOM 2728 C CA . ILE A 1 329 ? 20.613 28.981 -10.903 1.00 96.81 329 ILE A CA 1
ATOM 2729 C C . ILE A 1 329 ? 19.794 27.721 -11.198 1.00 96.81 329 ILE A C 1
ATOM 2731 O O . ILE A 1 329 ? 19.110 27.657 -12.222 1.00 96.81 329 ILE A O 1
ATOM 2735 N N . TYR A 1 330 ? 19.815 26.754 -10.278 1.00 97.38 330 TYR A N 1
ATOM 2736 C CA . TYR A 1 330 ? 19.011 25.540 -10.359 1.00 97.38 330 TYR A CA 1
ATOM 2737 C C . TYR A 1 330 ? 17.507 25.848 -10.416 1.00 97.38 330 TYR A C 1
ATOM 2739 O O . TYR A 1 330 ? 16.817 25.320 -11.286 1.00 97.38 330 TYR A O 1
ATOM 2747 N N . GLU A 1 331 ? 16.984 26.724 -9.555 1.00 97.62 331 GLU A N 1
ATOM 2748 C CA . GLU A 1 331 ? 15.554 27.058 -9.550 1.00 97.62 331 GLU A CA 1
ATOM 2749 C C . GLU A 1 331 ? 15.092 27.678 -10.870 1.00 97.62 331 GLU A C 1
ATOM 2751 O O . GLU A 1 331 ? 13.980 27.417 -11.342 1.00 97.62 331 GLU A O 1
ATOM 2756 N N . LYS A 1 332 ? 15.938 28.513 -11.481 1.00 97.38 332 LYS A N 1
ATOM 2757 C CA . LYS A 1 332 ? 15.673 29.072 -12.807 1.00 97.38 332 LYS A CA 1
ATOM 2758 C C . LYS A 1 332 ? 15.699 27.981 -13.881 1.00 97.38 332 LYS A C 1
ATOM 2760 O O . LYS A 1 332 ? 14.814 27.948 -14.735 1.00 97.38 332 LYS A O 1
ATOM 2765 N N . ALA A 1 333 ? 16.678 27.082 -13.822 1.00 95.12 333 ALA A N 1
ATOM 2766 C CA . ALA A 1 333 ? 16.796 25.956 -14.742 1.00 95.12 333 ALA A CA 1
ATOM 2767 C C . ALA A 1 333 ? 15.580 25.015 -14.665 1.00 95.12 333 ALA A C 1
ATOM 2769 O O . ALA A 1 333 ? 15.038 24.607 -15.692 1.00 95.12 333 ALA A O 1
ATOM 2770 N N . ASP A 1 334 ? 15.101 24.705 -13.457 1.00 96.62 334 ASP A N 1
ATOM 2771 C CA . ASP A 1 334 ? 13.962 23.806 -13.265 1.00 96.62 334 ASP A CA 1
ATOM 2772 C C . ASP A 1 334 ? 12.644 24.411 -13.762 1.00 96.62 334 ASP A C 1
ATOM 2774 O O . ASP A 1 334 ? 11.822 23.691 -14.334 1.00 96.62 334 ASP A O 1
ATOM 2778 N N . ARG A 1 335 ? 12.474 25.733 -13.628 1.00 97.06 335 ARG A N 1
ATOM 2779 C CA . ARG A 1 335 ? 11.368 26.469 -14.261 1.00 97.06 335 ARG A CA 1
ATOM 2780 C C . ARG A 1 335 ? 11.410 26.334 -15.783 1.00 97.06 335 ARG A C 1
ATOM 2782 O O . ARG A 1 335 ? 10.458 25.827 -16.365 1.00 97.06 335 ARG A O 1
ATOM 2789 N N . LEU A 1 336 ? 12.547 26.640 -16.409 1.00 94.31 336 LEU A N 1
ATOM 2790 C CA . LEU A 1 336 ? 12.714 26.511 -17.864 1.00 94.31 336 LEU A CA 1
ATOM 2791 C C . LEU A 1 336 ? 12.466 25.079 -18.361 1.00 94.31 336 LEU A C 1
ATOM 2793 O O . LEU A 1 336 ? 11.806 24.876 -19.381 1.00 94.31 336 LEU A O 1
ATOM 2797 N N . ARG A 1 337 ? 12.923 24.065 -17.615 1.00 96.38 337 ARG A N 1
ATOM 2798 C CA . ARG A 1 337 ? 12.663 22.652 -17.930 1.00 96.38 337 ARG A CA 1
ATOM 2799 C C . ARG A 1 337 ? 11.164 22.341 -17.923 1.00 96.38 337 ARG A C 1
ATOM 2801 O O . ARG A 1 337 ? 10.692 21.633 -18.818 1.00 96.38 337 ARG A O 1
ATOM 2808 N N . LYS A 1 338 ? 10.436 22.823 -16.909 1.00 93.56 338 LYS A N 1
ATOM 2809 C CA . LYS A 1 338 ? 8.977 22.654 -16.775 1.00 93.56 338 LYS A CA 1
ATOM 2810 C C . LYS A 1 338 ? 8.226 23.367 -17.901 1.00 93.56 338 LYS A C 1
ATOM 2812 O O . LYS A 1 338 ? 7.317 22.765 -18.467 1.00 93.56 338 LYS A O 1
ATOM 2817 N N . ASP A 1 339 ? 8.693 24.547 -18.299 1.00 93.88 339 ASP A N 1
ATOM 2818 C CA . ASP A 1 339 ? 8.145 25.330 -19.416 1.00 93.88 339 ASP A CA 1
ATOM 2819 C C . ASP A 1 339 ? 8.503 24.742 -20.795 1.00 93.88 339 ASP A C 1
ATOM 2821 O O . ASP A 1 339 ? 8.000 25.175 -21.828 1.00 93.88 339 ASP A O 1
ATOM 2825 N N . GLY A 1 340 ? 9.355 23.713 -20.831 1.00 89.56 340 GLY A N 1
ATOM 2826 C CA . GLY A 1 340 ? 9.742 23.011 -22.050 1.00 89.56 340 GLY A CA 1
ATOM 2827 C C . GLY A 1 340 ? 10.931 23.622 -22.788 1.00 89.56 340 GLY A C 1
ATOM 2828 O O . GLY A 1 340 ? 11.304 23.091 -23.833 1.00 89.56 340 GLY A O 1
ATOM 2829 N N . ASN A 1 341 ? 11.575 24.651 -22.236 1.00 92.88 341 ASN A N 1
ATOM 2830 C CA . ASN A 1 341 ? 12.810 25.214 -22.774 1.00 92.88 341 ASN A CA 1
ATOM 2831 C C . ASN A 1 341 ? 14.024 24.381 -22.322 1.00 92.88 341 ASN A C 1
ATOM 2833 O O . ASN A 1 341 ? 14.746 24.717 -21.384 1.00 92.88 341 ASN A O 1
ATOM 2837 N N . LEU A 1 342 ? 14.190 23.217 -22.957 1.00 88.31 342 LEU A N 1
ATOM 2838 C CA . LEU A 1 342 ? 15.116 22.179 -22.496 1.00 88.31 342 LEU A CA 1
ATOM 2839 C C . LEU A 1 342 ? 16.591 22.537 -22.702 1.00 88.31 342 LEU A C 1
ATOM 2841 O O . LEU A 1 342 ? 17.411 22.144 -21.882 1.00 88.31 342 LEU A O 1
ATOM 2845 N N . ILE A 1 343 ? 16.942 23.265 -23.764 1.00 86.25 343 ILE A N 1
ATOM 2846 C CA . ILE A 1 343 ? 18.346 23.602 -24.051 1.00 86.25 343 ILE A CA 1
ATOM 2847 C C . ILE A 1 343 ? 18.861 24.602 -23.012 1.00 86.25 343 ILE A C 1
ATOM 2849 O O . ILE A 1 343 ? 19.864 24.339 -22.352 1.00 86.25 343 ILE A O 1
ATOM 2853 N N . GLU A 1 344 ? 18.129 25.694 -22.785 1.00 88.31 344 GLU A N 1
ATOM 2854 C CA . GLU A 1 344 ? 18.506 26.694 -21.779 1.00 88.31 344 GLU A CA 1
ATOM 2855 C C . GLU A 1 344 ? 18.485 26.122 -20.356 1.00 88.31 344 GLU A C 1
ATOM 2857 O O . GLU A 1 344 ? 19.348 26.445 -19.536 1.00 88.31 344 GLU A O 1
ATOM 2862 N N . ALA A 1 345 ? 17.525 25.240 -20.058 1.00 93.31 345 ALA A N 1
ATOM 2863 C CA . ALA A 1 345 ? 17.497 24.532 -18.786 1.00 93.31 345 ALA A CA 1
ATOM 2864 C C . ALA A 1 345 ? 18.755 23.677 -18.587 1.00 93.31 345 ALA A C 1
ATOM 2866 O O . ALA A 1 345 ? 19.342 23.714 -17.507 1.00 93.31 345 ALA A O 1
ATOM 2867 N N . LEU A 1 346 ? 19.191 22.943 -19.617 1.00 90.56 346 LEU A N 1
ATOM 2868 C CA . LEU A 1 346 ? 20.389 22.106 -19.554 1.00 90.56 346 LEU A CA 1
ATOM 2869 C C . LEU A 1 346 ? 21.646 22.941 -19.277 1.00 90.56 346 LEU A C 1
ATOM 2871 O O . LEU A 1 346 ? 22.411 22.604 -18.377 1.00 90.56 346 LEU A O 1
ATOM 2875 N N . GLU A 1 347 ? 21.817 24.067 -19.974 1.00 90.50 347 GLU A N 1
ATOM 2876 C CA . GLU A 1 347 ? 22.946 24.977 -19.741 1.00 90.50 347 GLU A CA 1
ATOM 2877 C C . GLU A 1 347 ? 22.975 25.539 -18.315 1.00 90.50 347 GLU A C 1
ATOM 2879 O O . GLU A 1 347 ? 24.043 25.705 -17.719 1.00 90.50 347 GLU A O 1
ATOM 2884 N N . LEU A 1 348 ? 21.809 25.872 -17.756 1.00 93.94 348 LEU A N 1
ATOM 2885 C CA . LEU A 1 348 ? 21.720 26.396 -16.396 1.00 93.94 348 LEU A CA 1
ATOM 2886 C C . LEU A 1 348 ? 21.903 25.305 -15.342 1.00 93.94 348 LEU A C 1
ATOM 2888 O O . LEU A 1 348 ? 22.542 25.572 -14.325 1.00 93.94 348 LEU A O 1
ATOM 2892 N N . PHE A 1 349 ? 21.424 24.082 -15.580 1.00 95.31 349 PHE A N 1
ATOM 2893 C CA . PHE A 1 349 ? 21.766 22.957 -14.715 1.00 95.31 349 PHE A CA 1
ATOM 2894 C C . PHE A 1 349 ? 23.280 22.728 -14.692 1.00 95.31 349 PHE A C 1
ATOM 2896 O O . PHE A 1 349 ? 23.843 22.578 -13.608 1.00 95.31 349 PHE A O 1
ATOM 2903 N N . ASP A 1 350 ? 23.953 22.808 -15.845 1.00 92.81 350 ASP A N 1
ATOM 2904 C CA . ASP A 1 350 ? 25.411 22.678 -15.941 1.00 92.81 350 ASP A CA 1
ATOM 2905 C C . ASP A 1 350 ? 26.142 23.786 -15.186 1.00 92.81 350 ASP A C 1
ATOM 2907 O O . ASP A 1 350 ? 27.119 23.513 -14.486 1.00 92.81 350 ASP A O 1
ATOM 2911 N N . LYS A 1 351 ? 25.636 25.021 -15.243 1.00 94.12 351 LYS A N 1
ATOM 2912 C CA . LYS A 1 351 ? 26.160 26.137 -14.444 1.00 94.12 351 LYS A CA 1
ATOM 2913 C C . LYS A 1 351 ? 25.967 25.909 -12.945 1.00 94.12 351 LYS A C 1
ATOM 2915 O O . LYS A 1 351 ? 26.923 26.085 -12.195 1.00 94.12 351 LYS A O 1
ATOM 2920 N N . ALA A 1 352 ? 24.780 25.480 -12.510 1.00 96.19 352 ALA A N 1
ATOM 2921 C CA . ALA A 1 352 ? 24.503 25.174 -11.104 1.00 96.19 352 ALA A CA 1
ATOM 2922 C C . ALA A 1 352 ? 25.412 24.043 -10.595 1.00 96.19 352 ALA A C 1
ATOM 2924 O O . ALA A 1 352 ? 26.041 24.154 -9.543 1.00 96.19 352 ALA A O 1
ATOM 2925 N N . ARG A 1 353 ? 25.556 22.979 -11.389 1.00 95.19 353 ARG A N 1
ATOM 2926 C CA . ARG A 1 353 ? 26.483 21.879 -11.120 1.00 95.19 353 ARG A CA 1
ATOM 2927 C C . ARG A 1 353 ? 27.928 22.373 -11.032 1.00 95.19 353 ARG A C 1
ATOM 2929 O O . ARG A 1 353 ? 28.653 21.956 -10.134 1.00 95.19 353 ARG A O 1
ATOM 2936 N N . ALA A 1 354 ? 28.348 23.261 -11.934 1.00 93.81 354 ALA A N 1
ATOM 2937 C CA . ALA A 1 354 ? 29.721 23.753 -12.017 1.00 93.81 354 ALA A CA 1
ATOM 2938 C C . ALA A 1 354 ? 30.162 24.608 -10.826 1.00 93.81 354 ALA A C 1
ATOM 2940 O O . ALA A 1 354 ? 31.349 24.599 -10.492 1.00 93.81 354 ALA A O 1
ATOM 2941 N N . VAL A 1 355 ? 29.233 25.321 -10.185 1.00 95.50 355 VAL A N 1
ATOM 2942 C CA . VAL A 1 355 ? 29.508 26.108 -8.969 1.00 95.50 355 VAL A CA 1
ATOM 2943 C C . VAL A 1 355 ? 29.465 25.282 -7.681 1.00 95.50 355 VAL A C 1
ATOM 2945 O O . VAL A 1 355 ? 29.766 25.808 -6.615 1.00 95.50 355 VAL A O 1
ATOM 2948 N N . GLY A 1 356 ? 29.122 23.993 -7.775 1.00 92.56 356 GLY A N 1
ATOM 2949 C CA . GLY A 1 356 ? 29.167 23.058 -6.651 1.00 92.56 356 GLY A CA 1
ATOM 2950 C C . GLY A 1 356 ? 27.813 22.544 -6.182 1.00 92.56 356 GLY A C 1
ATOM 2951 O O . GLY A 1 356 ? 27.795 21.663 -5.324 1.00 92.56 356 GLY A O 1
ATOM 2952 N N . TYR A 1 357 ? 26.692 22.996 -6.759 1.00 94.00 357 TYR A N 1
ATOM 2953 C CA . TYR A 1 357 ? 25.359 22.560 -6.331 1.00 94.00 357 TYR A CA 1
ATOM 2954 C C . TYR A 1 357 ? 25.221 21.033 -6.408 1.00 94.00 357 TYR A C 1
ATOM 2956 O O . TYR A 1 357 ? 25.483 20.415 -7.447 1.00 94.00 357 TYR A O 1
ATOM 2964 N N . ASN A 1 358 ? 24.846 20.417 -5.286 1.00 91.75 358 ASN A N 1
ATOM 2965 C CA . ASN A 1 358 ? 24.860 18.965 -5.101 1.00 91.75 358 ASN A CA 1
ATOM 2966 C C . ASN A 1 358 ? 23.628 18.480 -4.322 1.00 91.75 358 ASN A C 1
ATOM 2968 O O . ASN A 1 358 ? 23.741 17.848 -3.276 1.00 91.75 358 ASN A O 1
ATOM 2972 N N . ALA A 1 359 ? 22.438 18.818 -4.814 1.00 90.44 359 ALA A N 1
ATOM 2973 C CA . ALA A 1 359 ? 21.180 18.360 -4.232 1.00 90.44 359 ALA A CA 1
ATOM 2974 C C . ALA A 1 359 ? 20.544 17.256 -5.094 1.00 90.44 359 ALA A C 1
ATOM 2976 O O . ALA A 1 359 ? 20.604 17.344 -6.325 1.00 90.44 359 ALA A O 1
ATOM 2977 N N . PRO A 1 360 ? 19.834 16.277 -4.499 1.00 91.06 360 PRO A N 1
ATOM 2978 C CA . PRO A 1 360 ? 19.081 15.269 -5.248 1.00 91.06 360 PRO A CA 1
ATOM 2979 C C . PRO A 1 360 ? 18.145 15.843 -6.320 1.00 91.06 360 PRO A C 1
ATOM 2981 O O . PRO A 1 360 ? 17.959 15.258 -7.388 1.00 91.06 360 PRO A O 1
ATOM 2984 N N . ALA A 1 361 ? 17.576 17.019 -6.052 1.00 92.19 361 ALA A N 1
ATOM 2985 C CA . ALA A 1 361 ? 16.678 17.711 -6.964 1.00 92.19 361 ALA A CA 1
ATOM 2986 C C . ALA A 1 361 ? 17.346 18.055 -8.312 1.00 92.19 361 ALA A C 1
ATOM 2988 O O . ALA A 1 361 ? 16.727 17.876 -9.359 1.00 92.19 361 ALA A O 1
ATOM 2989 N N . LEU A 1 362 ? 18.631 18.434 -8.306 1.00 95.19 362 LEU A N 1
ATOM 2990 C CA . LEU A 1 362 ? 19.397 18.724 -9.523 1.00 95.19 362 LEU A CA 1
ATOM 2991 C C . LEU A 1 362 ? 19.463 17.497 -10.444 1.00 95.19 362 LEU A C 1
ATOM 2993 O O . LEU A 1 362 ? 19.077 17.571 -11.612 1.00 95.19 362 LEU A O 1
ATOM 2997 N N . TYR A 1 363 ? 19.911 16.358 -9.913 1.00 95.38 363 TYR A N 1
ATOM 2998 C CA 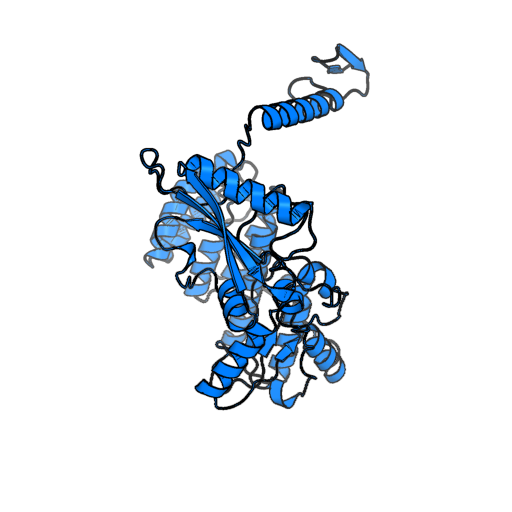. TYR A 1 363 ? 20.074 15.119 -10.682 1.00 95.38 363 TYR A CA 1
ATOM 2999 C C . TYR A 1 363 ? 18.731 14.568 -11.172 1.00 95.38 363 TYR A C 1
ATOM 3001 O O . TYR A 1 363 ? 18.624 14.111 -12.311 1.00 95.38 363 TYR A O 1
ATOM 3009 N N . ASN A 1 364 ? 17.675 14.688 -10.359 1.00 94.62 364 ASN A N 1
ATOM 3010 C CA . ASN A 1 364 ? 16.313 14.357 -10.773 1.00 94.62 364 ASN A CA 1
ATOM 3011 C C . ASN A 1 364 ? 15.863 15.180 -11.986 1.00 94.62 364 ASN A C 1
ATOM 3013 O O . ASN A 1 364 ? 15.303 14.614 -12.934 1.00 94.62 364 ASN A O 1
ATOM 3017 N N . SER A 1 365 ? 16.123 16.488 -11.976 1.00 96.19 365 SER A N 1
ATOM 3018 C CA . SER A 1 365 ? 15.744 17.388 -13.065 1.00 96.19 365 SER A CA 1
ATOM 3019 C C . SER A 1 365 ? 16.552 17.144 -14.338 1.00 96.19 365 SER A C 1
ATOM 3021 O O . SER A 1 365 ? 15.945 17.070 -15.411 1.00 96.19 365 SER A O 1
ATOM 3023 N N . TYR A 1 366 ? 17.865 16.901 -14.240 1.00 95.12 366 TYR A N 1
ATOM 3024 C CA . TYR A 1 366 ? 18.668 16.429 -15.377 1.00 95.12 366 TYR A CA 1
ATOM 3025 C C . TYR A 1 366 ? 18.094 15.152 -15.978 1.00 95.12 366 TYR A C 1
ATOM 3027 O O . TYR A 1 366 ? 17.841 15.082 -17.179 1.00 95.12 366 TYR A O 1
ATOM 3035 N N . ALA A 1 367 ? 17.838 14.148 -15.140 1.00 95.69 367 ALA A N 1
ATOM 3036 C CA . ALA A 1 367 ? 17.321 12.875 -15.603 1.00 95.69 367 ALA A CA 1
ATOM 3037 C C . ALA A 1 367 ? 15.960 13.043 -16.302 1.00 95.69 367 ALA A C 1
ATOM 3039 O O . ALA A 1 367 ? 15.677 12.365 -17.285 1.00 95.69 367 ALA A O 1
ATOM 3040 N N . MET A 1 368 ? 15.091 13.959 -15.838 1.00 94.75 368 MET A N 1
ATOM 3041 C CA . MET A 1 368 ? 13.804 14.260 -16.503 1.00 94.75 368 MET A CA 1
ATOM 3042 C C . MET A 1 368 ? 13.997 14.918 -17.859 1.00 94.75 368 MET A C 1
ATOM 3044 O O . MET A 1 368 ? 13.276 14.595 -18.803 1.00 94.75 368 MET A O 1
ATOM 3048 N N . LEU A 1 369 ? 14.964 15.823 -17.950 1.00 94.25 369 LEU A N 1
ATOM 3049 C CA . LEU A 1 369 ? 15.321 16.491 -19.187 1.00 94.25 369 LEU A CA 1
ATOM 3050 C C . LEU A 1 369 ? 15.867 15.484 -20.209 1.00 94.25 369 LEU A C 1
ATOM 3052 O O . LEU A 1 369 ? 15.315 15.384 -21.304 1.00 94.25 369 LEU A O 1
ATOM 3056 N N . PHE A 1 370 ? 16.863 14.674 -19.840 1.00 92.69 370 PHE A N 1
ATOM 3057 C CA . PHE A 1 370 ? 17.442 13.660 -20.727 1.00 92.69 370 PHE A CA 1
ATOM 3058 C C . PHE A 1 370 ? 16.428 12.595 -21.151 1.00 92.69 370 PHE A C 1
ATOM 3060 O O . PHE A 1 370 ? 16.366 12.252 -22.331 1.00 92.69 370 PHE A O 1
ATOM 3067 N N . ARG A 1 371 ? 15.546 12.158 -20.240 1.00 93.00 371 ARG A N 1
ATOM 3068 C CA . ARG A 1 371 ? 14.423 11.265 -20.566 1.00 93.00 371 ARG A CA 1
ATOM 3069 C C . ARG A 1 371 ? 13.547 11.838 -21.680 1.00 93.00 371 ARG A C 1
ATOM 3071 O O . ARG A 1 371 ? 13.159 11.111 -22.592 1.00 93.00 371 ARG A O 1
ATOM 3078 N N . LYS A 1 372 ? 13.224 13.134 -21.606 1.00 88.19 372 LYS A N 1
ATOM 3079 C CA . LYS A 1 372 ? 12.390 13.827 -22.601 1.00 88.19 372 LYS A CA 1
ATOM 3080 C C . LYS A 1 372 ? 13.098 13.954 -23.953 1.00 88.19 372 LYS A C 1
ATOM 3082 O O . LYS A 1 372 ? 12.439 13.847 -24.982 1.00 88.19 372 LYS A O 1
ATOM 3087 N N . LEU A 1 373 ? 14.421 14.120 -23.941 1.00 85.69 373 LEU A N 1
ATOM 3088 C CA . LEU A 1 373 ? 15.269 14.134 -25.138 1.00 85.69 373 LEU A CA 1
ATOM 3089 C C . LEU A 1 373 ? 15.608 12.734 -25.677 1.00 85.69 373 LEU A C 1
ATOM 3091 O O . LEU A 1 373 ? 16.209 12.635 -26.740 1.00 85.69 373 LEU A O 1
ATOM 3095 N N . LYS A 1 374 ? 15.208 11.662 -24.977 1.00 86.88 374 LYS A N 1
ATOM 3096 C CA . LYS A 1 374 ? 15.576 10.268 -25.281 1.00 86.88 374 LYS A CA 1
ATOM 3097 C C . LYS A 1 374 ? 17.091 9.997 -25.218 1.00 86.88 374 LYS A C 1
ATOM 3099 O O . LYS A 1 374 ? 17.569 9.036 -25.813 1.00 86.88 374 LYS A O 1
ATOM 3104 N N . CYS A 1 375 ? 17.838 10.799 -24.458 1.00 87.00 375 CYS A N 1
ATOM 3105 C CA . CYS A 1 375 ? 19.268 10.599 -24.204 1.00 87.00 375 CYS A CA 1
ATOM 3106 C C . CYS A 1 375 ? 19.460 9.707 -22.969 1.00 87.00 375 CYS A C 1
ATOM 3108 O O . CYS A 1 375 ? 19.779 10.185 -21.881 1.00 87.00 375 CYS A O 1
ATOM 3110 N N . TYR A 1 376 ? 19.194 8.408 -23.105 1.00 88.50 376 TYR A N 1
ATOM 3111 C CA . TYR A 1 376 ? 19.175 7.491 -21.958 1.00 88.50 376 TYR A CA 1
ATOM 3112 C C . TYR A 1 376 ? 20.554 7.276 -21.325 1.00 88.50 376 TYR A C 1
ATOM 3114 O O . TYR A 1 376 ? 20.639 7.183 -20.105 1.00 88.50 376 TYR A O 1
ATOM 3122 N N . ASP A 1 377 ? 21.629 7.272 -22.115 1.00 86.44 377 ASP A N 1
ATOM 3123 C CA . ASP A 1 377 ? 23.001 7.129 -21.605 1.00 86.44 377 ASP A CA 1
ATOM 3124 C C . ASP A 1 377 ? 23.393 8.333 -20.733 1.00 86.44 377 ASP A C 1
ATOM 3126 O O . ASP A 1 377 ? 23.989 8.164 -19.669 1.00 86.44 377 ASP A O 1
ATOM 3130 N N . ASP A 1 378 ? 22.973 9.541 -21.121 1.00 89.44 378 ASP A N 1
ATOM 3131 C CA . ASP A 1 378 ? 23.148 10.760 -20.326 1.00 89.44 378 ASP A CA 1
ATOM 3132 C C . ASP A 1 378 ? 22.291 10.759 -19.050 1.00 89.44 378 ASP A C 1
ATOM 3134 O O . ASP A 1 378 ? 22.772 11.160 -17.987 1.00 89.44 378 ASP A O 1
ATOM 3138 N N . GLU A 1 379 ? 21.048 10.265 -19.128 1.00 93.88 379 GLU A N 1
ATOM 3139 C CA . GLU A 1 379 ? 20.174 10.069 -17.962 1.00 93.88 379 GLU A CA 1
ATOM 3140 C C . GLU A 1 379 ? 20.789 9.099 -16.945 1.00 93.88 379 GLU A C 1
ATOM 3142 O O . GLU A 1 379 ? 20.762 9.363 -15.744 1.00 93.88 379 GLU A O 1
ATOM 3147 N N . ILE A 1 380 ? 21.357 7.986 -17.409 1.00 91.06 380 ILE A N 1
ATOM 3148 C CA . ILE A 1 380 ? 22.017 7.004 -16.544 1.00 91.06 380 ILE A CA 1
ATOM 3149 C C . ILE A 1 380 ? 23.266 7.625 -15.915 1.00 91.06 380 ILE A C 1
ATOM 3151 O O . ILE A 1 380 ? 23.431 7.585 -14.694 1.00 91.06 380 ILE A O 1
ATOM 3155 N N . ALA A 1 381 ? 24.122 8.243 -16.732 1.00 90.94 381 ALA A N 1
ATOM 3156 C CA . ALA A 1 381 ? 25.390 8.804 -16.282 1.00 90.94 381 ALA A CA 1
ATOM 3157 C C . ALA A 1 381 ? 25.206 9.874 -15.193 1.00 90.94 381 ALA A C 1
ATOM 3159 O O . ALA A 1 381 ? 25.948 9.882 -14.212 1.00 90.94 381 ALA A O 1
ATOM 3160 N N . ILE A 1 382 ? 24.208 10.757 -15.324 1.00 93.81 382 ILE A N 1
ATOM 3161 C CA . ILE A 1 382 ? 23.985 11.830 -14.344 1.00 93.81 382 ILE A CA 1
ATOM 3162 C C . ILE A 1 382 ? 23.413 11.320 -13.013 1.00 93.81 382 ILE A C 1
ATOM 3164 O O . ILE A 1 382 ? 23.724 11.877 -11.963 1.00 93.81 382 ILE A O 1
ATOM 3168 N N . LEU A 1 383 ? 22.613 10.249 -13.029 1.00 93.38 383 LEU A N 1
ATOM 3169 C CA . LEU A 1 383 ? 22.102 9.626 -11.804 1.00 93.38 383 LEU A CA 1
ATOM 3170 C C . LEU A 1 383 ? 23.201 8.847 -11.070 1.00 93.38 383 LEU A C 1
ATOM 3172 O O . LEU A 1 383 ? 23.276 8.917 -9.844 1.00 93.38 383 LEU A O 1
ATOM 3176 N N . ILE A 1 384 ? 24.086 8.157 -11.803 1.00 90.75 384 ILE A N 1
ATOM 3177 C CA . ILE A 1 384 ? 25.281 7.515 -11.227 1.00 90.75 384 ILE A CA 1
ATOM 3178 C C . ILE A 1 384 ? 26.184 8.565 -10.573 1.00 90.75 384 ILE A C 1
ATOM 3180 O O . ILE A 1 384 ? 26.633 8.367 -9.444 1.00 90.75 384 ILE A O 1
ATOM 3184 N N . GLU A 1 385 ? 26.401 9.697 -11.243 1.00 90.75 385 GLU A N 1
ATOM 3185 C CA . GLU A 1 385 ? 27.168 10.808 -10.681 1.00 90.75 385 GLU A CA 1
ATOM 3186 C C . GLU A 1 385 ? 26.527 11.350 -9.396 1.00 90.75 385 GLU A C 1
ATOM 3188 O O . GLU A 1 385 ? 27.221 11.538 -8.398 1.00 90.75 385 GLU A O 1
ATOM 3193 N N . GLY A 1 386 ? 25.206 11.558 -9.388 1.00 91.19 386 GLY A N 1
ATOM 3194 C CA . GLY A 1 386 ? 24.486 12.001 -8.194 1.00 91.19 386 GLY A CA 1
ATOM 3195 C C . GLY A 1 386 ? 24.682 11.053 -7.017 1.00 91.19 386 GLY A C 1
ATOM 3196 O O . GLY A 1 386 ? 24.978 11.494 -5.909 1.00 91.19 386 GLY A O 1
ATOM 3197 N N . LYS A 1 387 ? 24.613 9.738 -7.262 1.00 88.44 387 LYS A N 1
ATOM 3198 C CA . LYS A 1 387 ? 24.910 8.729 -6.236 1.00 88.44 387 LYS A CA 1
ATOM 3199 C C . LYS A 1 387 ? 26.327 8.836 -5.712 1.00 88.44 387 LYS A C 1
ATOM 3201 O O . LYS A 1 387 ? 26.533 8.634 -4.526 1.00 88.44 387 LYS A O 1
ATOM 3206 N N . GLU A 1 388 ? 27.300 9.101 -6.577 1.00 88.12 388 GLU A N 1
ATOM 3207 C CA . GLU A 1 388 ? 28.702 9.230 -6.190 1.00 88.12 388 GLU A CA 1
ATOM 3208 C C . GLU A 1 388 ? 28.962 10.489 -5.364 1.00 88.12 388 GLU A C 1
ATOM 3210 O O . GLU A 1 388 ? 29.583 10.401 -4.306 1.00 88.12 388 GLU A O 1
ATOM 3215 N N . ARG A 1 389 ? 28.440 11.637 -5.800 1.00 86.19 389 ARG A N 1
ATOM 3216 C CA . ARG A 1 389 ? 28.646 12.927 -5.130 1.00 86.19 389 ARG A CA 1
ATOM 3217 C C . ARG A 1 389 ? 27.868 13.071 -3.823 1.00 86.19 389 ARG A C 1
ATOM 3219 O O . ARG A 1 389 ? 28.195 13.950 -3.032 1.00 86.19 389 ARG A O 1
ATOM 3226 N N . SER A 1 390 ? 26.841 12.258 -3.586 1.00 82.62 390 SER A N 1
ATOM 3227 C CA . SER A 1 390 ? 26.027 12.313 -2.363 1.00 82.62 390 SER A CA 1
ATOM 3228 C C . SER A 1 390 ? 26.436 11.292 -1.287 1.00 82.62 390 SER A C 1
ATOM 3230 O O . SER A 1 390 ? 25.809 11.259 -0.228 1.00 82.62 390 SER A O 1
ATOM 3232 N N . LYS A 1 391 ? 27.490 10.485 -1.504 1.00 74.50 391 LYS A N 1
ATOM 3233 C CA . LYS A 1 391 ? 27.922 9.428 -0.561 1.00 74.50 391 LYS A CA 1
ATOM 3234 C C . LYS A 1 391 ? 28.346 9.935 0.816 1.00 74.50 391 LYS A C 1
ATOM 3236 O O . LYS A 1 391 ? 28.170 9.205 1.780 1.00 74.50 391 LYS A O 1
ATOM 3241 N N . ASP A 1 392 ? 28.867 11.155 0.904 1.00 64.50 392 ASP A N 1
ATOM 3242 C CA . ASP A 1 392 ? 29.480 11.673 2.134 1.00 64.50 392 ASP A CA 1
ATOM 3243 C C . ASP A 1 392 ? 28.509 12.491 3.013 1.00 64.50 392 ASP A C 1
ATOM 3245 O O . ASP A 1 392 ? 28.851 12.873 4.129 1.00 64.50 392 ASP A O 1
ATOM 3249 N N . TYR A 1 393 ? 27.275 12.735 2.549 1.00 62.56 393 TYR A N 1
ATOM 3250 C CA . TYR A 1 393 ? 26.253 13.537 3.249 1.00 62.56 393 TYR A CA 1
ATOM 3251 C C . TYR A 1 393 ? 25.228 12.668 4.011 1.00 62.56 393 TYR A C 1
ATOM 3253 O O . TYR A 1 393 ? 24.041 12.986 4.086 1.00 62.56 393 TYR A O 1
ATOM 3261 N N . THR A 1 394 ? 25.667 11.523 4.535 1.00 50.31 394 THR A N 1
ATOM 3262 C CA . THR A 1 394 ? 24.825 10.432 5.056 1.00 50.31 394 THR A CA 1
ATOM 3263 C C . THR A 1 394 ? 24.060 10.772 6.335 1.00 50.31 394 THR A C 1
ATOM 3265 O O . THR A 1 394 ? 24.623 10.619 7.413 1.00 50.31 394 THR A O 1
ATOM 3268 N N . VAL A 1 395 ? 22.772 11.127 6.200 1.00 50.06 395 VAL A N 1
ATOM 3269 C CA . VAL A 1 395 ? 21.601 10.517 6.883 1.00 50.06 395 VAL A CA 1
ATOM 3270 C C . VAL A 1 395 ? 20.348 10.791 6.017 1.00 50.06 395 VAL A C 1
ATOM 3272 O O . VAL A 1 395 ? 20.091 11.938 5.666 1.00 50.06 395 VAL A O 1
ATOM 3275 N N . GLY A 1 396 ? 19.550 9.769 5.668 1.00 57.69 396 GLY A N 1
ATOM 3276 C CA . GLY A 1 396 ? 18.178 9.955 5.144 1.00 57.69 396 GLY A CA 1
ATOM 3277 C C . GLY A 1 396 ? 17.954 9.960 3.618 1.00 57.69 396 GLY A C 1
ATOM 3278 O O . GLY A 1 396 ? 16.865 10.324 3.178 1.00 57.69 396 GLY A O 1
ATOM 3279 N N . LEU A 1 397 ? 18.930 9.550 2.792 1.00 61.25 397 LEU A N 1
ATOM 3280 C CA . LEU A 1 397 ? 18.805 9.523 1.314 1.00 61.25 397 LEU A CA 1
ATOM 3281 C C . LEU A 1 397 ? 18.499 8.138 0.701 1.00 61.25 397 LEU A C 1
ATOM 3283 O O . LEU A 1 397 ? 18.432 8.022 -0.523 1.00 61.25 397 LEU A O 1
ATOM 3287 N N . GLU A 1 398 ? 18.283 7.091 1.501 1.00 65.94 398 GLU A N 1
ATOM 3288 C CA . GLU A 1 398 ? 18.048 5.713 1.014 1.00 65.94 398 GLU A CA 1
ATOM 3289 C C . GLU A 1 398 ? 16.889 5.635 0.004 1.00 65.94 398 GLU A C 1
ATOM 3291 O O . GLU A 1 398 ? 17.013 5.045 -1.073 1.00 65.94 398 GLU A O 1
ATOM 3296 N N . ASN A 1 399 ? 15.806 6.361 0.282 1.00 64.94 399 ASN A N 1
ATOM 3297 C CA . ASN A 1 399 ? 14.621 6.434 -0.576 1.00 64.94 399 ASN A CA 1
ATOM 3298 C C . ASN A 1 399 ? 14.921 7.066 -1.942 1.00 64.94 399 ASN A C 1
ATOM 3300 O O . ASN A 1 399 ? 14.360 6.675 -2.967 1.00 64.94 399 ASN A O 1
ATOM 3304 N N . ILE A 1 400 ? 15.827 8.044 -1.967 1.00 75.62 400 ILE A N 1
ATOM 3305 C CA . ILE A 1 400 ? 16.234 8.738 -3.190 1.00 75.62 400 ILE A CA 1
ATOM 3306 C C . ILE A 1 400 ? 17.114 7.823 -4.041 1.00 75.62 400 ILE A C 1
ATOM 3308 O O . ILE A 1 400 ? 16.919 7.753 -5.253 1.00 75.62 400 ILE A O 1
ATOM 3312 N N . TYR A 1 401 ? 18.036 7.078 -3.428 1.00 79.62 401 TYR A N 1
ATOM 3313 C CA . TYR A 1 401 ? 18.879 6.131 -4.158 1.00 79.62 401 TYR A CA 1
ATOM 3314 C C . TYR A 1 401 ? 18.079 4.984 -4.763 1.00 79.62 401 TYR A C 1
ATOM 3316 O O . TYR A 1 401 ? 18.322 4.664 -5.928 1.00 79.62 401 TYR A O 1
ATOM 3324 N N . SER A 1 402 ? 17.105 4.445 -4.028 1.00 71.94 402 SER A N 1
ATOM 3325 C CA . SER A 1 402 ? 16.172 3.435 -4.540 1.00 71.94 402 SER A CA 1
ATOM 3326 C C . SER A 1 402 ? 15.349 3.965 -5.726 1.00 71.94 402 SER A C 1
ATOM 3328 O O . SER A 1 402 ? 15.242 3.319 -6.774 1.00 71.94 402 SER A O 1
ATOM 3330 N N . SER A 1 403 ? 14.848 5.204 -5.629 1.00 78.75 403 SER A N 1
ATOM 3331 C CA . SER A 1 403 ? 14.156 5.864 -6.744 1.00 78.75 403 SER A CA 1
ATOM 3332 C C . SER A 1 403 ? 15.065 6.055 -7.967 1.00 78.75 403 SER A C 1
ATOM 3334 O O . SER A 1 403 ? 14.626 5.857 -9.104 1.00 78.75 403 SER A O 1
ATOM 3336 N N . TRP A 1 404 ? 16.333 6.415 -7.758 1.00 87.06 404 TRP A N 1
ATOM 3337 C CA . TRP A 1 404 ? 17.311 6.544 -8.836 1.00 87.06 404 TRP A CA 1
ATOM 3338 C C . TRP A 1 404 ? 17.680 5.208 -9.471 1.00 87.06 404 TRP A C 1
ATOM 3340 O O . TRP A 1 404 ? 17.795 5.172 -10.692 1.00 87.06 404 TRP A O 1
ATOM 3350 N N . ASP A 1 405 ? 17.806 4.124 -8.700 1.00 82.44 405 ASP A N 1
ATOM 3351 C CA . ASP A 1 405 ? 18.018 2.775 -9.250 1.00 82.44 405 ASP A CA 1
ATOM 3352 C C . ASP A 1 405 ? 16.876 2.384 -10.180 1.00 82.44 405 ASP A C 1
ATOM 3354 O O . ASP A 1 405 ? 17.103 2.151 -11.366 1.00 82.44 405 ASP A O 1
ATOM 3358 N N . THR A 1 406 ? 15.637 2.491 -9.693 1.00 79.06 406 THR A N 1
ATOM 3359 C CA . THR A 1 406 ? 14.427 2.221 -10.489 1.00 79.06 406 THR A CA 1
ATOM 3360 C C . THR A 1 406 ? 14.426 3.018 -11.801 1.00 79.06 406 THR A C 1
ATOM 3362 O O . THR A 1 406 ? 13.996 2.558 -12.863 1.00 79.06 406 THR A O 1
ATOM 3365 N N . ARG A 1 407 ? 14.915 4.260 -11.752 1.00 88.06 407 ARG A N 1
ATOM 3366 C CA . ARG A 1 407 ? 14.960 5.147 -12.911 1.00 88.06 407 ARG A CA 1
ATOM 3367 C C . ARG A 1 407 ? 16.074 4.804 -13.899 1.00 88.06 407 ARG A C 1
ATOM 3369 O O . ARG A 1 407 ? 15.828 4.882 -15.110 1.00 88.06 407 ARG A O 1
ATOM 3376 N N . ILE A 1 408 ? 17.258 4.463 -13.393 1.00 88.19 408 ILE A N 1
ATOM 3377 C CA . ILE A 1 408 ? 18.402 3.976 -14.170 1.00 88.19 408 ILE A CA 1
ATOM 3378 C C . ILE A 1 408 ? 17.998 2.694 -14.898 1.00 88.19 408 ILE A C 1
ATOM 3380 O O .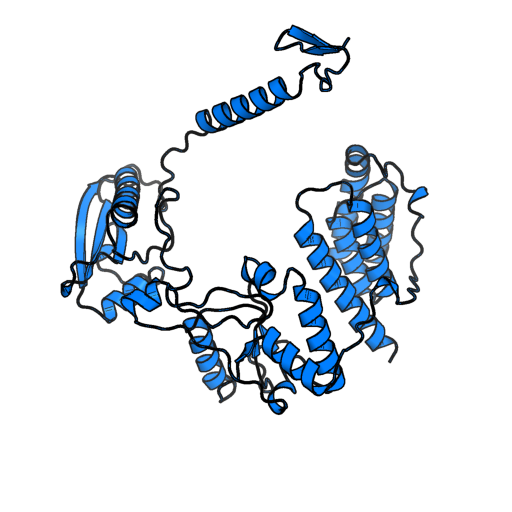 ILE A 1 408 ? 18.145 2.620 -16.116 1.00 88.19 408 ILE A O 1
ATOM 3384 N N . GLU A 1 409 ? 17.390 1.744 -14.188 1.00 81.06 409 GLU A N 1
ATOM 3385 C CA . GLU A 1 409 ? 16.866 0.492 -14.746 1.00 81.06 409 GLU A CA 1
ATOM 3386 C C . GLU A 1 409 ? 15.906 0.773 -15.901 1.00 81.06 409 GLU A C 1
ATOM 3388 O O . GLU A 1 409 ? 16.096 0.309 -17.027 1.00 81.06 409 GLU A O 1
ATOM 3393 N N . ARG A 1 410 ? 14.930 1.660 -15.676 1.00 81.31 410 ARG A N 1
ATOM 3394 C CA . ARG A 1 410 ? 13.990 2.043 -16.729 1.00 81.31 410 ARG A CA 1
ATOM 3395 C C . ARG A 1 410 ? 14.667 2.731 -17.919 1.00 81.31 410 ARG A C 1
ATOM 3397 O O . ARG A 1 410 ? 14.189 2.615 -19.046 1.00 81.31 410 ARG A O 1
ATOM 3404 N N . ALA A 1 411 ? 15.743 3.486 -17.699 1.00 86.25 411 ALA A N 1
ATOM 3405 C CA . ALA A 1 411 ? 16.524 4.077 -18.783 1.00 86.25 411 ALA A CA 1
ATOM 3406 C C . ALA A 1 411 ? 17.269 3.031 -19.606 1.00 86.25 411 ALA A C 1
ATOM 3408 O O . ALA A 1 411 ? 17.266 3.144 -20.828 1.00 86.25 411 ALA A O 1
ATOM 3409 N N . MET A 1 412 ? 17.797 1.987 -18.975 1.00 84.06 412 MET A N 1
ATOM 3410 C CA . MET A 1 412 ? 18.424 0.866 -19.679 1.00 84.06 412 MET A CA 1
ATOM 3411 C C . MET A 1 412 ? 17.418 0.092 -20.523 1.00 84.06 412 MET A C 1
ATOM 3413 O O . MET A 1 412 ? 17.677 -0.164 -21.695 1.00 84.06 412 MET A O 1
ATOM 3417 N N . GLU A 1 413 ? 16.231 -0.197 -19.986 1.00 79.44 413 GLU A N 1
ATOM 3418 C CA . GLU A 1 413 ? 15.163 -0.844 -20.758 1.00 79.44 413 GLU A CA 1
ATOM 3419 C C . GLU A 1 413 ? 14.785 -0.038 -22.013 1.00 79.44 413 GLU A C 1
ATOM 3421 O O . GLU A 1 413 ? 14.582 -0.597 -23.093 1.00 79.44 413 GLU A O 1
ATOM 3426 N N . LEU A 1 414 ? 14.656 1.287 -21.877 1.00 81.81 414 LEU A N 1
ATOM 3427 C CA . LEU A 1 414 ? 14.290 2.171 -22.987 1.00 81.81 414 LEU A CA 1
ATOM 3428 C C . LEU A 1 414 ? 15.425 2.328 -24.002 1.00 81.81 414 LEU A C 1
ATOM 3430 O O . LEU A 1 414 ? 15.154 2.345 -25.201 1.00 81.81 414 LEU A O 1
ATOM 3434 N N . ARG A 1 415 ? 16.673 2.383 -23.530 1.00 81.88 415 ARG A N 1
ATOM 3435 C CA . ARG A 1 415 ? 17.882 2.379 -24.358 1.00 81.88 415 ARG A CA 1
ATOM 3436 C C . ARG A 1 415 ? 17.916 1.154 -25.272 1.00 81.88 415 ARG A C 1
ATOM 3438 O O . ARG A 1 415 ? 18.006 1.302 -26.488 1.00 81.88 415 ARG A O 1
ATOM 3445 N N . THR A 1 416 ? 17.756 -0.043 -24.707 1.00 75.00 416 THR A N 1
ATOM 3446 C CA . THR A 1 416 ? 17.784 -1.308 -25.461 1.00 75.00 416 THR A CA 1
ATOM 3447 C C . THR A 1 416 ? 16.667 -1.384 -26.504 1.00 75.00 416 THR A C 1
ATOM 3449 O O . THR A 1 416 ? 16.865 -1.938 -27.580 1.00 75.00 416 THR A O 1
ATOM 3452 N N . LYS A 1 417 ? 15.500 -0.792 -26.225 1.00 74.56 417 LYS A N 1
ATOM 3453 C CA . LYS A 1 417 ? 14.364 -0.745 -27.163 1.00 74.56 417 LYS A CA 1
ATOM 3454 C C . LYS A 1 417 ? 14.554 0.188 -28.356 1.00 74.56 417 LYS A C 1
ATOM 3456 O O . LYS A 1 417 ? 13.779 0.079 -29.293 1.00 74.56 417 LYS A O 1
ATOM 3461 N N . ILE A 1 418 ? 15.501 1.122 -28.302 1.00 70.62 418 ILE A N 1
ATOM 3462 C CA . ILE A 1 418 ? 15.818 2.027 -29.422 1.00 70.62 418 ILE A CA 1
ATOM 3463 C C . ILE A 1 418 ? 16.967 1.485 -30.270 1.00 70.62 418 ILE A C 1
ATOM 3465 O O . ILE A 1 418 ? 17.084 1.836 -31.438 1.00 70.62 418 ILE A O 1
ATOM 3469 N N . MET A 1 419 ? 17.819 0.646 -29.679 1.00 58.66 419 MET A N 1
ATOM 3470 C CA . MET A 1 419 ? 18.893 -0.047 -30.390 1.00 58.66 419 MET A CA 1
ATOM 3471 C C . MET A 1 419 ? 18.401 -1.266 -31.190 1.00 58.66 419 MET A C 1
ATOM 3473 O O . MET A 1 419 ? 19.119 -1.726 -32.074 1.00 58.66 419 MET A O 1
ATOM 3477 N N . ARG A 1 420 ? 17.211 -1.788 -30.869 1.00 46.88 420 ARG A N 1
ATOM 3478 C CA . ARG A 1 420 ? 16.473 -2.789 -31.655 1.00 46.88 420 ARG A CA 1
ATOM 3479 C C . ARG A 1 420 ? 15.540 -2.090 -32.631 1.00 46.88 420 ARG A C 1
ATOM 3481 O O . ARG A 1 420 ? 15.397 -2.612 -33.756 1.00 46.88 420 ARG A O 1
#